Protein AF-A0A4Y9XPA8-F1 (afdb_monomer)

Secondary structure (DSSP, 8-state):
---PPPP--PPP------------TTSSSSSSHHHHHHHHHHHHHHS-S-S-HHHHHHHHHHHHHHHHHHHHHHHHHHHHHHHT-S---SS--HHHHHTTTT--HHHHHHHT------S-HHHHHHHHHHHHHHHHHHHHSSS--GGGGHHHHHHHHHHHHHHHHHHHHT----HHHHHHHHHHIIIIIIIHHHHHHHHHHTTS-TTSHHHHHHHHHHHHHHHHHHHHHHHHTTTHHHHTT-----SS-HHHHHHHHHHHHHHHHHHHHHTTGGG--TTT--------------------------------THHHHHHHHHHHHHHHHHHHHHHHHHHHHHHHHHHTTT----HHHHHHHHHHHHHHHHHHHHHHHHHHHHHTTS--

pLDDT: mean 70.6, std 19.83, range [30.41, 94.69]

Structure (mmCIF, N/CA/C/O backbone):
data_AF-A0A4Y9XPA8-F1
#
_entry.id   AF-A0A4Y9XPA8-F1
#
loop_
_atom_site.group_PDB
_atom_site.id
_atom_site.type_symbol
_atom_site.label_atom_id
_atom_site.label_alt_id
_atom_site.label_comp_id
_atom_site.label_asym_id
_atom_site.label_entity_id
_atom_site.label_seq_id
_atom_site.pdbx_PDB_ins_code
_atom_site.Cartn_x
_atom_site.Cartn_y
_atom_site.Cartn_z
_atom_site.occupancy
_atom_site.B_iso_or_equiv
_atom_site.auth_seq_id
_atom_site.auth_comp_id
_atom_site.auth_asym_id
_atom_site.auth_atom_id
_atom_site.pdbx_PDB_model_num
ATOM 1 N N . MET A 1 1 ? 8.201 -60.211 -80.965 1.00 48.72 1 MET A N 1
ATOM 2 C CA . MET A 1 1 ? 9.103 -59.177 -80.412 1.00 48.72 1 MET A CA 1
ATOM 3 C C . MET A 1 1 ? 9.171 -58.021 -81.393 1.00 48.72 1 MET A C 1
ATOM 5 O O . MET A 1 1 ? 9.572 -58.255 -82.527 1.00 48.72 1 MET A O 1
ATOM 9 N N . PRO A 1 2 ? 8.671 -56.834 -81.011 1.00 46.69 2 PRO A N 1
ATOM 10 C CA . PRO A 1 2 ? 9.565 -55.672 -80.959 1.00 46.69 2 PRO A CA 1
ATOM 11 C C . PRO A 1 2 ? 9.283 -54.657 -79.826 1.00 46.69 2 PRO A C 1
ATOM 13 O O . PRO A 1 2 ? 8.170 -54.517 -79.334 1.00 46.69 2 PRO A O 1
ATOM 16 N N . ARG A 1 3 ? 10.385 -53.986 -79.462 1.00 42.78 3 ARG A N 1
ATOM 17 C CA . ARG A 1 3 ? 10.632 -52.702 -78.771 1.00 42.78 3 ARG A CA 1
ATOM 18 C C . ARG A 1 3 ? 9.496 -51.969 -78.039 1.00 42.78 3 ARG A C 1
ATOM 20 O O . ARG A 1 3 ? 8.583 -51.416 -78.638 1.00 42.78 3 ARG A O 1
ATOM 27 N N . ILE A 1 4 ? 9.734 -51.824 -76.735 1.00 45.69 4 ILE A N 1
ATOM 28 C CA . ILE A 1 4 ? 9.117 -50.896 -75.783 1.00 45.69 4 ILE A CA 1
ATOM 29 C C . ILE A 1 4 ? 9.604 -49.466 -76.080 1.00 45.69 4 ILE A C 1
ATOM 31 O O . ILE A 1 4 ? 10.806 -49.203 -76.023 1.00 45.69 4 ILE A O 1
ATOM 35 N N . SER A 1 5 ? 8.676 -48.550 -76.367 1.00 56.88 5 SER A N 1
ATOM 36 C CA . SER A 1 5 ? 8.912 -47.100 -76.385 1.00 56.88 5 SER A CA 1
ATOM 37 C C . SER A 1 5 ? 8.598 -46.514 -75.009 1.00 56.88 5 SER A C 1
ATOM 39 O O . SER A 1 5 ? 7.502 -46.695 -74.483 1.00 56.88 5 SER A O 1
ATOM 41 N N . ALA A 1 6 ? 9.576 -45.822 -74.427 1.00 50.03 6 ALA A N 1
ATOM 42 C CA . ALA A 1 6 ? 9.484 -45.174 -73.126 1.00 50.03 6 ALA A CA 1
ATOM 43 C C . ALA A 1 6 ? 8.637 -43.888 -73.193 1.00 50.03 6 ALA A C 1
ATOM 45 O O . ALA A 1 6 ? 8.906 -42.997 -73.998 1.00 50.03 6 ALA A O 1
ATOM 46 N N . MET A 1 7 ? 7.632 -43.788 -72.316 1.00 44.56 7 MET A N 1
ATOM 47 C CA . MET A 1 7 ? 6.877 -42.562 -72.044 1.00 44.56 7 MET A CA 1
ATOM 48 C C . MET A 1 7 ? 7.749 -41.572 -71.264 1.00 44.56 7 MET A C 1
ATOM 50 O O . MET A 1 7 ? 8.202 -41.852 -70.155 1.00 44.56 7 MET A O 1
ATOM 54 N N . SER A 1 8 ? 7.954 -40.400 -71.862 1.00 51.41 8 SER A N 1
ATOM 55 C CA . SER A 1 8 ? 8.535 -39.215 -71.235 1.00 51.41 8 SER A CA 1
ATOM 56 C C . SER A 1 8 ? 7.531 -38.615 -70.246 1.00 51.41 8 SER A C 1
ATOM 58 O O . SER A 1 8 ? 6.469 -38.139 -70.645 1.00 51.41 8 SER A O 1
ATOM 60 N N . ALA A 1 9 ? 7.851 -38.673 -68.952 1.00 49.72 9 ALA A N 1
ATOM 61 C CA . ALA A 1 9 ? 7.077 -38.047 -67.887 1.00 49.72 9 ALA A CA 1
ATOM 62 C C . ALA A 1 9 ? 7.547 -36.598 -67.685 1.00 49.72 9 ALA A C 1
ATOM 64 O O . ALA A 1 9 ? 8.642 -36.338 -67.180 1.00 49.72 9 ALA A O 1
ATOM 65 N N . SER A 1 10 ? 6.701 -35.651 -68.076 1.00 49.09 10 SER A N 1
ATOM 66 C CA . SER A 1 10 ? 6.818 -34.229 -67.771 1.00 49.09 10 SER A CA 1
ATOM 67 C C . SER A 1 10 ? 6.681 -33.999 -66.260 1.00 49.09 10 SER A C 1
ATOM 69 O O . SER A 1 10 ? 5.665 -34.324 -65.650 1.00 49.09 10 SER A O 1
ATOM 71 N N . ARG A 1 11 ? 7.722 -33.437 -65.633 1.00 43.53 11 ARG A N 1
ATOM 72 C CA . ARG A 1 11 ? 7.680 -33.008 -64.228 1.00 43.53 11 ARG A CA 1
ATOM 73 C C . ARG A 1 11 ? 6.985 -31.643 -64.122 1.00 43.53 11 ARG A C 1
ATOM 75 O O . ARG A 1 11 ? 7.408 -30.722 -64.819 1.00 43.53 11 ARG A O 1
ATOM 82 N N . PRO A 1 12 ? 5.982 -31.468 -63.245 1.00 44.66 12 PRO A N 1
ATOM 83 C CA . PRO A 1 12 ? 5.437 -30.151 -62.948 1.00 44.66 12 PRO A CA 1
ATOM 84 C C . PRO A 1 12 ? 6.423 -29.340 -62.094 1.00 44.66 12 PRO A C 1
ATOM 86 O O . PRO A 1 12 ? 6.984 -29.830 -61.111 1.00 44.66 12 PRO A O 1
ATOM 89 N N . SER A 1 13 ? 6.637 -28.089 -62.499 1.00 51.31 13 SER A N 1
ATOM 90 C CA . SER A 1 13 ? 7.448 -27.100 -61.797 1.00 51.31 13 SER A CA 1
ATOM 91 C C . SER A 1 13 ? 6.754 -26.663 -60.507 1.00 51.31 13 SER A C 1
ATOM 93 O O . SER A 1 13 ? 5.704 -26.020 -60.544 1.00 51.31 13 SER A O 1
ATOM 95 N N . TRP A 1 14 ? 7.356 -26.976 -59.365 1.00 45.00 14 TRP A N 1
ATOM 96 C CA . TRP A 1 14 ? 6.984 -26.390 -58.082 1.00 45.00 14 TRP A CA 1
ATOM 97 C C . TRP A 1 14 ? 7.561 -24.976 -58.006 1.00 45.00 14 TRP A C 1
ATOM 99 O O . TRP A 1 14 ? 8.746 -24.791 -57.743 1.00 45.00 14 TRP A O 1
ATOM 109 N N . GLY A 1 15 ? 6.726 -23.976 -58.286 1.00 50.12 15 GLY A N 1
ATOM 110 C CA . GLY A 1 15 ? 7.005 -22.600 -57.888 1.00 50.12 15 GLY A CA 1
ATOM 111 C C . GLY A 1 15 ? 6.794 -22.438 -56.375 1.00 50.12 15 GLY A C 1
ATOM 112 O O . GLY A 1 15 ? 5.940 -23.127 -55.809 1.00 50.12 15 GLY A O 1
ATOM 113 N N . PRO A 1 16 ? 7.539 -21.548 -55.696 1.00 49.03 16 PRO A N 1
ATOM 114 C CA . PRO A 1 16 ? 7.307 -21.240 -54.291 1.00 49.03 16 PRO A CA 1
ATOM 115 C C . PRO A 1 16 ? 5.969 -20.505 -54.143 1.00 49.03 16 PRO A C 1
ATOM 117 O O . PRO A 1 16 ? 5.856 -19.301 -54.362 1.00 49.03 16 PRO A O 1
ATOM 120 N N . GLY A 1 17 ? 4.933 -21.268 -53.801 1.00 42.72 17 GLY A N 1
ATOM 121 C CA . GLY A 1 17 ? 3.636 -20.748 -53.406 1.00 42.72 17 GLY A CA 1
ATOM 122 C C . GLY A 1 17 ? 3.761 -20.002 -52.084 1.00 42.72 17 GLY A C 1
ATOM 123 O O . GLY A 1 17 ? 4.077 -20.590 -51.052 1.00 42.72 17 GLY A O 1
ATOM 124 N N . VAL A 1 18 ? 3.489 -18.701 -52.126 1.00 53.44 18 VAL A N 1
ATOM 125 C CA . VAL A 1 18 ? 3.220 -17.867 -50.956 1.00 53.44 18 VAL A CA 1
ATOM 126 C C . VAL A 1 18 ? 1.946 -18.401 -50.302 1.00 53.44 18 VAL A C 1
ATOM 128 O O . VAL A 1 18 ? 0.828 -18.060 -50.682 1.00 53.44 18 VAL A O 1
ATOM 131 N N . SER A 1 19 ? 2.113 -19.295 -49.331 1.00 45.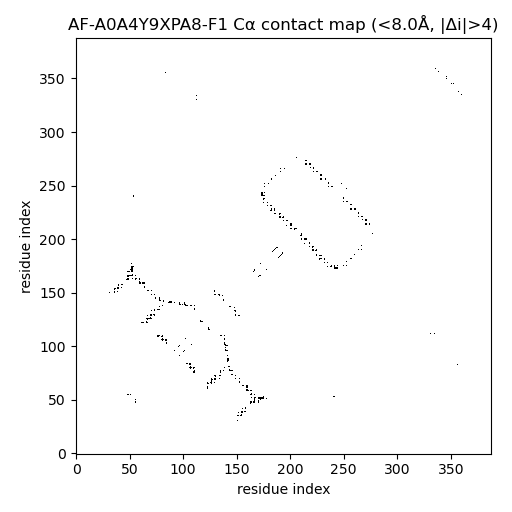97 19 SER A N 1
ATOM 132 C CA . SER A 1 19 ? 1.055 -19.718 -48.425 1.00 45.97 19 SER A CA 1
ATOM 133 C C . SER A 1 19 ? 0.715 -18.542 -47.515 1.00 45.97 19 SER A C 1
ATOM 135 O O . SER A 1 19 ? 1.370 -18.302 -46.500 1.00 45.97 19 SER A O 1
ATOM 137 N N . GLN A 1 20 ? -0.299 -17.782 -47.917 1.00 45.88 20 GLN A N 1
ATOM 138 C CA . GLN A 1 20 ? -0.919 -16.731 -47.126 1.00 45.88 20 GLN A CA 1
ATOM 139 C C . GLN A 1 20 ? -1.609 -17.392 -45.923 1.00 45.88 20 GLN A C 1
ATOM 141 O O . GLN A 1 20 ? -2.760 -17.823 -45.984 1.00 45.88 20 GLN A O 1
ATOM 146 N N . GLY A 1 21 ? -0.846 -17.558 -44.841 1.00 46.03 21 GLY A N 1
ATOM 147 C CA . GLY A 1 21 ? -1.323 -18.081 -43.572 1.00 46.03 21 GLY A CA 1
ATOM 148 C C . GLY A 1 21 ? -2.385 -17.151 -43.003 1.00 46.03 21 GLY A C 1
ATOM 149 O O . GLY A 1 21 ? -2.083 -16.070 -42.506 1.00 46.03 21 GLY A O 1
ATOM 150 N N . ARG A 1 22 ? -3.643 -17.578 -43.089 1.00 46.34 22 ARG A N 1
ATOM 151 C CA . ARG A 1 22 ? -4.774 -16.972 -42.393 1.00 46.34 22 ARG A CA 1
ATOM 152 C C . ARG A 1 22 ? -4.595 -17.258 -40.897 1.00 46.34 22 ARG A C 1
ATOM 154 O O . ARG A 1 22 ? -5.059 -18.275 -40.397 1.00 46.34 22 ARG A O 1
ATOM 161 N N . SER A 1 23 ? -3.853 -16.396 -40.208 1.00 47.62 23 SER A N 1
ATOM 162 C CA . SER A 1 23 ? -3.698 -16.429 -38.755 1.00 47.62 23 SER A CA 1
ATOM 163 C C . SER A 1 23 ? -5.048 -16.135 -38.102 1.00 47.62 23 SER A C 1
ATOM 165 O O . SER A 1 23 ? -5.560 -15.018 -38.209 1.00 47.62 23 SER A O 1
ATOM 167 N N . SER A 1 24 ? -5.632 -17.140 -37.452 1.00 45.84 24 SER A N 1
ATOM 168 C CA . SER A 1 24 ? -6.769 -16.961 -36.550 1.00 45.84 24 SER A CA 1
ATOM 169 C C . SER A 1 24 ? -6.439 -15.880 -35.505 1.00 45.84 24 SER A C 1
ATOM 171 O O . SER A 1 24 ? -5.364 -15.949 -34.904 1.00 45.84 24 SER A O 1
ATOM 173 N N . PRO A 1 25 ? -7.322 -14.895 -35.246 1.00 52.81 25 PRO A N 1
ATOM 174 C CA . PRO A 1 25 ? -7.038 -13.780 -34.331 1.00 52.81 25 PRO A CA 1
ATOM 175 C C . PRO A 1 25 ? -6.935 -14.154 -32.840 1.00 52.81 25 PRO A C 1
ATOM 177 O O . PRO A 1 25 ? -6.810 -13.259 -32.014 1.00 52.81 25 PRO A O 1
ATOM 180 N N . SER A 1 26 ? -7.031 -15.436 -32.471 1.00 53.66 26 SER A N 1
ATOM 181 C CA . SER A 1 26 ? -7.147 -15.891 -31.076 1.00 53.66 26 SER A CA 1
ATOM 182 C C . SER A 1 26 ? -5.856 -16.426 -30.447 1.00 53.66 26 SER A C 1
ATOM 184 O O . SER A 1 26 ? -5.819 -16.613 -29.233 1.00 53.66 26 SER A O 1
ATOM 186 N N . ASP A 1 27 ? -4.798 -16.673 -31.228 1.00 47.84 27 ASP A N 1
ATOM 187 C CA . ASP A 1 27 ? -3.683 -17.523 -30.766 1.00 47.84 27 ASP A CA 1
ATOM 188 C C . ASP A 1 27 ? -2.386 -16.753 -30.447 1.00 47.84 27 ASP A C 1
ATOM 190 O O . ASP A 1 27 ? -1.419 -17.327 -29.945 1.00 47.84 27 ASP A O 1
ATOM 194 N N . THR A 1 28 ? -2.346 -15.437 -30.671 1.00 50.47 28 THR A N 1
ATOM 195 C CA . THR A 1 28 ? -1.183 -14.588 -30.341 1.00 50.47 28 THR A CA 1
ATOM 196 C C . THR A 1 28 ? -1.244 -13.961 -28.945 1.00 50.47 28 THR A C 1
ATOM 198 O O . THR A 1 28 ? -0.274 -13.342 -28.509 1.00 50.47 28 THR A O 1
ATOM 201 N N . GLU A 1 29 ? -2.321 -14.178 -28.187 1.00 50.25 29 GLU A N 1
ATOM 202 C CA . GLU A 1 29 ? -2.563 -13.517 -26.896 1.00 50.25 29 GLU A CA 1
ATOM 203 C C . GLU A 1 29 ? -2.353 -14.439 -25.675 1.00 50.25 29 GLU A C 1
ATOM 205 O O . GLU A 1 29 ? -3.058 -14.339 -24.678 1.00 50.25 29 GLU A O 1
ATOM 210 N N . GLN A 1 30 ? -1.403 -15.387 -25.716 1.00 48.88 30 GLN A N 1
ATOM 211 C CA . GLN A 1 30 ? -1.260 -16.378 -24.625 1.00 48.88 30 GLN A CA 1
ATOM 212 C C . GLN A 1 30 ? 0.117 -16.516 -23.958 1.00 48.88 30 GLN A C 1
ATOM 214 O O . GLN A 1 30 ? 0.261 -17.344 -23.059 1.00 48.88 30 GLN A O 1
ATOM 219 N N . ARG A 1 31 ? 1.142 -15.717 -24.288 1.00 52.66 31 ARG A N 1
ATOM 220 C CA . ARG A 1 31 ? 2.492 -15.915 -23.697 1.00 52.66 31 ARG A CA 1
ATOM 221 C C . ARG A 1 31 ? 3.056 -14.900 -22.682 1.00 52.66 31 ARG A C 1
ATOM 223 O O . ARG A 1 31 ? 4.012 -15.284 -22.016 1.00 52.66 31 ARG A O 1
ATOM 230 N N . PRO A 1 32 ? 2.467 -13.722 -22.392 1.00 52.53 32 PRO A N 1
ATOM 231 C CA . PRO A 1 32 ? 2.912 -12.897 -21.258 1.00 52.53 32 PRO A CA 1
ATOM 232 C C . PRO A 1 32 ? 2.103 -13.095 -19.962 1.00 52.53 32 PRO A C 1
ATOM 234 O O . PRO A 1 32 ? 2.477 -12.581 -18.908 1.00 52.53 32 PRO A O 1
ATOM 237 N N . THR A 1 33 ? 1.003 -13.853 -19.980 1.00 53.88 33 THR A N 1
ATOM 238 C CA . THR A 1 33 ? 0.091 -13.924 -18.824 1.00 53.88 33 THR A CA 1
ATOM 239 C C . THR A 1 33 ? 0.649 -14.677 -17.613 1.00 53.88 33 THR A C 1
ATOM 241 O O . THR A 1 33 ? 0.157 -14.475 -16.509 1.00 53.88 33 THR A O 1
ATOM 244 N N . GLY A 1 34 ? 1.665 -15.532 -17.774 1.00 65.50 34 GLY A N 1
ATOM 245 C CA . GLY A 1 34 ? 2.220 -16.323 -16.665 1.00 65.50 34 GLY A CA 1
ATOM 246 C C . GLY A 1 34 ? 2.939 -15.473 -15.612 1.00 65.50 34 GLY A C 1
ATOM 247 O O . GLY A 1 34 ? 2.619 -15.550 -14.428 1.00 65.50 34 GLY A O 1
ATOM 248 N N . GLN A 1 35 ? 3.865 -14.611 -16.045 1.00 69.06 35 GLN A N 1
ATOM 249 C CA . GLN A 1 35 ? 4.624 -13.735 -15.141 1.00 69.06 35 GLN A CA 1
ATOM 250 C C . GLN A 1 35 ? 3.744 -12.645 -14.514 1.00 69.06 35 GLN A C 1
ATOM 252 O O . GLN A 1 35 ? 3.877 -12.351 -13.327 1.00 69.06 35 GLN A O 1
ATOM 257 N N . ALA A 1 36 ? 2.793 -12.100 -15.280 1.00 76.31 36 ALA A N 1
ATOM 258 C CA . ALA A 1 36 ? 1.866 -11.083 -14.788 1.00 76.31 36 ALA A CA 1
ATOM 259 C C . ALA A 1 36 ? 0.944 -11.613 -13.671 1.00 76.31 36 ALA A C 1
ATOM 261 O O . ALA A 1 36 ? 0.684 -10.910 -12.696 1.00 76.31 36 ALA A O 1
ATOM 262 N N . LYS A 1 37 ? 0.493 -12.873 -13.771 1.00 83.00 37 LYS A N 1
ATOM 263 C CA . LYS A 1 37 ? -0.351 -13.516 -12.750 1.00 83.00 37 LYS A CA 1
ATOM 264 C C . LYS A 1 37 ? 0.366 -13.674 -11.410 1.00 83.00 37 LYS A C 1
ATOM 266 O O . LYS A 1 37 ? -0.258 -13.474 -10.374 1.00 83.00 37 LYS A O 1
ATOM 271 N N . PHE A 1 38 ? 1.660 -13.996 -11.417 1.00 87.38 38 PHE A N 1
ATOM 272 C CA . PHE A 1 38 ? 2.431 -14.147 -10.180 1.00 87.38 38 PHE A CA 1
ATOM 273 C C . PHE A 1 38 ? 2.496 -12.838 -9.385 1.00 87.38 38 PHE A C 1
ATOM 275 O O . PHE A 1 38 ? 2.179 -12.832 -8.198 1.00 87.38 38 PHE A O 1
ATOM 282 N N . LEU A 1 39 ? 2.835 -11.724 -10.045 1.00 86.38 39 LEU A N 1
ATOM 283 C CA . LEU A 1 39 ? 2.898 -10.414 -9.389 1.00 86.38 39 LEU A CA 1
ATOM 284 C C . LEU A 1 39 ? 1.547 -10.000 -8.804 1.00 86.38 39 LEU A C 1
ATOM 286 O O . LEU A 1 39 ? 1.513 -9.468 -7.700 1.00 86.38 39 LEU A O 1
ATOM 290 N N . LEU A 1 40 ? 0.455 -10.302 -9.510 1.00 88.38 40 LEU A N 1
ATOM 291 C CA . LEU A 1 40 ? -0.902 -10.008 -9.059 1.00 88.38 40 LEU A CA 1
ATOM 292 C C . LEU A 1 40 ? -1.305 -10.824 -7.818 1.00 88.38 40 LEU A C 1
ATOM 294 O O . LEU A 1 40 ? -1.931 -10.289 -6.907 1.00 88.38 40 LEU A O 1
ATOM 298 N N . VAL A 1 41 ? -0.932 -12.107 -7.751 1.00 89.06 41 VAL A N 1
ATOM 299 C CA . VAL A 1 41 ? -1.189 -12.952 -6.569 1.00 89.06 41 VAL A CA 1
ATOM 300 C C . VAL A 1 41 ? -0.359 -12.486 -5.376 1.00 89.06 41 VAL A C 1
ATOM 302 O O . VAL A 1 41 ? -0.871 -12.394 -4.265 1.00 89.06 41 VAL A O 1
ATOM 305 N N . VAL A 1 42 ? 0.916 -12.161 -5.598 1.00 89.00 42 VAL A N 1
ATOM 306 C CA . VAL A 1 42 ? 1.799 -11.677 -4.533 1.00 89.00 42 VAL A CA 1
ATOM 307 C C . VAL A 1 42 ? 1.307 -10.339 -3.985 1.00 89.00 42 VAL A C 1
ATOM 309 O O . VAL A 1 42 ? 1.229 -10.185 -2.769 1.00 89.00 42 VAL A O 1
ATOM 312 N N . SER A 1 43 ? 0.919 -9.392 -4.846 1.00 86.62 43 SER A N 1
ATOM 313 C CA . SER A 1 43 ? 0.367 -8.113 -4.388 1.00 86.62 43 SER A CA 1
ATOM 314 C C . SER A 1 43 ? -0.930 -8.303 -3.596 1.00 86.62 43 SER A C 1
ATOM 316 O O . SER A 1 43 ? -1.072 -7.689 -2.541 1.00 86.62 43 SER A O 1
ATOM 318 N N . ALA A 1 44 ? -1.800 -9.232 -4.015 1.00 89.38 44 ALA A N 1
ATOM 319 C CA . ALA A 1 44 ? -3.047 -9.541 -3.309 1.00 89.38 44 ALA A CA 1
ATOM 320 C C . ALA A 1 44 ? -2.829 -10.132 -1.907 1.00 89.38 44 ALA A C 1
ATOM 322 O O . ALA A 1 44 ? -3.656 -9.939 -1.018 1.00 89.38 44 ALA A O 1
ATOM 323 N N . LEU A 1 45 ? -1.717 -10.843 -1.688 1.00 89.69 45 LEU A N 1
ATOM 324 C CA . LEU A 1 45 ? -1.345 -11.357 -0.366 1.00 89.69 45 LEU A CA 1
ATOM 325 C C . LEU A 1 45 ? -0.778 -10.267 0.552 1.00 89.69 45 LEU A C 1
ATOM 327 O O . LEU A 1 45 ? -0.944 -10.352 1.768 1.00 89.69 45 LEU A O 1
ATOM 331 N N . PHE A 1 46 ? -0.097 -9.265 -0.010 1.00 87.25 46 PHE A N 1
ATOM 332 C CA . PHE A 1 46 ? 0.520 -8.190 0.768 1.00 87.25 46 PHE A CA 1
ATOM 333 C C . PHE A 1 46 ? -0.453 -7.075 1.151 1.00 87.25 46 PHE A C 1
ATOM 335 O O . PHE A 1 46 ? -0.286 -6.493 2.223 1.00 87.25 46 PHE A O 1
ATOM 342 N N . ASP A 1 47 ? -1.439 -6.773 0.305 1.00 87.38 47 ASP A N 1
ATOM 343 C CA . ASP A 1 47 ? -2.392 -5.683 0.536 1.00 87.38 47 ASP A CA 1
ATOM 344 C C . ASP A 1 47 ? -3.850 -6.148 0.367 1.00 87.38 47 ASP A C 1
ATOM 346 O O . ASP A 1 47 ? -4.491 -5.872 -0.649 1.00 87.38 47 ASP A O 1
ATOM 350 N N . PRO A 1 48 ? -4.399 -6.896 1.343 1.00 88.12 48 PRO A N 1
ATOM 351 C CA . PRO A 1 48 ? -5.788 -7.325 1.280 1.00 88.12 48 PRO A CA 1
ATOM 352 C C . PRO A 1 48 ? -6.752 -6.127 1.428 1.00 88.12 48 PRO A C 1
ATOM 354 O O . PRO A 1 48 ? -6.545 -5.267 2.291 1.00 88.12 48 PRO A O 1
ATOM 357 N N . PRO A 1 49 ? -7.880 -6.093 0.688 1.00 87.75 49 PRO A N 1
ATOM 358 C CA . PRO A 1 49 ? -8.858 -5.001 0.734 1.00 87.75 49 PRO A CA 1
ATOM 359 C C . PRO A 1 49 ? -9.800 -5.101 1.954 1.00 87.75 49 PRO A C 1
ATOM 361 O O . PRO A 1 49 ? -11.019 -5.046 1.817 1.00 87.75 49 PRO A O 1
ATOM 364 N N . ALA A 1 50 ? -9.252 -5.284 3.160 1.00 85.50 50 ALA A N 1
ATOM 365 C CA . ALA A 1 50 ? -10.019 -5.377 4.414 1.00 85.50 50 ALA A CA 1
ATOM 366 C C . ALA A 1 50 ? -10.311 -4.004 5.060 1.00 85.50 50 ALA A C 1
ATOM 368 O O . ALA A 1 50 ? -11.081 -3.893 6.017 1.00 85.50 50 ALA A O 1
ATOM 369 N N . ASP A 1 51 ? -9.667 -2.962 4.545 1.00 86.12 51 ASP A N 1
ATOM 370 C CA . ASP A 1 51 ? -9.708 -1.595 5.052 1.00 86.12 51 ASP A CA 1
ATOM 371 C C . ASP A 1 51 ? -10.919 -0.805 4.516 1.00 86.12 51 ASP A C 1
ATOM 373 O O . ASP A 1 51 ? -11.552 -1.216 3.540 1.00 86.12 51 ASP A O 1
ATOM 377 N N . PRO A 1 52 ? -11.276 0.339 5.135 1.00 86.88 52 PRO A N 1
ATOM 378 C CA . PRO A 1 52 ? -12.423 1.119 4.693 1.00 86.88 52 PRO A CA 1
ATOM 379 C C . PRO A 1 52 ? -12.133 1.718 3.317 1.00 86.88 52 PRO A C 1
ATOM 381 O O . PRO A 1 52 ? -10.995 2.106 3.031 1.00 86.88 52 PRO A O 1
ATOM 384 N N . PHE A 1 53 ? -13.173 1.845 2.490 1.00 88.94 53 PHE A N 1
ATOM 385 C CA . PHE A 1 53 ? -13.046 2.150 1.059 1.00 88.94 53 PHE A CA 1
ATOM 386 C C . PHE A 1 53 ? -12.096 3.300 0.742 1.00 88.94 53 PHE A C 1
ATOM 388 O O . PHE A 1 53 ? -11.179 3.163 -0.057 1.00 88.94 53 PHE A O 1
ATOM 395 N N . ILE A 1 54 ? -12.269 4.435 1.406 1.00 87.75 54 ILE A N 1
ATOM 396 C CA . ILE A 1 54 ? -11.456 5.628 1.161 1.00 87.75 54 ILE A CA 1
ATOM 397 C C . ILE A 1 54 ? -9.984 5.456 1.572 1.00 87.75 54 ILE A C 1
ATOM 399 O O . ILE A 1 54 ? -9.105 6.050 0.951 1.00 87.75 54 ILE A O 1
ATOM 403 N N . SER A 1 55 ? -9.693 4.617 2.572 1.00 87.06 55 SER A N 1
ATOM 404 C CA . SER A 1 55 ? -8.315 4.272 2.943 1.00 87.06 55 SER A CA 1
ATOM 405 C C . SER A 1 55 ? -7.670 3.403 1.866 1.00 87.06 55 SER A C 1
ATOM 407 O O . SER A 1 55 ? -6.542 3.681 1.459 1.00 87.06 55 SER A O 1
ATOM 409 N N . VAL A 1 56 ? -8.402 2.399 1.367 1.00 91.50 56 VAL A N 1
ATOM 410 C CA . VAL A 1 56 ? -7.965 1.553 0.244 1.00 91.50 56 VAL A CA 1
ATOM 411 C C . VAL A 1 56 ? -7.757 2.408 -1.003 1.00 91.50 56 VAL A C 1
ATOM 413 O O . VAL A 1 56 ? -6.687 2.373 -1.595 1.00 91.50 56 VAL A O 1
ATOM 416 N N . LEU A 1 57 ? -8.720 3.266 -1.345 1.00 91.88 57 LEU A N 1
ATOM 417 C CA . LEU A 1 57 ? -8.649 4.174 -2.487 1.00 91.88 57 LEU A CA 1
ATOM 418 C C . LEU A 1 57 ? -7.402 5.059 -2.433 1.00 91.88 57 LEU A C 1
ATOM 420 O O . LEU A 1 57 ? -6.671 5.155 -3.414 1.00 91.88 57 LEU A O 1
ATOM 424 N N . GLN A 1 58 ? -7.143 5.703 -1.291 1.00 90.62 58 GLN A N 1
ATOM 425 C CA . GLN A 1 58 ? -5.975 6.564 -1.138 1.00 90.62 58 GLN A CA 1
ATOM 426 C C . GLN A 1 58 ? -4.667 5.768 -1.245 1.00 90.62 58 GLN A C 1
ATOM 428 O O . GLN A 1 58 ? -3.736 6.219 -1.915 1.00 90.62 58 GLN A O 1
ATOM 433 N N . ARG A 1 59 ? -4.579 4.608 -0.583 1.00 89.62 59 ARG A N 1
ATOM 434 C CA . ARG A 1 59 ? -3.388 3.749 -0.605 1.00 89.62 59 ARG A CA 1
ATOM 435 C C . ARG A 1 59 ? -3.091 3.244 -2.015 1.00 89.62 59 ARG A C 1
ATOM 437 O O . ARG A 1 59 ? -1.967 3.416 -2.482 1.00 89.62 59 ARG A O 1
ATOM 444 N N . GLU A 1 60 ? -4.097 2.714 -2.699 1.00 94.12 60 GLU A N 1
ATOM 445 C CA . GLU A 1 60 ? -3.981 2.130 -4.038 1.00 94.12 60 GLU A CA 1
ATOM 446 C C . GLU A 1 60 ? -3.741 3.192 -5.123 1.00 94.12 60 GLU A C 1
ATOM 448 O O . GLU A 1 60 ? -2.963 2.968 -6.050 1.00 94.12 60 GLU A O 1
ATOM 453 N N . LEU A 1 61 ? -4.305 4.401 -4.985 1.00 93.00 61 LEU A N 1
ATOM 454 C CA . LEU A 1 61 ? -3.974 5.526 -5.871 1.00 93.00 61 LEU A CA 1
ATOM 455 C C . LEU A 1 61 ? -2.523 5.975 -5.712 1.00 93.00 61 LEU A C 1
ATOM 457 O O . LEU A 1 61 ? -1.840 6.213 -6.707 1.00 93.00 61 LEU A O 1
ATOM 461 N N . ILE A 1 62 ? -2.040 6.097 -4.470 1.00 90.62 62 ILE A N 1
ATOM 462 C CA . ILE A 1 62 ? -0.633 6.426 -4.212 1.00 90.62 62 ILE A CA 1
ATOM 463 C C . ILE A 1 62 ? 0.257 5.314 -4.773 1.00 90.62 62 ILE A C 1
ATOM 465 O O . ILE A 1 62 ? 1.255 5.609 -5.425 1.00 90.62 62 ILE A O 1
ATOM 469 N N . PHE A 1 63 ? -0.115 4.052 -4.577 1.00 91.81 63 PHE A N 1
ATOM 470 C CA . PHE A 1 63 ? 0.602 2.913 -5.132 1.00 91.81 63 PHE A CA 1
ATOM 471 C C . PHE A 1 63 ? 0.701 2.987 -6.664 1.00 91.81 63 PHE A C 1
ATOM 473 O O . PHE A 1 63 ? 1.809 3.044 -7.201 1.00 91.81 63 PHE A O 1
ATOM 480 N N . ALA A 1 64 ? -0.426 3.110 -7.370 1.00 93.81 64 ALA A N 1
ATOM 481 C CA . ALA A 1 64 ? -0.456 3.241 -8.827 1.00 93.81 64 ALA A CA 1
ATOM 482 C C . ALA A 1 64 ? 0.327 4.471 -9.334 1.00 93.81 64 ALA A C 1
ATOM 484 O O . ALA A 1 64 ? 1.020 4.400 -10.354 1.00 93.81 64 ALA A O 1
ATOM 485 N N . LEU A 1 65 ? 0.280 5.591 -8.606 1.00 92.69 65 LEU A N 1
ATOM 486 C CA . LEU A 1 65 ? 1.040 6.799 -8.932 1.00 92.69 65 LEU A CA 1
ATOM 487 C C . LEU A 1 65 ? 2.555 6.571 -8.826 1.00 92.69 65 LEU A C 1
ATOM 489 O O . LEU A 1 65 ? 3.296 6.923 -9.738 1.00 92.69 65 LEU A O 1
ATOM 493 N N . PHE A 1 66 ? 3.038 5.965 -7.740 1.00 89.38 66 PHE A N 1
ATOM 494 C CA . PHE A 1 66 ? 4.469 5.681 -7.576 1.00 89.38 66 PHE A CA 1
ATOM 495 C C . PHE A 1 66 ? 4.983 4.698 -8.632 1.00 89.38 66 PHE A C 1
ATOM 497 O O . PHE A 1 66 ? 6.086 4.874 -9.147 1.00 89.38 66 PHE A O 1
ATOM 504 N N . MET A 1 67 ? 4.168 3.712 -9.004 1.00 92.88 67 MET A N 1
ATOM 505 C CA . MET A 1 67 ? 4.491 2.750 -10.057 1.00 92.88 67 MET A CA 1
ATOM 506 C C . MET A 1 67 ? 4.603 3.406 -11.435 1.00 92.88 67 MET A C 1
ATOM 508 O O . MET A 1 67 ? 5.570 3.178 -12.161 1.00 92.88 67 MET A O 1
ATOM 512 N N . THR A 1 68 ? 3.641 4.261 -11.785 1.00 93.69 68 THR A N 1
ATOM 513 C CA . THR A 1 68 ? 3.644 4.985 -13.066 1.00 93.69 68 THR A CA 1
ATOM 514 C C . THR A 1 68 ? 4.763 6.023 -13.137 1.00 93.69 68 THR A C 1
ATOM 516 O O . THR A 1 68 ? 5.418 6.127 -14.172 1.00 93.69 68 THR A O 1
ATOM 519 N N . ILE A 1 69 ? 5.060 6.722 -12.035 1.00 92.56 69 ILE A N 1
ATOM 520 C CA . ILE A 1 69 ? 6.227 7.611 -11.932 1.00 92.56 69 ILE A CA 1
ATOM 521 C C . ILE A 1 69 ? 7.528 6.816 -12.076 1.00 92.56 69 ILE A C 1
ATOM 523 O O . ILE A 1 69 ? 8.413 7.242 -12.813 1.00 92.56 69 ILE A O 1
ATOM 527 N N . GLY A 1 70 ? 7.650 5.663 -11.412 1.00 90.31 70 GLY A N 1
ATOM 528 C CA . GLY A 1 70 ? 8.821 4.792 -11.533 1.00 90.31 70 GLY A CA 1
ATOM 529 C C . GLY A 1 70 ? 9.043 4.329 -12.973 1.00 90.31 70 GLY A C 1
ATOM 530 O O . GLY A 1 70 ? 10.162 4.385 -13.481 1.00 90.31 70 GLY A O 1
ATOM 531 N N . TRP A 1 71 ? 7.970 3.966 -13.677 1.00 94.69 71 TRP A N 1
ATOM 532 C CA . TRP A 1 71 ? 8.046 3.613 -15.092 1.00 94.69 71 TRP A CA 1
ATOM 533 C C . TRP A 1 71 ? 8.416 4.805 -15.981 1.00 94.69 71 TRP A C 1
ATOM 535 O O . TRP A 1 71 ? 9.333 4.687 -16.794 1.00 94.69 71 TRP A O 1
ATOM 545 N N . ALA A 1 72 ? 7.796 5.972 -15.792 1.00 94.44 72 ALA A N 1
ATOM 546 C CA . ALA A 1 72 ? 8.163 7.187 -16.521 1.00 94.44 72 ALA A CA 1
ATOM 547 C C . ALA A 1 72 ? 9.642 7.556 -16.303 1.00 94.44 72 ALA A C 1
ATOM 549 O O . ALA A 1 72 ? 10.352 7.897 -17.249 1.00 94.44 72 ALA A O 1
ATOM 550 N N . TRP A 1 73 ? 10.132 7.411 -15.069 1.00 92.31 73 TRP A N 1
ATOM 551 C CA . TRP A 1 73 ? 11.535 7.629 -14.726 1.00 92.31 73 TRP A CA 1
ATOM 552 C C . TRP A 1 73 ? 12.465 6.629 -15.413 1.00 92.31 73 TRP A C 1
ATOM 554 O O . TRP A 1 73 ? 13.516 7.007 -15.928 1.00 92.31 73 TRP A O 1
ATOM 564 N N . SER A 1 74 ? 12.068 5.357 -15.479 1.00 92.31 74 SER A N 1
ATOM 565 C CA . SER A 1 74 ? 12.840 4.349 -16.202 1.00 92.31 74 SER A CA 1
ATOM 566 C C . SER A 1 74 ? 12.915 4.649 -17.702 1.00 92.31 74 SER A C 1
ATOM 568 O O . SER A 1 74 ? 13.992 4.569 -18.281 1.00 92.31 74 SER A O 1
ATOM 570 N N . ALA A 1 75 ? 11.821 5.102 -18.324 1.00 94.12 75 ALA A N 1
ATOM 571 C CA . ALA A 1 75 ? 11.830 5.502 -19.729 1.00 94.12 75 ALA A CA 1
ATOM 572 C C . ALA A 1 75 ? 12.794 6.674 -19.976 1.00 94.12 75 ALA A C 1
ATOM 574 O O . ALA A 1 75 ? 13.536 6.674 -20.957 1.00 94.12 75 ALA A O 1
ATOM 575 N N . PHE A 1 76 ? 12.846 7.629 -19.047 1.00 92.75 76 PHE A N 1
ATOM 576 C CA . PHE A 1 76 ? 13.794 8.739 -19.100 1.00 92.75 76 PHE A CA 1
ATOM 577 C C . PHE A 1 76 ? 15.257 8.277 -18.970 1.00 92.75 76 PHE A C 1
ATOM 579 O O . PHE A 1 76 ? 16.118 8.733 -19.718 1.00 92.75 76 PHE A O 1
ATOM 586 N N . GLY A 1 77 ? 15.546 7.319 -18.084 1.00 88.25 77 GLY A N 1
ATOM 587 C CA . GLY A 1 77 ? 16.883 6.723 -17.979 1.00 88.25 77 GLY A CA 1
ATOM 588 C C . GLY A 1 77 ? 17.296 5.951 -19.237 1.00 88.25 77 GLY A C 1
ATOM 589 O O . GLY A 1 77 ? 18.418 6.112 -19.711 1.00 88.25 77 GLY A O 1
ATOM 590 N N . ILE A 1 78 ? 16.374 5.183 -19.829 1.00 91.62 78 ILE A N 1
ATOM 591 C CA . ILE A 1 78 ? 16.596 4.452 -21.090 1.00 91.62 78 ILE A CA 1
ATOM 592 C C . ILE A 1 78 ? 16.894 5.419 -22.237 1.00 91.62 78 ILE A C 1
ATOM 594 O O . ILE A 1 78 ? 17.753 5.142 -23.070 1.00 91.62 78 ILE A O 1
ATOM 598 N N . PHE A 1 79 ? 16.220 6.569 -22.272 1.00 93.44 79 PHE A N 1
ATOM 599 C CA . PHE A 1 79 ? 16.484 7.607 -23.263 1.00 93.44 79 PHE A CA 1
ATOM 600 C C . PHE A 1 79 ? 17.929 8.125 -23.185 1.00 93.44 79 PHE A C 1
ATOM 602 O O . PHE A 1 79 ? 18.615 8.156 -24.203 1.00 93.44 79 PHE A O 1
ATOM 609 N N . PHE A 1 80 ? 18.436 8.447 -21.991 1.00 89.50 80 PHE A N 1
ATOM 610 C CA . PHE A 1 80 ? 19.840 8.853 -21.851 1.00 89.50 80 PHE A CA 1
ATOM 611 C C . PHE A 1 80 ? 20.826 7.732 -22.140 1.00 89.50 80 PHE A C 1
ATOM 613 O O . PHE A 1 80 ? 21.857 7.975 -22.759 1.00 89.50 80 PHE A O 1
ATOM 620 N N . ALA A 1 81 ? 20.510 6.511 -21.711 1.00 87.19 81 ALA A N 1
ATOM 621 C CA . ALA A 1 81 ? 21.323 5.348 -22.021 1.00 87.19 81 ALA A CA 1
ATOM 622 C C . ALA A 1 81 ? 21.453 5.163 -23.539 1.00 87.19 81 ALA A C 1
ATOM 624 O O . ALA A 1 81 ? 22.545 4.896 -24.023 1.00 87.19 81 ALA A O 1
ATOM 625 N N . HIS A 1 82 ? 20.372 5.376 -24.292 1.00 90.56 82 HIS A N 1
ATOM 626 C CA . HIS A 1 82 ? 20.390 5.303 -25.748 1.00 90.56 82 HIS A CA 1
ATOM 627 C C . HIS A 1 82 ? 21.230 6.415 -26.393 1.00 90.56 82 HIS A C 1
ATOM 629 O O . HIS A 1 82 ? 21.998 6.123 -27.302 1.00 90.56 82 HIS A O 1
ATOM 635 N N . LEU A 1 83 ? 21.152 7.655 -25.893 1.00 89.31 83 LEU A N 1
ATOM 636 C CA . LEU A 1 83 ? 21.996 8.759 -26.379 1.00 89.31 83 LEU A CA 1
ATOM 637 C C . LEU A 1 83 ? 23.493 8.526 -26.139 1.00 89.31 83 LEU A C 1
ATOM 639 O O . LEU A 1 83 ? 24.319 9.058 -26.872 1.00 89.31 83 LEU A O 1
ATOM 643 N N . ALA A 1 84 ? 23.842 7.753 -25.111 1.00 89.25 84 ALA A N 1
ATOM 644 C CA . ALA A 1 84 ? 25.223 7.413 -24.792 1.00 89.25 84 ALA A CA 1
ATOM 645 C C . ALA A 1 84 ? 25.771 6.218 -25.596 1.00 89.25 84 ALA A C 1
ATOM 647 O O . ALA A 1 84 ? 26.944 5.889 -25.428 1.00 89.25 84 ALA A O 1
ATOM 648 N N . ARG A 1 85 ? 24.950 5.543 -26.416 1.00 87.38 85 ARG A N 1
ATOM 649 C CA . ARG A 1 85 ? 25.384 4.368 -27.184 1.00 87.38 85 ARG A CA 1
ATOM 650 C C . ARG A 1 85 ? 26.067 4.731 -28.488 1.00 87.38 85 ARG A C 1
ATOM 652 O O . ARG A 1 85 ? 25.635 5.641 -29.192 1.00 87.38 85 ARG A O 1
ATOM 659 N N . HIS A 1 86 ? 27.063 3.927 -28.852 1.00 90.31 86 HIS A N 1
ATOM 660 C CA . HIS A 1 86 ? 27.716 4.017 -30.158 1.00 90.31 86 HIS A CA 1
ATOM 661 C C . HIS A 1 86 ? 27.108 3.061 -31.186 1.00 90.31 86 HIS A C 1
ATOM 663 O O . HIS A 1 86 ? 26.998 3.427 -32.356 1.00 90.31 86 HIS A O 1
ATOM 669 N N . HIS A 1 87 ? 26.680 1.863 -30.773 1.00 88.38 87 HIS A N 1
ATOM 670 C CA . HIS A 1 87 ? 26.108 0.871 -31.680 1.00 88.38 87 HIS A CA 1
ATOM 671 C C . HIS A 1 87 ? 24.603 0.686 -31.436 1.00 88.38 87 HIS A C 1
ATOM 673 O O . HIS A 1 87 ? 24.178 0.267 -30.359 1.00 88.38 87 HIS A O 1
ATOM 679 N N . THR A 1 88 ? 23.777 0.978 -32.446 1.00 91.25 88 THR A N 1
ATOM 680 C CA . THR A 1 88 ? 22.323 0.747 -32.399 1.00 91.25 88 THR A CA 1
ATOM 681 C C . THR A 1 88 ? 21.914 -0.155 -33.551 1.00 91.25 88 THR A C 1
ATOM 683 O O . THR A 1 88 ? 21.981 0.251 -34.708 1.00 91.25 88 THR A O 1
ATOM 686 N N . ASP A 1 89 ? 21.444 -1.355 -33.223 1.00 90.75 89 ASP A N 1
ATOM 687 C CA . ASP A 1 89 ? 20.862 -2.285 -34.187 1.00 90.75 89 ASP A CA 1
ATOM 688 C C . ASP A 1 89 ? 19.449 -2.684 -33.733 1.00 90.75 89 ASP A C 1
ATOM 690 O O . ASP A 1 89 ? 19.216 -2.998 -32.564 1.00 90.75 89 ASP A O 1
ATOM 694 N N . TYR A 1 90 ? 18.494 -2.625 -34.660 1.00 91.00 90 TYR A N 1
ATOM 695 C CA . TYR A 1 90 ? 17.084 -2.954 -34.436 1.00 91.00 90 TYR A CA 1
ATOM 696 C C . TYR A 1 90 ? 16.732 -4.387 -34.863 1.00 91.00 90 TYR A C 1
ATOM 698 O O . TYR A 1 90 ? 15.663 -4.876 -34.503 1.00 91.00 90 TYR A O 1
ATOM 706 N N . ASN A 1 91 ? 17.619 -5.071 -35.592 1.00 92.69 91 ASN A N 1
ATOM 707 C CA . ASN A 1 91 ? 17.385 -6.401 -36.167 1.00 92.69 91 ASN A CA 1
ATOM 708 C C . ASN A 1 91 ? 17.956 -7.550 -35.317 1.00 92.69 91 ASN A C 1
ATOM 710 O O . ASN A 1 91 ? 18.100 -8.671 -35.801 1.00 92.69 91 ASN A O 1
ATOM 714 N N . VAL A 1 92 ? 18.266 -7.286 -34.048 1.00 89.31 92 VAL A N 1
ATOM 715 C CA . VAL A 1 92 ? 18.955 -8.235 -33.166 1.00 89.31 92 VAL A CA 1
ATOM 716 C C . VAL A 1 92 ? 18.010 -9.311 -32.633 1.00 89.31 92 VAL A C 1
ATOM 718 O O . VAL A 1 92 ? 16.905 -9.026 -32.160 1.00 89.31 92 VAL A O 1
ATOM 721 N N . THR A 1 93 ? 18.465 -10.565 -32.654 1.00 91.88 93 THR A N 1
ATOM 722 C CA . THR A 1 93 ? 17.713 -11.698 -32.101 1.00 91.88 93 THR A CA 1
ATOM 723 C C . THR A 1 93 ? 17.832 -11.765 -30.574 1.00 91.88 93 THR A C 1
ATOM 725 O O . THR A 1 93 ? 18.847 -11.402 -29.979 1.00 91.88 93 THR A O 1
ATOM 728 N N . LEU A 1 94 ? 16.800 -12.276 -29.890 1.00 86.62 94 LEU A N 1
ATOM 729 C CA . LEU A 1 94 ? 16.787 -12.363 -28.420 1.00 86.62 94 LEU A CA 1
ATOM 730 C C . LEU A 1 94 ? 17.933 -13.230 -27.861 1.00 86.62 94 LEU A C 1
ATOM 732 O O . LEU A 1 94 ? 18.423 -12.981 -26.763 1.00 86.62 94 LEU A O 1
ATOM 736 N N . THR A 1 95 ? 18.395 -14.219 -28.626 1.00 89.56 95 THR A N 1
ATOM 737 C CA . THR A 1 95 ? 19.554 -15.053 -28.280 1.00 89.56 95 THR A CA 1
ATOM 738 C C . THR A 1 95 ? 20.860 -14.263 -28.257 1.00 89.56 95 THR A C 1
ATOM 740 O O . THR A 1 95 ? 21.672 -14.461 -27.357 1.00 89.56 95 THR A O 1
ATOM 743 N N . GLU A 1 96 ? 21.049 -13.330 -29.191 1.00 88.56 96 GLU A N 1
ATOM 744 C CA . GLU A 1 96 ? 22.239 -12.474 -29.235 1.00 88.56 96 GLU A CA 1
ATOM 745 C C . GLU A 1 96 ? 22.205 -11.430 -28.112 1.00 88.56 96 GLU A C 1
ATOM 747 O O . GLU A 1 96 ? 23.223 -11.183 -27.470 1.00 88.56 96 GLU A O 1
ATOM 752 N N . VAL A 1 97 ? 21.025 -10.893 -27.782 1.00 88.25 97 VAL A N 1
ATOM 753 C CA . VAL A 1 97 ? 20.841 -10.001 -26.620 1.00 88.25 97 VAL A CA 1
ATOM 754 C C . VAL A 1 97 ? 21.263 -10.690 -25.318 1.00 88.25 97 VAL A C 1
ATOM 756 O O . VAL A 1 97 ? 22.000 -10.118 -24.516 1.00 88.25 97 VAL A O 1
ATOM 759 N N . LEU A 1 98 ? 20.837 -11.940 -25.115 1.00 87.19 98 LEU A N 1
ATOM 760 C CA . LEU A 1 98 ? 21.184 -12.715 -23.919 1.00 87.19 98 LEU A CA 1
ATOM 761 C C . LEU A 1 98 ? 22.659 -13.131 -23.867 1.00 87.19 98 LEU A C 1
ATOM 763 O O . LEU A 1 98 ? 23.173 -13.385 -22.781 1.00 87.19 98 LEU A O 1
ATOM 767 N N . SER A 1 99 ? 23.347 -13.174 -25.012 1.00 89.38 99 SER A N 1
ATOM 768 C CA . SER A 1 99 ? 24.785 -13.465 -25.070 1.00 89.38 99 SER A CA 1
ATOM 769 C C . SER A 1 99 ? 25.659 -12.338 -24.501 1.00 89.38 99 SER A C 1
ATOM 771 O O . SER A 1 99 ? 26.843 -12.549 -24.253 1.00 89.38 99 SER A O 1
ATOM 773 N N . GLY A 1 100 ? 25.086 -11.148 -24.277 1.00 85.00 100 GLY A N 1
ATOM 774 C CA . GLY A 1 100 ? 25.793 -10.008 -23.692 1.00 85.00 100 GLY A CA 1
ATOM 775 C C . GLY A 1 100 ? 26.738 -9.280 -24.654 1.00 85.00 100 GLY A C 1
ATOM 776 O O . GLY A 1 100 ? 27.486 -8.412 -24.214 1.00 85.00 100 GLY A O 1
ATOM 777 N N . GLN A 1 101 ? 26.695 -9.582 -25.957 1.00 88.00 101 GLN A N 1
ATOM 778 C CA . GLN A 1 101 ? 27.552 -8.957 -26.978 1.00 88.00 101 GLN A CA 1
ATOM 779 C C . GLN A 1 101 ? 27.367 -7.434 -27.114 1.00 88.00 101 GLN A C 1
ATOM 781 O O . GLN A 1 101 ? 28.264 -6.756 -27.603 1.00 88.00 101 GLN A O 1
ATOM 786 N N . TYR A 1 102 ? 26.236 -6.892 -26.652 1.00 85.19 102 TYR A N 1
ATOM 787 C CA . TYR A 1 102 ? 25.868 -5.476 -26.788 1.00 85.19 102 TYR A CA 1
ATOM 788 C C . TYR A 1 102 ? 25.983 -4.672 -25.480 1.00 85.19 102 TYR A C 1
ATOM 790 O O . TYR A 1 102 ? 25.399 -3.593 -25.356 1.00 85.19 102 TYR A O 1
ATOM 798 N N . ILE A 1 103 ? 26.697 -5.193 -24.475 1.00 86.12 103 ILE A N 1
ATOM 799 C CA . ILE A 1 103 ? 26.887 -4.491 -23.200 1.00 86.12 103 ILE A CA 1
ATOM 800 C C . ILE A 1 103 ? 27.954 -3.402 -23.369 1.00 86.12 103 ILE A C 1
ATOM 802 O O . ILE A 1 103 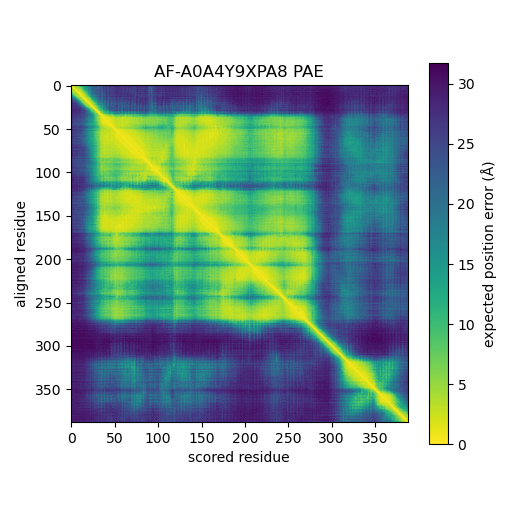? 29.137 -3.688 -23.531 1.00 86.12 103 ILE A O 1
ATOM 806 N N . GLU A 1 104 ? 27.533 -2.141 -23.269 1.00 85.88 104 GLU A N 1
ATOM 807 C CA . GLU A 1 104 ? 28.415 -0.970 -23.291 1.00 85.88 104 GLU A CA 1
ATOM 808 C C . GLU A 1 104 ? 28.539 -0.332 -21.892 1.00 85.88 104 GLU A C 1
ATOM 810 O O . GLU A 1 104 ? 27.583 -0.281 -21.106 1.00 85.88 104 GLU A O 1
ATOM 815 N N . THR A 1 105 ? 29.718 0.214 -21.573 1.00 83.56 105 THR A N 1
ATOM 816 C CA . THR A 1 105 ? 30.000 0.836 -20.265 1.00 83.56 105 THR A CA 1
ATOM 817 C C . THR A 1 105 ? 29.148 2.087 -20.016 1.00 83.56 105 THR A C 1
ATOM 819 O O . THR A 1 105 ? 28.651 2.271 -18.906 1.00 83.56 105 THR A O 1
ATOM 822 N N . GLY A 1 106 ? 28.923 2.920 -21.040 1.00 78.75 106 GLY A N 1
ATOM 823 C CA . GLY A 1 106 ? 28.173 4.182 -20.926 1.00 78.75 106 GLY A CA 1
ATOM 824 C C . GLY A 1 106 ? 26.739 4.001 -20.398 1.00 78.75 106 GLY A C 1
ATOM 825 O O . GLY A 1 106 ? 26.418 4.510 -19.319 1.00 78.75 106 GLY A O 1
ATOM 826 N N . PRO A 1 107 ? 25.889 3.212 -21.082 1.00 75.94 107 PRO A N 1
ATOM 827 C CA . PRO A 1 107 ? 24.546 2.857 -20.611 1.00 75.94 107 PRO A CA 1
ATOM 828 C C . PRO A 1 107 ? 24.527 2.236 -19.208 1.00 75.94 107 PRO A C 1
ATOM 830 O O . PRO A 1 107 ? 23.635 2.527 -18.408 1.00 75.94 107 PRO A O 1
ATOM 833 N N . THR A 1 108 ? 25.530 1.409 -18.892 1.00 76.44 108 THR A N 1
ATOM 834 C CA . THR A 1 108 ? 25.625 0.691 -17.614 1.00 76.44 108 THR A CA 1
ATOM 835 C C . THR A 1 108 ? 25.842 1.647 -16.437 1.00 76.44 108 THR A C 1
ATOM 837 O O . THR A 1 108 ? 25.202 1.497 -15.396 1.00 76.44 108 THR A O 1
ATOM 840 N N . VAL A 1 109 ? 26.683 2.674 -16.601 1.00 78.00 109 VAL A N 1
ATOM 841 C CA . VAL A 1 109 ? 26.955 3.670 -15.548 1.00 78.00 109 VAL A CA 1
ATOM 842 C C . VAL A 1 109 ? 25.733 4.551 -15.282 1.00 78.00 109 VAL A C 1
ATOM 844 O O . VAL A 1 109 ? 25.388 4.790 -14.124 1.00 78.00 109 VAL A O 1
ATOM 847 N N . ILE A 1 110 ? 25.032 4.984 -16.335 1.00 74.69 110 ILE A N 1
ATOM 848 C CA . ILE A 1 110 ? 23.816 5.807 -16.211 1.00 74.69 110 ILE A CA 1
ATOM 849 C C . ILE A 1 110 ? 22.717 5.039 -15.456 1.00 74.69 110 ILE A C 1
ATOM 851 O O . ILE A 1 110 ? 22.034 5.604 -14.600 1.00 74.69 110 ILE A O 1
ATOM 855 N N . CYS A 1 111 ? 22.591 3.735 -15.712 1.00 69.12 111 CYS A N 1
ATOM 856 C CA . CYS A 1 111 ? 21.604 2.865 -15.071 1.00 69.12 111 CYS A CA 1
ATOM 857 C C . CYS A 1 111 ? 21.959 2.460 -13.623 1.00 69.12 111 CYS A C 1
ATOM 859 O O . CYS A 1 111 ? 21.087 2.000 -12.883 1.00 69.12 111 CYS A O 1
ATOM 861 N N . ALA A 1 112 ? 23.213 2.630 -13.188 1.00 67.06 112 ALA A N 1
ATOM 862 C CA . ALA A 1 112 ? 23.681 2.207 -11.864 1.00 67.06 112 ALA A CA 1
ATOM 863 C C . ALA A 1 112 ? 23.353 3.196 -10.722 1.00 67.06 112 ALA A C 1
ATOM 865 O O . ALA A 1 112 ? 23.519 2.865 -9.545 1.00 67.06 112 ALA A O 1
ATOM 866 N N . ALA A 1 113 ? 22.869 4.404 -11.027 1.00 56.75 113 ALA A N 1
ATOM 867 C CA . ALA A 1 113 ? 22.595 5.438 -10.028 1.00 56.75 113 ALA A CA 1
ATOM 868 C C . ALA A 1 113 ? 21.292 5.174 -9.241 1.00 56.75 113 ALA A C 1
ATOM 870 O O . ALA A 1 113 ? 20.233 5.720 -9.553 1.00 56.75 113 ALA A O 1
ATOM 871 N N . LYS A 1 114 ? 21.372 4.364 -8.176 1.00 56.44 114 LYS A N 1
ATOM 872 C CA . LYS A 1 114 ? 20.244 4.063 -7.275 1.00 56.44 114 LYS A CA 1
ATOM 873 C C . LYS A 1 114 ? 20.389 4.787 -5.934 1.00 56.44 114 LYS A C 1
ATOM 875 O O . LYS A 1 114 ? 21.417 4.678 -5.270 1.00 56.44 114 LYS A O 1
ATOM 880 N N . LYS A 1 115 ? 19.348 5.506 -5.499 1.00 56.44 115 LYS A N 1
ATOM 881 C CA . LYS A 1 115 ? 19.220 6.009 -4.118 1.00 56.44 115 LYS A CA 1
ATOM 882 C C . LYS A 1 115 ? 18.108 5.258 -3.393 1.00 56.44 115 LYS A C 1
ATOM 884 O O . LYS A 1 115 ? 17.085 4.936 -3.989 1.00 56.44 115 LYS A O 1
ATOM 889 N N . GLY A 1 116 ? 18.370 4.960 -2.121 1.00 52.09 116 GLY A N 1
ATOM 890 C CA . GLY A 1 116 ? 17.563 4.080 -1.279 1.00 52.09 116 GLY A CA 1
ATOM 891 C C . GLY A 1 116 ? 16.162 4.601 -0.928 1.00 52.09 116 GLY A C 1
ATOM 892 O O . GLY A 1 116 ? 15.821 5.750 -1.225 1.00 52.09 116 GLY A O 1
ATOM 893 N N . PRO A 1 117 ? 15.348 3.739 -0.293 1.00 53.16 117 PRO A N 1
ATOM 894 C CA . PRO A 1 117 ? 13.913 3.942 -0.127 1.00 53.16 117 PRO A CA 1
ATOM 895 C C . PRO A 1 117 ? 13.577 5.122 0.796 1.00 53.16 117 PRO A C 1
ATOM 897 O O . PRO A 1 117 ? 14.210 5.344 1.828 1.00 53.16 117 PRO A O 1
ATOM 900 N N . GLY A 1 118 ? 12.547 5.878 0.409 1.00 55.91 118 GLY A N 1
ATOM 901 C CA . GLY A 1 118 ? 11.964 6.961 1.202 1.00 55.91 118 GLY A CA 1
ATOM 902 C C . GLY A 1 118 ? 10.868 6.477 2.171 1.00 55.91 118 GLY A C 1
ATOM 903 O O . GLY A 1 118 ? 10.517 5.301 2.177 1.00 55.91 118 GLY A O 1
ATOM 904 N N . PRO A 1 119 ? 10.259 7.382 2.963 1.00 56.66 119 PRO A N 1
ATOM 905 C CA . PRO A 1 119 ? 9.273 7.063 4.009 1.00 56.66 119 PRO A CA 1
ATOM 906 C C . PRO A 1 119 ? 7.986 6.359 3.535 1.00 56.66 119 PRO A C 1
ATOM 908 O O . PRO A 1 119 ? 7.225 5.871 4.367 1.00 56.66 119 PRO A O 1
ATOM 911 N N . TYR A 1 120 ? 7.734 6.264 2.226 1.00 68.69 120 TYR A N 1
ATOM 912 C CA . TYR A 1 120 ? 6.658 5.447 1.652 1.00 68.69 120 TYR A CA 1
ATOM 913 C C . TYR A 1 120 ? 7.186 4.062 1.269 1.00 68.69 120 TYR A C 1
ATOM 915 O O . TYR A 1 120 ? 7.237 3.718 0.090 1.00 68.69 120 TYR A O 1
ATOM 923 N N . ALA A 1 121 ? 7.614 3.286 2.268 1.00 73.31 121 ALA A N 1
ATOM 924 C CA . ALA A 1 121 ? 8.386 2.059 2.066 1.00 73.31 121 ALA A CA 1
ATOM 925 C C . ALA A 1 121 ? 7.739 1.099 1.051 1.00 73.31 121 ALA A C 1
ATOM 927 O O . ALA A 1 121 ? 8.380 0.753 0.070 1.00 73.31 121 ALA A O 1
ATOM 928 N N . PHE A 1 122 ? 6.455 0.758 1.195 1.00 76.94 122 PHE A N 1
ATOM 929 C CA . PHE A 1 122 ? 5.801 -0.206 0.297 1.00 76.94 122 PHE A CA 1
ATOM 930 C C . PHE A 1 122 ? 5.693 0.273 -1.167 1.00 76.94 122 PHE A C 1
ATOM 932 O O . PHE A 1 122 ? 6.297 -0.360 -2.034 1.00 76.94 122 PHE A O 1
ATOM 939 N N . PRO A 1 123 ? 5.016 1.400 -1.480 1.00 83.25 123 PRO A N 1
ATOM 940 C CA . PRO A 1 123 ? 4.937 1.898 -2.857 1.00 83.25 123 PRO A CA 1
ATOM 941 C C . PRO A 1 123 ? 6.304 2.230 -3.462 1.00 83.25 123 PRO A C 1
ATOM 943 O O . PRO A 1 123 ? 6.521 2.032 -4.655 1.00 83.25 123 PRO A O 1
ATOM 946 N N . SER A 1 124 ? 7.246 2.713 -2.643 1.00 84.38 124 SER A N 1
ATOM 947 C CA . SER A 1 124 ? 8.596 3.014 -3.121 1.00 84.38 124 SER A CA 1
ATOM 948 C C . SER A 1 124 ? 9.375 1.755 -3.484 1.00 84.38 124 SER A C 1
ATOM 950 O O . SER A 1 124 ? 10.034 1.770 -4.515 1.00 84.38 124 SER A O 1
ATOM 952 N N . VAL A 1 125 ? 9.249 0.658 -2.727 1.00 85.06 125 VAL A N 1
ATOM 953 C CA . VAL A 1 125 ? 9.918 -0.615 -3.038 1.00 85.06 125 VAL A CA 1
ATOM 954 C C . VAL A 1 125 ? 9.451 -1.146 -4.392 1.00 85.06 125 VAL A C 1
ATOM 956 O O . VAL A 1 125 ? 10.286 -1.396 -5.259 1.00 85.06 125 VAL A O 1
ATOM 959 N N . PHE A 1 126 ? 8.142 -1.226 -4.642 1.00 86.31 126 PHE A N 1
ATOM 960 C CA . PHE A 1 126 ? 7.633 -1.684 -5.942 1.00 86.31 126 PHE A CA 1
ATOM 961 C C . PHE A 1 126 ? 7.983 -0.725 -7.095 1.00 86.31 126 PHE A C 1
ATOM 963 O O . PHE A 1 126 ? 8.336 -1.174 -8.191 1.00 86.31 126 PHE A O 1
ATOM 970 N N . GLY A 1 127 ? 7.988 0.588 -6.842 1.00 87.25 127 GLY A N 1
ATOM 971 C CA . GLY A 1 127 ? 8.469 1.580 -7.806 1.00 87.25 127 GLY A CA 1
ATOM 972 C C . GLY A 1 127 ? 9.952 1.391 -8.146 1.00 87.25 127 GLY A C 1
ATOM 973 O O . GLY A 1 127 ? 10.323 1.396 -9.319 1.00 87.25 127 GLY A O 1
ATOM 974 N N . THR A 1 128 ? 10.800 1.142 -7.143 1.00 86.00 128 THR A N 1
ATOM 975 C CA . THR A 1 128 ? 12.230 0.859 -7.350 1.00 86.00 128 THR A CA 1
ATOM 976 C C . THR A 1 128 ? 12.466 -0.474 -8.049 1.00 86.00 128 THR A C 1
ATOM 978 O O . THR A 1 128 ? 13.289 -0.528 -8.951 1.00 86.00 128 THR A O 1
ATOM 981 N N . ILE A 1 129 ? 11.695 -1.521 -7.733 1.00 87.56 129 ILE A N 1
ATOM 982 C CA . ILE A 1 129 ? 11.754 -2.809 -8.442 1.00 87.56 129 ILE A CA 1
ATOM 983 C C . ILE A 1 129 ? 11.435 -2.613 -9.930 1.00 87.56 129 ILE A C 1
ATOM 985 O O . ILE A 1 129 ? 12.096 -3.190 -10.789 1.00 87.56 129 ILE A O 1
ATOM 989 N N . THR A 1 130 ? 10.461 -1.759 -10.252 1.00 90.06 130 THR A N 1
ATOM 990 C CA . THR A 1 130 ? 10.107 -1.444 -11.646 1.00 90.06 130 THR A CA 1
ATOM 991 C C . THR A 1 130 ? 11.249 -0.757 -12.384 1.00 90.06 130 THR A C 1
ATOM 993 O O . THR A 1 130 ? 11.544 -1.112 -13.527 1.00 90.06 130 THR A O 1
ATOM 996 N N . ILE A 1 131 ? 11.912 0.199 -11.730 1.00 90.44 131 ILE A N 1
ATOM 997 C CA . ILE A 1 131 ? 13.100 0.868 -12.271 1.00 90.44 131 ILE A CA 1
ATOM 998 C C . ILE A 1 131 ? 14.225 -0.149 -12.482 1.00 90.44 131 ILE A C 1
ATOM 1000 O O . ILE A 1 131 ? 14.810 -0.198 -13.559 1.00 90.44 131 ILE A O 1
ATOM 1004 N N . ASP A 1 132 ? 14.478 -0.999 -11.491 1.00 89.25 132 ASP A N 1
ATOM 1005 C CA . ASP A 1 132 ? 15.550 -1.988 -11.505 1.00 89.25 132 ASP A CA 1
ATOM 1006 C C . ASP A 1 132 ? 15.390 -3.000 -12.636 1.00 89.25 132 ASP A C 1
ATOM 1008 O O . ASP A 1 132 ? 16.324 -3.209 -13.409 1.00 89.25 132 ASP A O 1
ATOM 1012 N N . ILE A 1 133 ? 14.197 -3.583 -12.774 1.00 89.62 133 ILE A N 1
ATOM 1013 C CA . ILE A 1 133 ? 13.886 -4.513 -13.863 1.00 89.62 133 ILE A CA 1
ATOM 1014 C C . ILE A 1 133 ? 14.064 -3.811 -15.213 1.00 89.62 133 ILE A C 1
ATOM 1016 O O . ILE A 1 133 ? 14.682 -4.371 -16.118 1.00 89.62 133 ILE A O 1
ATOM 1020 N N . SER A 1 134 ? 13.575 -2.576 -15.347 1.00 91.81 134 SER A N 1
ATOM 1021 C CA . SER A 1 134 ? 13.661 -1.818 -16.601 1.00 91.81 134 SER A CA 1
ATOM 1022 C C . SER A 1 134 ? 15.103 -1.456 -16.968 1.00 91.81 134 SER A C 1
ATOM 1024 O O . SER A 1 134 ? 15.465 -1.516 -18.135 1.00 91.81 134 SER A O 1
ATOM 1026 N N . PHE A 1 135 ? 15.951 -1.123 -15.997 1.00 89.69 135 PHE A N 1
ATOM 1027 C CA . PHE A 1 135 ? 17.349 -0.764 -16.239 1.00 89.69 135 PHE A CA 1
ATOM 1028 C C . PHE A 1 135 ? 18.244 -1.972 -16.507 1.00 89.69 135 PHE A C 1
ATOM 1030 O O . PHE A 1 135 ? 19.038 -1.935 -17.442 1.00 89.69 135 PHE A O 1
ATOM 1037 N N . VAL A 1 136 ? 18.090 -3.063 -15.751 1.00 89.50 136 VAL A N 1
ATOM 1038 C CA . VAL A 1 136 ? 18.861 -4.296 -15.992 1.00 89.50 136 VAL A CA 1
ATOM 1039 C C . VAL A 1 136 ? 18.553 -4.860 -17.378 1.00 89.50 136 VAL A C 1
ATOM 1041 O O . VAL A 1 136 ? 19.453 -5.309 -18.081 1.00 89.50 136 VAL A O 1
ATOM 1044 N N . THR A 1 137 ? 17.291 -4.791 -17.801 1.00 88.38 137 THR A N 1
ATOM 1045 C CA . THR A 1 137 ? 16.894 -5.231 -19.143 1.00 88.38 137 THR A CA 1
ATOM 1046 C C . THR A 1 137 ? 17.330 -4.251 -20.229 1.00 88.38 137 THR A C 1
ATOM 1048 O O . THR A 1 137 ? 17.828 -4.689 -21.260 1.00 88.38 137 THR A O 1
ATOM 1051 N N . ALA A 1 138 ? 17.214 -2.939 -20.014 1.00 89.25 138 ALA A N 1
ATOM 1052 C CA . ALA A 1 138 ? 17.569 -1.944 -21.025 1.00 89.25 138 ALA A CA 1
ATOM 1053 C C . ALA A 1 138 ? 19.047 -1.970 -21.435 1.00 89.25 138 ALA A C 1
ATOM 1055 O O . ALA A 1 138 ? 19.350 -1.707 -22.597 1.00 89.25 138 ALA A O 1
ATOM 1056 N N . VAL A 1 139 ? 19.961 -2.307 -20.518 1.00 87.94 139 VAL A N 1
ATOM 1057 C CA . VAL A 1 139 ? 21.395 -2.421 -20.837 1.00 87.94 139 VAL A CA 1
ATOM 1058 C C . VAL A 1 139 ? 21.663 -3.553 -21.837 1.00 87.94 139 VAL A C 1
ATOM 1060 O O . VAL A 1 139 ? 22.553 -3.407 -22.669 1.00 87.94 139 VAL A O 1
ATOM 1063 N N . LEU A 1 140 ? 20.868 -4.629 -21.806 1.00 87.44 140 LEU A N 1
ATOM 1064 C CA . LEU A 1 140 ? 21.031 -5.793 -22.685 1.00 87.44 140 LEU A CA 1
ATOM 1065 C C . LEU A 1 140 ? 20.592 -5.508 -24.129 1.00 87.44 140 LEU A C 1
ATOM 1067 O O . LEU A 1 140 ? 21.239 -5.957 -25.072 1.00 87.44 140 LEU A O 1
ATOM 1071 N N . PHE A 1 141 ? 19.487 -4.782 -24.317 1.00 88.12 141 PHE A N 1
ATOM 1072 C CA . PHE A 1 141 ? 18.947 -4.505 -25.652 1.00 88.12 141 PHE A CA 1
ATOM 1073 C C . PHE A 1 141 ? 19.668 -3.324 -26.297 1.00 88.12 141 PHE A C 1
ATOM 1075 O O . PHE A 1 141 ? 19.679 -2.269 -25.673 1.00 88.12 141 PHE A O 1
ATOM 1082 N N . PRO A 1 142 ? 20.180 -3.420 -27.539 1.00 90.56 142 PRO A N 1
ATOM 1083 C CA . PRO A 1 142 ? 20.889 -2.321 -28.210 1.00 90.56 142 PRO A CA 1
ATOM 1084 C C . PRO A 1 142 ? 19.984 -1.144 -28.617 1.00 90.56 142 PRO A C 1
ATOM 1086 O O . PRO A 1 142 ? 20.466 -0.029 -28.805 1.00 90.56 142 PRO A O 1
ATOM 1089 N N . TYR A 1 143 ? 18.667 -1.342 -28.657 1.00 91.44 143 TYR A N 1
ATOM 1090 C CA . TYR A 1 143 ? 17.664 -0.317 -28.959 1.00 91.44 143 TYR A CA 1
ATOM 1091 C C . TYR A 1 143 ? 16.878 0.116 -27.701 1.00 91.44 143 TYR A C 1
ATOM 1093 O O . TYR A 1 143 ? 16.840 -0.613 -26.703 1.00 91.44 143 TYR A O 1
ATOM 1101 N N . PRO A 1 144 ? 16.222 1.292 -27.711 1.00 92.12 144 PRO A N 1
ATOM 1102 C CA . PRO A 1 144 ? 15.480 1.787 -26.553 1.00 92.12 144 PRO A CA 1
ATOM 1103 C C . PRO A 1 144 ? 14.133 1.063 -26.376 1.00 92.12 144 PRO A C 1
ATOM 1105 O O . PRO A 1 144 ? 13.128 1.388 -27.010 1.00 92.12 144 PRO A O 1
ATOM 1108 N N . TYR A 1 145 ? 14.084 0.079 -25.476 1.00 90.31 145 TYR A N 1
ATOM 1109 C CA . TYR A 1 145 ? 12.883 -0.724 -25.226 1.00 90.31 145 TYR A CA 1
ATOM 1110 C C . TYR A 1 145 ? 11.994 -0.158 -24.097 1.00 90.31 145 TYR A C 1
ATOM 1112 O O . TYR A 1 145 ? 11.941 -0.681 -22.985 1.00 90.31 145 TYR A O 1
ATOM 1120 N N . TYR A 1 146 ? 11.244 0.915 -24.377 1.00 91.81 146 TYR A N 1
ATOM 1121 C CA . TYR A 1 146 ? 10.404 1.607 -23.375 1.00 91.81 146 TYR A CA 1
ATOM 1122 C C . TYR A 1 146 ? 9.223 0.785 -22.833 1.00 91.81 146 TYR A C 1
ATOM 1124 O O . TYR A 1 146 ? 8.685 1.063 -21.756 1.00 91.81 146 TYR A O 1
ATOM 1132 N N . THR A 1 147 ? 8.779 -0.222 -23.583 1.00 90.88 147 THR A N 1
ATOM 1133 C CA . THR A 1 147 ? 7.590 -1.012 -23.248 1.00 90.88 147 THR A CA 1
ATOM 1134 C C . THR A 1 147 ? 7.839 -2.080 -22.191 1.00 90.88 147 THR A C 1
ATOM 1136 O O . THR A 1 147 ? 6.866 -2.670 -21.727 1.00 90.88 147 THR A O 1
ATOM 1139 N N . ILE A 1 148 ? 9.089 -2.305 -21.765 1.00 89.44 148 ILE A N 1
ATOM 1140 C CA . ILE A 1 148 ? 9.420 -3.326 -20.760 1.00 89.44 148 ILE A CA 1
ATOM 1141 C C . ILE A 1 148 ? 8.657 -3.131 -19.447 1.00 89.44 148 ILE A C 1
ATOM 1143 O O . ILE A 1 148 ? 8.125 -4.087 -18.883 1.00 89.44 148 ILE A O 1
ATOM 1147 N N . GLY A 1 149 ? 8.511 -1.880 -19.004 1.00 88.00 149 GLY A N 1
ATOM 1148 C CA . GLY A 1 149 ? 7.830 -1.564 -17.751 1.00 88.00 149 GLY A CA 1
ATOM 1149 C C . GLY A 1 149 ? 6.354 -1.969 -17.741 1.00 88.00 149 GLY A C 1
ATOM 1150 O O . GLY A 1 149 ? 5.809 -2.231 -16.670 1.00 88.00 149 GLY A O 1
ATOM 1151 N N . LYS A 1 150 ? 5.710 -2.127 -18.911 1.00 91.12 150 LYS A N 1
ATOM 1152 C CA . LYS A 1 150 ? 4.310 -2.576 -18.999 1.00 91.12 150 LYS A CA 1
ATOM 1153 C C . LYS A 1 150 ? 4.102 -3.947 -18.351 1.00 91.12 150 LYS A C 1
ATOM 1155 O O . LYS A 1 150 ? 3.053 -4.162 -17.755 1.00 91.12 150 LYS A O 1
ATOM 1160 N N . VAL A 1 151 ? 5.094 -4.839 -18.418 1.00 90.56 151 VAL A N 1
ATOM 1161 C CA . VAL A 1 151 ? 5.011 -6.199 -17.850 1.00 90.56 151 VAL A CA 1
ATOM 1162 C C . VAL A 1 151 ? 4.855 -6.170 -16.325 1.00 90.56 151 VAL A C 1
ATOM 1164 O O . VAL A 1 151 ? 4.201 -7.040 -15.758 1.00 90.56 151 VAL A O 1
ATOM 1167 N N . VAL A 1 152 ? 5.410 -5.150 -15.667 1.00 90.81 152 VAL A N 1
ATOM 1168 C CA . VAL A 1 152 ? 5.372 -4.988 -14.205 1.00 90.81 152 VAL A CA 1
ATOM 1169 C C . VAL A 1 152 ? 4.233 -4.062 -13.779 1.00 90.81 152 VAL A C 1
ATOM 1171 O O . VAL A 1 152 ? 3.483 -4.377 -12.860 1.00 90.81 152 VAL A O 1
ATOM 1174 N N . VAL A 1 153 ? 4.067 -2.927 -14.463 1.00 93.44 153 VAL A N 1
ATOM 1175 C CA . VAL A 1 153 ? 3.079 -1.903 -14.094 1.00 93.44 153 VAL A CA 1
ATOM 1176 C C . VAL A 1 153 ? 1.652 -2.392 -14.317 1.00 93.44 153 VAL A C 1
ATOM 1178 O O . VAL A 1 153 ? 0.798 -2.160 -13.467 1.00 93.44 153 VAL A O 1
ATOM 1181 N N . LEU A 1 154 ? 1.377 -3.082 -15.429 1.00 92.19 154 LEU A N 1
ATOM 1182 C CA . LEU A 1 154 ? 0.019 -3.500 -15.782 1.00 92.19 154 LEU A CA 1
ATOM 1183 C C . LEU A 1 154 ? -0.628 -4.425 -14.731 1.00 92.19 154 LEU A C 1
ATOM 1185 O O . LEU A 1 154 ? -1.713 -4.078 -14.266 1.00 92.19 154 LEU A O 1
ATOM 1189 N N . PRO A 1 155 ? -0.014 -5.547 -14.294 1.00 92.19 155 PRO A N 1
ATOM 1190 C CA . PRO A 1 155 ? -0.624 -6.404 -13.273 1.00 92.19 155 PRO A CA 1
ATOM 1191 C C . PRO A 1 155 ? -0.804 -5.694 -11.926 1.00 92.19 155 PRO A C 1
ATOM 1193 O O . PRO A 1 155 ? -1.780 -5.958 -11.231 1.00 92.19 155 PRO A O 1
ATOM 1196 N N . LEU A 1 156 ? 0.090 -4.767 -11.574 1.00 91.69 156 LEU A N 1
ATOM 1197 C CA . LEU A 1 156 ? 0.025 -4.026 -10.313 1.00 91.69 156 LEU A CA 1
ATOM 1198 C C . LEU A 1 156 ? -1.057 -2.938 -10.322 1.00 91.69 156 LEU A C 1
ATOM 1200 O O . LEU A 1 156 ? -1.753 -2.754 -9.327 1.00 91.69 156 LEU A O 1
ATOM 1204 N N . VAL A 1 157 ? -1.259 -2.256 -11.451 1.00 94.25 157 VAL A N 1
ATOM 1205 C CA . VAL A 1 157 ? -2.380 -1.318 -11.619 1.00 94.25 157 VAL A CA 1
ATOM 1206 C C . VAL A 1 157 ? -3.710 -2.071 -11.694 1.00 94.25 157 VAL A C 1
ATOM 1208 O O . VAL A 1 157 ? -4.698 -1.616 -11.121 1.00 94.25 157 VAL A O 1
ATOM 1211 N N . LEU A 1 158 ? -3.741 -3.243 -12.339 1.00 93.44 158 LEU A N 1
ATOM 1212 C CA . LEU A 1 158 ? -4.921 -4.110 -12.334 1.00 93.44 158 LEU A CA 1
ATOM 1213 C C . LEU A 1 158 ? -5.259 -4.573 -10.917 1.00 93.44 158 LEU A C 1
ATOM 1215 O O . LEU A 1 158 ? -6.411 -4.457 -10.515 1.00 93.44 158 LEU A O 1
ATOM 1219 N N . HIS A 1 159 ? -4.268 -5.007 -10.139 1.00 93.75 159 HIS A N 1
ATOM 1220 C CA . HIS A 1 159 ? -4.445 -5.302 -8.720 1.00 93.75 159 HIS A CA 1
ATOM 1221 C C . HIS A 1 159 ? -5.052 -4.113 -7.965 1.00 93.75 159 HIS A C 1
ATOM 1223 O O . HIS A 1 159 ? -6.101 -4.266 -7.350 1.00 93.75 159 HIS A O 1
ATOM 1229 N N . ALA A 1 160 ? -4.459 -2.921 -8.086 1.00 94.12 160 ALA A N 1
ATOM 1230 C CA . ALA A 1 160 ? -4.964 -1.715 -7.431 1.00 94.12 160 ALA A CA 1
ATOM 1231 C C . ALA A 1 160 ? -6.424 -1.419 -7.812 1.00 94.12 160 ALA A C 1
ATOM 1233 O O . ALA A 1 160 ? -7.258 -1.124 -6.956 1.00 94.12 160 ALA A O 1
ATOM 1234 N N . SER A 1 161 ? -6.768 -1.567 -9.096 1.00 94.44 161 SER A N 1
ATOM 1235 C CA . SER A 1 161 ? -8.143 -1.395 -9.572 1.00 94.44 161 SER A CA 1
ATOM 1236 C C . SER A 1 161 ? -9.100 -2.449 -9.006 1.00 94.44 161 SER A C 1
ATOM 1238 O O . SER A 1 161 ? -10.211 -2.106 -8.605 1.00 94.44 161 SER A O 1
ATOM 1240 N N . LEU A 1 162 ? -8.664 -3.708 -8.899 1.00 93.75 162 LEU A N 1
ATOM 1241 C CA . LEU A 1 162 ? -9.445 -4.793 -8.310 1.00 93.75 162 LEU A CA 1
ATOM 1242 C C . LEU A 1 162 ? -9.646 -4.582 -6.809 1.00 93.75 162 LEU A C 1
ATOM 1244 O O . LEU A 1 162 ? -10.753 -4.799 -6.332 1.00 93.75 162 LEU A O 1
ATOM 1248 N N . CYS A 1 163 ? -8.639 -4.103 -6.079 1.00 93.06 163 CYS A N 1
A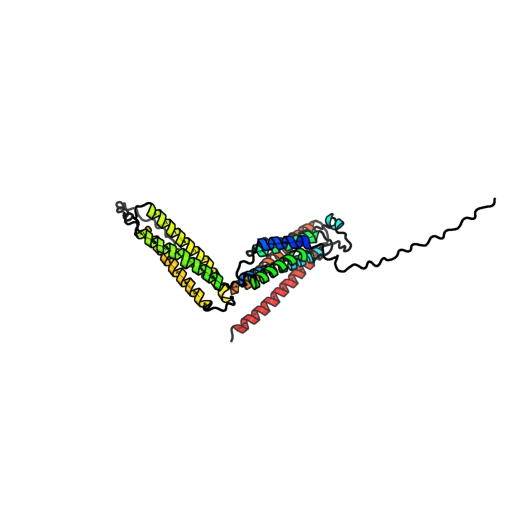TOM 1249 C CA . CYS A 1 163 ? -8.765 -3.749 -4.666 1.00 93.06 163 CYS A CA 1
ATOM 1250 C C . CYS A 1 163 ? -9.762 -2.608 -4.453 1.00 93.06 163 CYS A C 1
ATOM 1252 O O . CYS A 1 163 ? -10.627 -2.702 -3.581 1.00 93.06 163 CYS A O 1
ATOM 1254 N N . ILE A 1 164 ? -9.698 -1.560 -5.281 1.00 93.81 164 ILE A N 1
ATOM 1255 C CA . ILE A 1 164 ? -10.652 -0.443 -5.235 1.00 93.81 164 ILE A CA 1
ATOM 1256 C C . ILE A 1 164 ? -12.072 -0.939 -5.537 1.00 93.81 164 ILE A C 1
ATOM 1258 O O . ILE A 1 164 ? -13.003 -0.604 -4.806 1.00 93.81 164 ILE A O 1
ATOM 1262 N N . LEU A 1 165 ? -12.247 -1.767 -6.572 1.00 93.94 165 LEU A N 1
ATOM 1263 C CA . LEU A 1 165 ? -13.548 -2.331 -6.943 1.00 93.94 165 LEU A CA 1
ATOM 1264 C C . LEU A 1 165 ? -14.094 -3.288 -5.878 1.00 93.94 165 LEU A C 1
ATOM 1266 O O . LEU A 1 165 ? -15.269 -3.203 -5.526 1.00 93.94 165 LEU A O 1
ATOM 1270 N N . ALA A 1 166 ? -13.260 -4.174 -5.337 1.00 92.44 166 ALA A N 1
ATOM 1271 C CA . ALA A 1 166 ? -13.641 -5.112 -4.285 1.00 92.44 166 ALA A CA 1
ATOM 1272 C C . ALA A 1 166 ? -14.021 -4.376 -2.996 1.00 92.44 166 ALA A C 1
ATOM 1274 O O . ALA A 1 166 ? -15.027 -4.703 -2.371 1.00 92.44 166 ALA A O 1
ATOM 1275 N N . SER A 1 167 ? -13.272 -3.335 -2.628 1.00 91.81 167 SER A N 1
ATOM 1276 C CA . SER A 1 167 ? -13.600 -2.500 -1.473 1.00 91.81 167 SER A CA 1
ATOM 1277 C C . SER A 1 167 ? -14.885 -1.690 -1.695 1.00 91.81 167 SER A C 1
ATOM 1279 O O . SER A 1 167 ? -15.693 -1.555 -0.781 1.00 91.81 167 SER A O 1
ATOM 1281 N N . ALA A 1 168 ? -15.137 -1.220 -2.922 1.00 90.19 168 ALA A N 1
ATOM 1282 C CA . ALA A 1 168 ? -16.373 -0.516 -3.263 1.00 90.19 168 ALA A CA 1
ATOM 1283 C C . ALA A 1 168 ? -17.617 -1.427 -3.278 1.00 90.19 168 ALA A C 1
ATOM 1285 O O . ALA A 1 168 ? -18.702 -0.969 -2.930 1.00 90.19 168 ALA A O 1
ATOM 1286 N N . THR A 1 169 ? -17.482 -2.692 -3.699 1.00 91.31 169 THR A N 1
ATOM 1287 C CA . THR A 1 169 ? -18.627 -3.588 -3.972 1.00 91.31 169 THR A CA 1
ATOM 1288 C C . THR A 1 169 ? -18.862 -4.661 -2.910 1.00 91.31 169 THR A C 1
ATOM 1290 O O . THR A 1 169 ? -20.011 -4.921 -2.565 1.00 91.31 169 THR A O 1
ATOM 1293 N N . ILE A 1 170 ? -17.807 -5.288 -2.382 1.00 89.75 170 ILE A N 1
ATOM 1294 C CA . ILE A 1 170 ? -17.903 -6.425 -1.449 1.00 89.75 170 ILE A CA 1
ATOM 1295 C C . ILE A 1 170 ? -17.877 -5.934 0.001 1.00 89.75 170 ILE A C 1
ATOM 1297 O O . ILE A 1 170 ? -18.677 -6.371 0.825 1.00 89.75 170 ILE A O 1
ATOM 1301 N N . PHE A 1 171 ? -16.967 -5.008 0.312 1.00 78.81 171 PHE A N 1
ATOM 1302 C CA . PHE A 1 171 ? -16.712 -4.532 1.674 1.00 78.81 171 PHE A CA 1
ATOM 1303 C C . PHE A 1 171 ? -16.919 -3.027 1.793 1.00 78.81 171 PHE A C 1
ATOM 1305 O O . PHE A 1 171 ? -16.023 -2.303 2.229 1.00 78.81 171 PHE A O 1
ATOM 1312 N N . ALA A 1 172 ? -18.117 -2.556 1.442 1.00 77.94 172 ALA A N 1
ATOM 1313 C CA . ALA A 1 172 ? -18.506 -1.162 1.619 1.00 77.94 172 ALA A CA 1
ATOM 1314 C C . ALA A 1 172 ? -18.614 -0.808 3.121 1.00 77.94 172 ALA A C 1
ATOM 1316 O O . ALA A 1 172 ? -19.695 -0.702 3.695 1.00 77.94 172 ALA A O 1
ATOM 1317 N N . SER A 1 173 ? -17.468 -0.667 3.786 1.00 81.19 173 SER A N 1
ATOM 1318 C CA . SER A 1 173 ? -17.341 -0.228 5.170 1.00 81.19 173 SER A CA 1
ATOM 1319 C C . SER A 1 173 ? -16.929 1.238 5.185 1.00 81.19 173 SER A C 1
ATOM 1321 O O . SER A 1 173 ? -15.912 1.620 4.599 1.00 81.19 173 SER A O 1
ATOM 1323 N N . THR A 1 174 ? -17.728 2.067 5.854 1.00 83.88 174 THR A N 1
ATOM 1324 C CA . THR A 1 174 ? -17.422 3.487 6.052 1.00 83.88 174 THR A CA 1
ATOM 1325 C C . THR A 1 174 ? -16.363 3.652 7.139 1.00 83.88 174 THR A C 1
ATOM 1327 O O . THR A 1 174 ? -16.263 2.835 8.064 1.00 83.88 174 THR A O 1
ATOM 1330 N N . ILE A 1 175 ? -15.578 4.733 7.076 1.00 82.00 175 ILE A N 1
ATOM 1331 C CA . ILE A 1 175 ? -14.610 5.031 8.142 1.00 82.00 175 ILE A CA 1
ATOM 1332 C C . ILE A 1 175 ? -15.349 5.227 9.457 1.00 82.00 175 ILE A C 1
ATOM 1334 O O . ILE A 1 175 ? -14.881 4.761 10.492 1.00 82.00 175 ILE A O 1
ATOM 1338 N N . ILE A 1 176 ? -16.503 5.898 9.431 1.00 82.62 176 ILE A N 1
ATOM 1339 C CA . ILE A 1 176 ? -17.293 6.140 10.639 1.00 82.62 176 ILE A CA 1
ATOM 1340 C C . ILE A 1 176 ? -17.699 4.818 11.300 1.00 82.62 176 ILE A C 1
ATOM 1342 O O . ILE A 1 176 ? -17.582 4.709 12.518 1.00 82.62 176 ILE A O 1
ATOM 1346 N N . ALA A 1 177 ? -18.110 3.797 10.539 1.00 81.62 177 ALA A N 1
ATOM 1347 C CA . ALA A 1 177 ? -18.477 2.496 11.103 1.00 81.62 177 ALA A CA 1
ATOM 1348 C C . ALA A 1 177 ? -17.275 1.774 11.731 1.00 81.62 177 ALA A C 1
ATOM 1350 O O . ALA A 1 177 ? -17.377 1.244 12.844 1.00 81.62 177 ALA A O 1
ATOM 1351 N N . GLN A 1 178 ? -16.118 1.787 11.063 1.00 83.19 178 GLN A N 1
ATOM 1352 C CA . GLN A 1 178 ? -14.897 1.202 11.619 1.00 83.19 178 GLN A CA 1
ATOM 1353 C C . GLN A 1 178 ? -14.415 1.947 12.861 1.00 83.19 178 GLN A C 1
ATOM 1355 O O . GLN A 1 178 ? -14.051 1.333 13.864 1.00 83.19 178 GLN A O 1
ATOM 1360 N N . TYR A 1 179 ? -14.456 3.273 12.812 1.00 81.94 179 TYR A N 1
ATOM 1361 C CA . TYR A 1 179 ? -14.068 4.135 13.909 1.00 81.94 179 TYR A CA 1
ATOM 1362 C C . TYR A 1 179 ? -14.984 3.966 15.121 1.00 81.94 179 TYR A C 1
ATOM 1364 O O . TYR A 1 179 ? -14.498 3.784 16.235 1.00 81.94 179 TYR A O 1
ATOM 1372 N N . ALA A 1 180 ? -16.302 3.963 14.910 1.00 82.81 180 ALA A N 1
ATOM 1373 C CA . ALA A 1 180 ? -17.282 3.716 15.959 1.00 82.81 180 ALA A CA 1
ATOM 1374 C C . ALA A 1 180 ? -17.097 2.320 16.565 1.00 82.81 180 ALA A C 1
ATOM 1376 O O . ALA A 1 180 ? -17.102 2.188 17.783 1.00 82.81 180 ALA A O 1
ATOM 1377 N N . SER A 1 181 ? -16.838 1.299 15.742 1.00 83.25 181 SER A N 1
ATOM 1378 C CA . SER A 1 181 ? -16.544 -0.059 16.219 1.00 83.25 181 SER A CA 1
ATOM 1379 C C . SER A 1 181 ? -15.254 -0.117 17.040 1.00 83.25 181 SER A C 1
ATOM 1381 O O . SER A 1 181 ? -15.202 -0.787 18.069 1.00 83.25 181 SER A O 1
ATOM 1383 N N . ALA A 1 182 ? -14.202 0.588 16.618 1.00 82.25 182 ALA A N 1
ATOM 1384 C CA . ALA A 1 182 ? -12.943 0.664 17.354 1.00 82.25 182 ALA A CA 1
ATOM 1385 C C . ALA A 1 182 ? -13.113 1.401 18.693 1.00 82.25 182 ALA A C 1
ATOM 1387 O O . ALA A 1 182 ? -12.642 0.916 19.725 1.00 82.25 182 ALA A O 1
ATOM 1388 N N . LEU A 1 183 ? -13.835 2.526 18.694 1.00 83.06 183 LEU A N 1
ATOM 1389 C CA . LEU A 1 183 ? -14.173 3.262 19.908 1.00 83.06 183 LEU A CA 1
ATOM 1390 C C . LEU A 1 183 ? -15.028 2.426 20.857 1.00 83.06 183 LEU A C 1
ATOM 1392 O O . LEU A 1 183 ? -14.661 2.306 22.023 1.00 83.06 183 LEU A O 1
ATOM 1396 N N . ALA A 1 184 ? -16.104 1.810 20.366 1.00 85.62 184 ALA A N 1
ATOM 1397 C CA . ALA A 1 184 ? -16.974 0.945 21.155 1.00 85.62 184 ALA A CA 1
ATOM 1398 C C . ALA A 1 184 ? -16.169 -0.190 21.796 1.00 85.62 184 ALA A C 1
ATOM 1400 O O . ALA A 1 184 ? -16.187 -0.338 23.011 1.00 85.62 184 ALA A O 1
ATOM 1401 N N . ARG A 1 185 ? -15.326 -0.900 21.033 1.00 84.12 185 ARG A N 1
ATOM 1402 C CA . ARG A 1 185 ? -14.440 -1.936 21.596 1.00 84.12 185 ARG A CA 1
ATOM 1403 C C . ARG A 1 185 ? -13.491 -1.388 22.665 1.00 84.12 185 ARG A C 1
ATOM 1405 O O . ARG A 1 185 ? -13.242 -2.069 23.654 1.00 84.12 185 ARG A O 1
ATOM 1412 N N . SER A 1 186 ? -12.944 -0.185 22.486 1.00 83.50 186 SER A N 1
ATOM 1413 C CA . SER A 1 186 ? -12.023 0.404 23.469 1.00 83.50 186 SER A CA 1
ATOM 1414 C C . SER A 1 186 ? -12.724 0.845 24.763 1.00 83.50 186 SER A C 1
ATOM 1416 O O . SER A 1 186 ? -12.187 0.626 25.850 1.00 83.50 186 SER A O 1
ATOM 1418 N N . LEU A 1 187 ? -13.922 1.426 24.656 1.00 82.81 187 LEU A N 1
ATOM 1419 C CA . LEU A 1 187 ? -14.667 1.994 25.780 1.00 82.81 187 LEU A CA 1
ATOM 1420 C C . LEU A 1 187 ? -15.532 0.949 26.488 1.00 82.81 187 LEU A C 1
ATOM 1422 O O . LEU A 1 187 ? -15.460 0.818 27.705 1.00 82.81 187 LEU A O 1
ATOM 1426 N N . GLU A 1 188 ? -16.323 0.196 25.733 1.00 78.75 188 GLU A N 1
ATOM 1427 C CA . GLU A 1 188 ? -17.262 -0.790 26.264 1.00 78.75 188 GLU A CA 1
ATOM 1428 C C . GLU A 1 188 ? -16.521 -2.029 26.767 1.00 78.75 188 GLU A C 1
ATOM 1430 O O . GLU A 1 188 ? -16.672 -2.420 27.914 1.00 78.75 188 GLU A O 1
ATOM 1435 N N . LEU A 1 189 ? -15.627 -2.620 25.969 1.00 75.38 189 LEU A N 1
ATOM 1436 C CA . LEU A 1 189 ? -15.007 -3.886 26.369 1.00 75.38 189 LEU A CA 1
ATOM 1437 C C . LEU A 1 189 ? -13.864 -3.682 27.375 1.00 75.38 189 LEU A C 1
ATOM 1439 O O . LEU A 1 189 ? -13.790 -4.346 28.410 1.00 75.38 189 LEU A O 1
ATOM 1443 N N . VAL A 1 190 ? -12.922 -2.789 27.062 1.00 78.94 190 VAL A N 1
ATOM 1444 C CA . VAL A 1 190 ? -11.660 -2.723 27.813 1.00 78.94 190 VAL A CA 1
ATOM 1445 C C . VAL A 1 190 ? -11.788 -1.838 29.045 1.00 78.94 190 VAL A C 1
ATOM 1447 O O . VAL A 1 190 ? -11.387 -2.245 30.134 1.00 78.94 190 VAL A O 1
ATOM 1450 N N . LEU A 1 191 ? -12.367 -0.649 28.903 1.00 83.00 191 LEU A N 1
ATOM 1451 C CA . LEU A 1 191 ? -12.442 0.297 30.010 1.00 83.00 191 LEU A CA 1
ATOM 1452 C C . LEU A 1 191 ? -13.494 -0.103 31.048 1.00 83.00 191 LEU A C 1
ATOM 1454 O O . LEU A 1 191 ? -13.233 0.010 32.244 1.00 83.00 191 LEU A O 1
ATOM 1458 N N . GLU A 1 192 ? -14.632 -0.652 30.624 1.00 89.19 192 GLU A N 1
ATOM 1459 C CA . GLU A 1 192 ? -15.611 -1.199 31.564 1.00 89.19 192 GLU A CA 1
ATOM 1460 C C . GLU A 1 192 ? -15.026 -2.364 32.372 1.00 89.19 192 GLU A C 1
ATOM 1462 O O . GLU A 1 192 ? -15.149 -2.383 33.599 1.00 89.19 192 GLU A O 1
ATOM 1467 N N . SER A 1 193 ? -14.334 -3.306 31.715 1.00 88.06 193 SER A N 1
ATOM 1468 C CA . SER A 1 193 ? -13.678 -4.416 32.417 1.00 88.06 193 SER A CA 1
ATOM 1469 C C . SER A 1 193 ? -12.637 -3.913 33.423 1.00 88.06 193 SER A C 1
ATOM 1471 O O . SER A 1 193 ? -12.610 -4.388 34.556 1.00 88.06 193 SER A O 1
ATOM 1473 N N . ALA A 1 194 ? -11.856 -2.885 33.069 1.00 88.38 194 ALA A N 1
ATOM 1474 C CA . ALA A 1 194 ? -10.911 -2.258 33.986 1.00 88.38 194 ALA A CA 1
ATOM 1475 C C . ALA A 1 194 ? -11.617 -1.631 35.200 1.00 88.38 194 ALA A C 1
ATOM 1477 O O . ALA A 1 194 ? -11.167 -1.819 36.326 1.00 88.38 194 ALA A O 1
ATOM 1478 N N . ILE A 1 195 ? -12.731 -0.916 35.008 1.00 88.56 195 ILE A N 1
ATOM 1479 C CA . ILE A 1 195 ? -13.497 -0.299 36.107 1.00 88.56 195 ILE A CA 1
ATOM 1480 C C . ILE A 1 195 ? -14.147 -1.364 37.004 1.00 88.56 195 ILE A C 1
ATOM 1482 O O . ILE A 1 195 ? -14.188 -1.206 38.225 1.00 88.56 195 ILE A O 1
ATOM 1486 N N . ARG A 1 196 ? -14.636 -2.470 36.430 1.00 90.88 196 ARG A N 1
ATOM 1487 C CA . ARG A 1 196 ? -15.173 -3.602 37.200 1.00 90.88 196 ARG A CA 1
ATOM 1488 C C . ARG A 1 196 ? -14.098 -4.236 38.086 1.00 90.88 196 ARG A C 1
ATOM 1490 O O . ARG A 1 196 ? -14.377 -4.513 39.249 1.00 90.88 196 ARG A O 1
ATOM 1497 N N . GLU A 1 197 ? -12.874 -4.381 37.584 1.00 89.81 197 GLU A N 1
ATOM 1498 C CA . GLU A 1 197 ? -11.742 -4.868 38.386 1.00 89.81 197 GLU A CA 1
ATOM 1499 C C . GLU A 1 197 ? -11.279 -3.850 39.439 1.00 89.81 197 GLU A C 1
ATOM 1501 O O . GLU A 1 197 ? -10.955 -4.218 40.563 1.00 89.81 197 GLU A O 1
ATOM 1506 N N . HIS A 1 198 ? -11.344 -2.547 39.153 1.00 88.88 198 HIS A N 1
ATOM 1507 C CA . HIS A 1 198 ? -11.134 -1.540 40.199 1.00 88.88 198 HIS A CA 1
ATOM 1508 C C . HIS A 1 198 ? -12.162 -1.663 41.329 1.00 88.88 198 HIS A C 1
ATOM 1510 O O . HIS A 1 198 ? -11.851 -1.365 42.471 1.00 88.88 198 HIS A O 1
ATOM 1516 N N . ARG A 1 199 ? -13.392 -2.114 41.061 1.00 89.75 199 ARG A N 1
ATOM 1517 C CA . ARG A 1 199 ? -14.365 -2.384 42.134 1.00 89.75 199 ARG A CA 1
ATOM 1518 C C . ARG A 1 199 ? -14.067 -3.677 42.893 1.00 89.75 199 ARG A C 1
ATOM 1520 O O . ARG A 1 199 ? -14.402 -3.759 44.073 1.00 89.75 199 ARG A O 1
ATOM 1527 N N . SER A 1 200 ? -13.481 -4.681 42.238 1.00 89.62 200 SER A N 1
ATOM 1528 C CA . SER A 1 200 ? -13.119 -5.950 42.879 1.00 89.62 200 SER A CA 1
ATOM 1529 C C . SER A 1 200 ? -11.924 -5.776 43.820 1.00 89.62 200 SER A C 1
ATOM 1531 O O . SER A 1 200 ? -11.949 -6.322 44.922 1.00 89.62 200 SER A O 1
ATOM 1533 N N . ILE A 1 201 ? -10.944 -4.938 43.455 1.00 88.62 201 ILE A N 1
ATOM 1534 C CA . ILE A 1 201 ? -9.735 -4.719 44.261 1.00 88.62 201 ILE A CA 1
ATOM 1535 C C . ILE A 1 201 ? -10.030 -4.097 45.634 1.00 88.62 201 ILE A C 1
ATOM 1537 O O . ILE A 1 201 ? -9.369 -4.444 46.606 1.00 88.62 201 ILE A O 1
ATOM 1541 N N . PHE A 1 202 ? -11.074 -3.265 45.756 1.00 86.50 202 PHE A N 1
ATOM 1542 C CA . PHE A 1 202 ? -11.492 -2.682 47.041 1.00 86.50 202 PHE A CA 1
ATOM 1543 C C . PHE A 1 202 ? -12.040 -3.712 48.039 1.00 86.50 202 PHE A C 1
ATOM 1545 O O . PHE A 1 202 ? -12.180 -3.402 49.218 1.00 86.50 202 PHE A O 1
ATOM 1552 N N . LYS A 1 203 ? -12.371 -4.926 47.582 1.00 89.44 203 LYS A N 1
ATOM 1553 C CA . LYS A 1 203 ? -12.804 -6.030 48.451 1.00 89.44 203 LYS A CA 1
ATOM 1554 C C . LYS A 1 203 ? -11.640 -6.916 48.899 1.00 89.44 203 LYS A C 1
ATOM 1556 O O . LYS A 1 203 ? -11.842 -7.789 49.737 1.00 89.44 203 LYS A O 1
ATOM 1561 N N . LEU A 1 204 ? -10.456 -6.736 48.314 1.00 88.00 204 LEU A N 1
ATOM 1562 C CA . LEU A 1 204 ? -9.271 -7.533 48.609 1.00 88.00 204 LEU A CA 1
ATOM 1563 C C . LEU A 1 204 ? -8.440 -6.872 49.710 1.00 88.00 204 LEU A C 1
ATOM 1565 O O . LEU A 1 204 ? -8.380 -5.649 49.819 1.00 88.00 204 LEU A O 1
ATOM 1569 N N . SER A 1 205 ? -7.768 -7.696 50.513 1.00 85.00 205 SER A N 1
ATOM 1570 C CA . SER A 1 205 ? -6.805 -7.201 51.497 1.00 85.00 205 SER A CA 1
ATOM 1571 C C . SER A 1 205 ? -5.549 -6.662 50.790 1.00 85.00 205 SER A C 1
ATOM 1573 O O . SER A 1 205 ? -5.003 -7.373 49.939 1.00 85.00 205 SER A O 1
ATOM 1575 N N . PRO A 1 206 ? -5.041 -5.466 51.150 1.00 81.12 206 PRO A N 1
ATOM 1576 C CA . PRO A 1 206 ? -3.867 -4.854 50.515 1.00 81.12 206 PRO A CA 1
ATOM 1577 C C . PRO A 1 206 ? -2.589 -5.702 50.589 1.00 81.12 206 PRO A C 1
ATOM 1579 O O . PRO A 1 206 ? -1.744 -5.634 49.702 1.00 81.12 206 PRO A O 1
ATOM 1582 N N . SER A 1 207 ? -2.445 -6.526 51.631 1.00 80.06 207 SER A N 1
ATOM 1583 C CA . SER A 1 207 ? -1.249 -7.353 51.857 1.00 80.06 207 SER A CA 1
ATOM 1584 C C . SER A 1 207 ? -1.288 -8.704 51.130 1.00 80.06 207 SER A C 1
ATOM 1586 O O . SER A 1 207 ? -0.334 -9.477 51.213 1.00 80.06 207 SER A O 1
ATOM 1588 N N . GLY A 1 208 ? -2.388 -9.021 50.438 1.00 81.81 208 GLY A N 1
ATOM 1589 C CA . GLY A 1 208 ? -2.551 -10.280 49.715 1.00 81.81 208 GLY A CA 1
ATOM 1590 C C . GLY A 1 208 ? -1.828 -10.285 48.366 1.00 81.81 208 GLY A C 1
ATOM 1591 O O . GLY A 1 208 ? -1.828 -9.294 47.637 1.00 81.81 208 GLY A O 1
ATOM 1592 N N . SER A 1 209 ? -1.268 -11.433 47.970 1.00 86.19 209 SER A N 1
ATOM 1593 C CA . SER A 1 209 ? -0.687 -11.595 46.624 1.00 86.19 209 SER A CA 1
ATOM 1594 C C . SER A 1 209 ? -1.719 -11.372 45.499 1.00 86.19 209 SER A C 1
ATOM 1596 O O . SER A 1 209 ? -1.374 -10.852 44.432 1.00 86.19 209 SER A O 1
ATOM 1598 N N . ASP A 1 210 ? -2.999 -11.638 45.782 1.00 87.81 210 ASP A N 1
ATOM 1599 C CA . ASP A 1 210 ? -4.139 -11.390 44.893 1.00 87.81 210 ASP A CA 1
ATOM 1600 C C . ASP A 1 210 ? -4.347 -9.902 44.582 1.00 87.81 210 ASP A C 1
ATOM 1602 O O . ASP A 1 210 ? -4.751 -9.548 43.471 1.00 87.81 210 ASP A O 1
ATOM 1606 N N . PHE A 1 211 ? -4.023 -9.012 45.527 1.00 86.88 211 PHE A N 1
ATOM 1607 C CA . PHE A 1 211 ? -4.100 -7.566 45.324 1.00 86.88 211 PHE A CA 1
ATOM 1608 C C . PHE A 1 211 ? -3.083 -7.116 44.271 1.00 86.88 211 PHE A C 1
ATOM 1610 O O . PHE A 1 211 ? -3.443 -6.446 43.303 1.00 86.88 211 PHE A O 1
ATOM 1617 N N . SER A 1 212 ? -1.827 -7.563 44.391 1.00 83.75 212 SER A N 1
ATOM 1618 C CA . SER A 1 212 ? -0.767 -7.249 43.420 1.00 83.75 212 SER A CA 1
ATOM 1619 C C . SER A 1 212 ? -1.073 -7.813 42.028 1.00 83.75 212 SER A C 1
ATOM 1621 O O . SER A 1 212 ? -0.863 -7.138 41.015 1.00 83.75 212 SER A O 1
ATOM 1623 N N . ALA A 1 213 ? -1.612 -9.035 41.960 1.00 88.75 213 ALA A N 1
ATOM 1624 C CA . ALA A 1 213 ? -2.028 -9.649 40.702 1.00 88.75 213 ALA A CA 1
ATOM 1625 C C . ALA A 1 213 ? -3.173 -8.865 40.033 1.00 88.75 213 ALA A C 1
ATOM 1627 O O . ALA A 1 213 ? -3.125 -8.599 38.827 1.00 88.75 213 ALA A O 1
ATOM 1628 N N . THR A 1 214 ? -4.166 -8.439 40.817 1.00 88.31 214 THR A N 1
ATOM 1629 C CA . THR A 1 214 ? -5.317 -7.661 40.334 1.00 88.31 214 THR A CA 1
ATOM 1630 C C . THR A 1 214 ? -4.904 -6.253 39.902 1.00 88.31 214 THR A C 1
ATOM 1632 O O . THR A 1 214 ? -5.296 -5.817 38.821 1.00 88.31 214 THR A O 1
ATOM 1635 N N . ALA A 1 215 ? -4.026 -5.577 40.649 1.00 87.38 215 ALA A N 1
ATOM 1636 C CA . ALA A 1 215 ? -3.471 -4.274 40.270 1.00 87.38 215 ALA A CA 1
ATOM 1637 C C . ALA A 1 215 ? -2.706 -4.342 38.935 1.00 87.38 215 ALA A C 1
ATOM 1639 O O . ALA A 1 215 ? -2.960 -3.564 38.017 1.00 87.38 215 ALA A O 1
ATOM 1640 N N . LYS A 1 216 ? -1.841 -5.350 38.750 1.00 88.56 216 LYS A N 1
ATOM 1641 C CA . LYS A 1 216 ? -1.160 -5.576 37.460 1.00 88.56 216 LYS A CA 1
ATOM 1642 C C . LYS A 1 216 ? -2.148 -5.859 36.324 1.00 88.56 216 LYS A C 1
ATOM 1644 O O . LYS A 1 216 ? -1.945 -5.400 35.197 1.00 88.56 216 LYS A O 1
ATOM 1649 N N . LYS A 1 217 ? -3.222 -6.611 36.598 1.00 90.56 217 LYS A N 1
ATOM 1650 C CA . LYS A 1 217 ? -4.287 -6.890 35.621 1.00 90.56 217 LYS A CA 1
ATOM 1651 C C . LYS A 1 217 ? -4.990 -5.600 35.194 1.00 90.56 217 LYS A C 1
ATOM 1653 O O . LYS A 1 217 ? -5.183 -5.407 33.994 1.00 90.56 217 LYS A O 1
ATOM 1658 N N . ILE A 1 218 ? -5.315 -4.730 36.147 1.00 89.81 218 ILE A N 1
ATOM 1659 C CA . ILE A 1 218 ? -5.915 -3.413 35.922 1.00 89.81 218 ILE A CA 1
ATOM 1660 C C . ILE A 1 218 ? -5.006 -2.541 35.053 1.00 89.81 218 ILE A C 1
ATOM 1662 O O . ILE A 1 218 ? -5.435 -2.118 33.979 1.00 89.81 218 ILE A O 1
ATOM 1666 N N . SER A 1 219 ? -3.746 -2.348 35.450 1.00 88.69 219 SER A N 1
ATOM 1667 C CA . SER A 1 219 ? -2.793 -1.502 34.719 1.00 88.69 219 SER A CA 1
ATOM 1668 C C . SER A 1 219 ? -2.608 -1.963 33.265 1.00 88.69 219 SER A C 1
ATOM 1670 O O . SER A 1 219 ? -2.599 -1.164 32.320 1.00 88.69 219 SER A O 1
ATOM 1672 N N . ARG A 1 220 ? -2.585 -3.287 33.038 1.00 89.81 220 ARG A N 1
ATOM 1673 C CA . ARG A 1 220 ? -2.544 -3.883 31.693 1.00 89.81 220 ARG A CA 1
ATOM 1674 C C . ARG A 1 220 ? -3.809 -3.594 30.880 1.00 89.81 220 ARG A C 1
ATOM 1676 O O . ARG A 1 22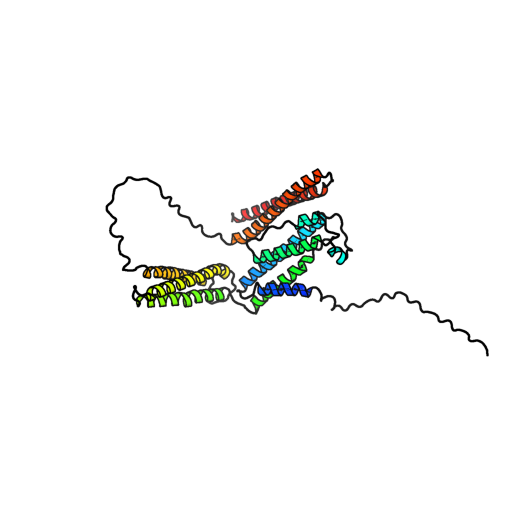0 ? -3.704 -3.305 29.687 1.00 89.81 220 ARG A O 1
ATOM 1683 N N . LEU A 1 221 ? -4.994 -3.690 31.486 1.00 90.00 221 LEU A N 1
ATOM 1684 C CA . LEU A 1 221 ? -6.262 -3.374 30.816 1.00 90.00 221 LEU A CA 1
ATOM 1685 C C . LEU A 1 221 ? -6.344 -1.886 30.465 1.00 90.00 221 LEU A C 1
ATOM 1687 O O . LEU A 1 221 ? -6.671 -1.556 29.327 1.00 90.00 221 LEU A O 1
ATOM 1691 N N . VAL A 1 222 ? -5.971 -0.999 31.390 1.00 89.38 222 VAL A N 1
ATOM 1692 C CA . VAL A 1 222 ? -5.913 0.448 31.147 1.00 89.38 222 VAL A CA 1
ATOM 1693 C C . VAL A 1 222 ? -4.940 0.748 30.006 1.00 89.38 222 VAL A C 1
ATOM 1695 O O . VAL A 1 222 ? -5.341 1.342 29.008 1.00 89.38 222 VAL A O 1
ATOM 1698 N N . THR A 1 223 ? -3.704 0.245 30.061 1.00 88.50 223 THR A N 1
ATOM 1699 C CA . THR A 1 223 ? -2.706 0.421 28.988 1.00 88.50 223 THR A CA 1
ATOM 1700 C C . THR A 1 223 ? -3.227 -0.061 27.630 1.00 88.50 223 THR A C 1
ATOM 1702 O O . THR A 1 223 ? -3.074 0.628 26.618 1.00 88.50 223 THR A O 1
ATOM 1705 N N . ARG A 1 224 ? -3.917 -1.209 27.594 1.00 87.44 224 ARG A N 1
ATOM 1706 C CA . ARG A 1 224 ? -4.545 -1.736 26.373 1.00 87.44 224 ARG A CA 1
ATOM 1707 C C . ARG A 1 224 ? -5.654 -0.818 25.847 1.00 87.44 224 ARG A C 1
ATOM 1709 O O . ARG A 1 224 ? -5.725 -0.607 24.636 1.00 87.44 224 ARG A O 1
ATOM 1716 N N . ALA A 1 225 ? -6.488 -0.258 26.726 1.00 86.62 225 ALA A N 1
ATOM 1717 C CA . ALA A 1 225 ? -7.520 0.710 26.347 1.00 86.62 225 ALA A CA 1
ATOM 1718 C C . ALA A 1 225 ? -6.892 1.972 25.735 1.00 86.62 225 ALA A C 1
ATOM 1720 O O . ALA A 1 225 ? -7.335 2.435 24.684 1.00 86.62 225 ALA A O 1
ATOM 1721 N N . GLY A 1 226 ? -5.811 2.475 26.342 1.00 85.06 226 GLY A N 1
ATOM 1722 C CA . GLY A 1 226 ? -5.044 3.613 25.832 1.00 85.06 226 GLY A CA 1
ATOM 1723 C C . GLY A 1 226 ? -4.455 3.362 24.442 1.00 85.06 226 GLY A C 1
ATOM 1724 O O . GLY A 1 226 ? -4.559 4.223 23.569 1.00 85.06 226 GLY A O 1
ATOM 1725 N N . GLY A 1 227 ? -3.911 2.164 24.200 1.00 83.81 227 GLY A N 1
ATOM 1726 C CA . GLY A 1 227 ? -3.410 1.759 22.883 1.00 83.81 227 GLY A CA 1
ATOM 1727 C C . GLY A 1 227 ? -4.496 1.759 21.801 1.00 83.81 227 GLY A C 1
ATOM 1728 O O . GLY A 1 227 ? -4.293 2.314 20.721 1.00 83.81 227 GLY A O 1
ATOM 1729 N N . GLY A 1 228 ? -5.680 1.214 22.105 1.00 82.00 228 GLY A N 1
ATOM 1730 C CA . GLY A 1 228 ? -6.825 1.227 21.184 1.00 82.00 228 GLY A CA 1
ATOM 1731 C C . GLY A 1 228 ? -7.320 2.642 20.868 1.00 82.00 228 GLY A C 1
ATOM 1732 O O . GLY A 1 228 ? -7.597 2.968 19.714 1.00 82.00 228 GLY A O 1
ATOM 1733 N N . LEU A 1 229 ? -7.349 3.513 21.877 1.00 82.94 229 LEU A N 1
ATOM 1734 C CA . LEU A 1 229 ? -7.751 4.910 21.722 1.00 82.94 229 LEU A CA 1
ATOM 1735 C C . LEU A 1 229 ? -6.717 5.740 20.939 1.00 82.94 229 LEU A C 1
ATOM 1737 O O . LEU A 1 229 ? -7.081 6.670 20.217 1.00 82.94 229 LEU A O 1
ATOM 1741 N N . GLY A 1 230 ? -5.432 5.390 21.052 1.00 79.12 230 GLY A N 1
ATOM 1742 C CA . GLY A 1 230 ? -4.344 5.977 20.270 1.00 79.12 230 GLY A CA 1
ATOM 1743 C C . GLY A 1 230 ? -4.447 5.650 18.780 1.00 79.12 230 GLY A C 1
ATOM 1744 O O . GLY A 1 230 ? -4.299 6.544 17.949 1.00 79.12 230 GLY A O 1
ATOM 1745 N N . LEU A 1 231 ? -4.782 4.402 18.438 1.00 71.94 231 LEU A N 1
ATOM 1746 C CA . LEU A 1 231 ? -5.054 4.002 17.052 1.00 71.94 231 LEU A CA 1
ATOM 1747 C C . LEU A 1 231 ? -6.307 4.697 16.505 1.00 71.94 231 LEU A C 1
ATOM 1749 O O . LEU A 1 231 ? -6.290 5.209 15.385 1.00 71.94 231 LEU A O 1
ATOM 1753 N N . ALA A 1 232 ? -7.358 4.809 17.325 1.00 75.38 232 ALA A N 1
ATOM 1754 C CA . ALA A 1 232 ? -8.546 5.576 16.966 1.00 75.38 232 ALA A CA 1
ATOM 1755 C C . ALA A 1 232 ? -8.201 7.054 16.699 1.00 75.38 232 ALA A C 1
ATOM 1757 O O . ALA A 1 232 ? -8.723 7.633 15.759 1.00 75.38 232 ALA A O 1
ATOM 1758 N N . ALA A 1 233 ? -7.254 7.665 17.417 1.00 76.94 233 ALA A N 1
ATOM 1759 C CA . ALA A 1 233 ? -6.904 9.078 17.239 1.00 76.94 233 ALA A CA 1
ATOM 1760 C C . ALA A 1 233 ? -6.355 9.480 15.860 1.00 76.94 233 ALA A C 1
ATOM 1762 O O . ALA A 1 233 ? -6.359 10.670 15.533 1.00 76.94 233 ALA A O 1
ATOM 1763 N N . ALA A 1 234 ? -5.902 8.532 15.038 1.00 72.62 234 ALA A N 1
ATOM 1764 C CA . ALA A 1 234 ? -5.493 8.817 13.663 1.00 72.62 234 ALA A CA 1
ATOM 1765 C C . ALA A 1 234 ? -6.689 8.954 12.698 1.00 72.62 234 ALA A C 1
ATOM 1767 O O . ALA A 1 234 ? -6.610 9.697 11.715 1.00 72.62 234 ALA A O 1
ATOM 1768 N N . ALA A 1 235 ? -7.804 8.285 12.997 1.00 72.50 235 ALA A N 1
ATOM 1769 C CA . ALA A 1 235 ? -8.968 8.173 12.124 1.00 72.50 235 ALA A CA 1
ATOM 1770 C C . ALA A 1 235 ? -9.817 9.455 11.952 1.00 72.50 235 ALA A C 1
ATOM 1772 O O . ALA A 1 235 ? -10.292 9.667 10.835 1.00 72.50 235 ALA A O 1
ATOM 1773 N N . PRO A 1 236 ? -9.972 10.374 12.937 1.00 75.56 236 PRO A N 1
ATOM 1774 C CA . PRO A 1 236 ? -10.775 11.592 12.778 1.00 75.56 236 PRO A CA 1
ATOM 1775 C C . PRO A 1 236 ? -10.356 12.468 11.596 1.00 75.56 236 PRO A C 1
ATOM 1777 O O . PRO A 1 236 ? -11.157 13.222 11.049 1.00 75.56 236 PRO A O 1
ATOM 1780 N N . ARG A 1 237 ? -9.083 12.381 11.191 1.00 76.44 237 ARG A N 1
ATOM 1781 C CA . ARG A 1 237 ? -8.566 13.109 10.028 1.00 76.44 237 ARG A CA 1
ATOM 1782 C C . ARG A 1 237 ? -9.194 12.621 8.726 1.00 76.44 237 ARG A C 1
ATOM 1784 O O . ARG A 1 237 ? -9.430 13.442 7.848 1.00 76.44 237 ARG A O 1
ATOM 1791 N N . LEU A 1 238 ? -9.470 11.323 8.626 1.00 72.56 238 LEU A N 1
ATOM 1792 C CA . LEU A 1 238 ? -10.102 10.708 7.464 1.00 72.56 238 LEU A CA 1
ATOM 1793 C C . LEU A 1 238 ? -11.635 10.776 7.552 1.00 72.56 238 LEU A C 1
ATOM 1795 O O . LEU A 1 238 ? -12.304 10.802 6.527 1.00 72.56 238 LEU A O 1
ATOM 1799 N N . VAL A 1 239 ? -12.201 10.870 8.759 1.00 78.81 239 VAL A N 1
ATOM 1800 C CA . VAL A 1 239 ? -13.657 10.988 8.980 1.00 78.81 239 VAL A CA 1
ATOM 1801 C C . VAL A 1 239 ? -14.253 12.223 8.283 1.00 78.81 239 VAL A C 1
ATOM 1803 O O . VAL A 1 239 ? -15.409 12.202 7.882 1.00 78.81 239 VAL A O 1
ATOM 1806 N N . LYS A 1 240 ? -13.460 13.281 8.048 1.00 79.38 240 LYS A N 1
ATOM 1807 C CA . LYS A 1 240 ? -13.891 14.454 7.259 1.00 79.38 240 LYS A CA 1
ATOM 1808 C C . LYS A 1 240 ? -14.033 14.185 5.759 1.00 79.38 240 LYS A C 1
ATOM 1810 O O . LYS A 1 240 ? -14.757 14.913 5.093 1.00 79.38 240 LYS A O 1
ATOM 1815 N N . SER A 1 241 ? -13.303 13.204 5.234 1.00 77.00 241 SER A N 1
ATOM 1816 C CA . SER A 1 241 ? -13.363 12.783 3.828 1.00 77.00 241 SER A CA 1
ATOM 1817 C C . SER A 1 241 ? -14.320 11.613 3.597 1.00 77.00 241 SER A C 1
ATOM 1819 O O . SER A 1 241 ? -14.426 11.140 2.470 1.00 77.00 241 SER A O 1
ATOM 1821 N N . ASP A 1 242 ? -14.982 11.123 4.647 1.00 78.81 242 ASP A N 1
ATOM 1822 C CA . ASP A 1 242 ? -15.917 10.009 4.537 1.00 78.81 242 ASP A CA 1
ATOM 1823 C C . ASP A 1 242 ? -17.247 10.479 3.933 1.00 78.81 242 ASP A C 1
ATOM 1825 O O . ASP A 1 242 ? -17.791 11.514 4.325 1.00 78.81 242 ASP A O 1
ATOM 1829 N N . ILE A 1 243 ? -17.783 9.703 2.994 1.00 72.62 243 ILE A N 1
ATOM 1830 C CA . ILE A 1 243 ? -19.104 9.932 2.403 1.00 72.62 243 ILE A CA 1
ATOM 1831 C C . ILE A 1 243 ? -20.049 8.959 3.099 1.00 72.62 243 ILE A C 1
ATOM 1833 O O . ILE A 1 243 ? -20.296 7.854 2.624 1.00 72.62 243 ILE A O 1
ATOM 1837 N N . ALA A 1 244 ? -20.532 9.344 4.275 1.00 71.06 244 ALA A N 1
ATOM 1838 C CA . ALA A 1 244 ? -21.425 8.511 5.064 1.00 71.06 244 ALA A CA 1
ATOM 1839 C C . ALA A 1 244 ? -22.729 9.255 5.352 1.00 71.06 244 ALA A C 1
ATOM 1841 O O . ALA A 1 244 ? -22.733 10.336 5.941 1.00 71.06 244 ALA A O 1
ATOM 1842 N N . PHE A 1 245 ? -23.845 8.638 4.969 1.00 66.19 245 PHE A N 1
ATOM 1843 C CA . PHE A 1 245 ? -25.171 9.035 5.424 1.00 66.19 245 PHE A CA 1
ATOM 1844 C C . PHE A 1 245 ? -25.440 8.328 6.752 1.00 66.19 245 PHE A C 1
ATOM 1846 O O . PHE A 1 245 ? -25.580 7.107 6.799 1.00 66.19 245 PHE A O 1
ATOM 1853 N N . GLY A 1 246 ? -25.461 9.079 7.850 1.00 71.69 246 GLY A N 1
ATOM 1854 C CA . GLY A 1 246 ? -25.647 8.524 9.185 1.00 71.69 246 GLY A CA 1
ATOM 1855 C C . GLY A 1 246 ? -26.308 9.511 10.138 1.00 71.69 246 GLY A C 1
ATOM 1856 O O . GLY A 1 246 ? -26.359 10.711 9.880 1.00 71.69 246 GLY A O 1
ATOM 1857 N N . ARG A 1 247 ? -26.813 8.991 11.263 1.00 77.31 247 ARG A N 1
ATOM 1858 C CA . ARG A 1 247 ? -27.463 9.798 12.311 1.00 77.31 247 ARG A CA 1
ATOM 1859 C C . ARG A 1 247 ? -26.492 10.746 13.025 1.00 77.31 247 ARG A C 1
ATOM 1861 O O . ARG A 1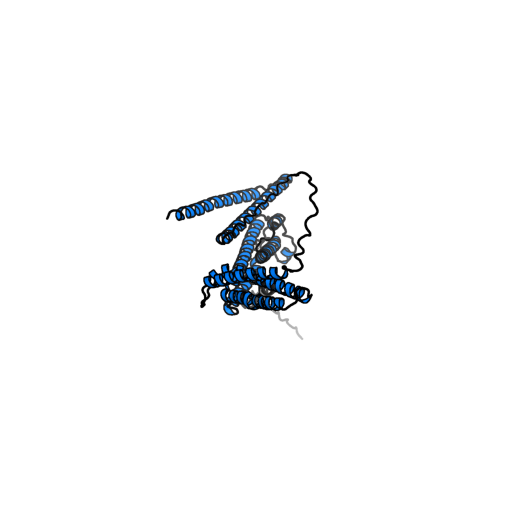 247 ? -26.928 11.763 13.551 1.00 77.31 247 ARG A O 1
ATOM 1868 N N . PHE A 1 248 ? -25.204 10.405 13.067 1.00 78.56 248 PHE A N 1
ATOM 1869 C CA . PHE A 1 248 ? -24.171 11.203 13.726 1.00 78.56 248 PHE A CA 1
ATOM 1870 C C . PHE A 1 248 ? -23.295 11.903 12.699 1.00 78.56 248 PHE A C 1
ATOM 1872 O O . PHE A 1 248 ? -22.805 11.268 11.763 1.00 78.56 248 PHE A O 1
ATOM 1879 N N . ALA A 1 249 ? -23.063 13.198 12.908 1.00 81.50 249 ALA A N 1
ATOM 1880 C CA . ALA A 1 249 ? -22.140 13.937 12.073 1.00 81.50 249 ALA A CA 1
ATOM 1881 C C . ALA A 1 249 ? -20.687 13.513 12.375 1.00 81.50 249 ALA A C 1
ATOM 1883 O O . ALA A 1 249 ? -20.349 13.2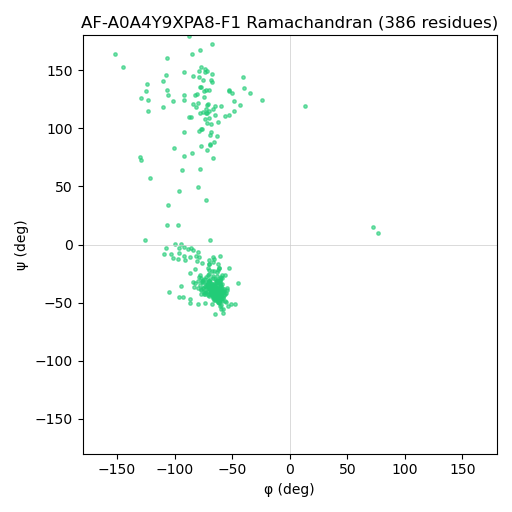28 13.531 1.00 81.50 249 ALA A O 1
ATOM 1884 N N . PRO A 1 250 ? -19.786 13.559 11.376 1.00 75.25 250 PRO A N 1
ATOM 1885 C CA . PRO A 1 250 ? -18.339 13.400 11.554 1.00 75.25 250 PRO A CA 1
ATOM 1886 C C . PRO A 1 250 ? -17.749 14.199 12.734 1.00 75.25 250 PRO A C 1
ATOM 1888 O O . PRO A 1 250 ? -16.810 13.755 13.393 1.00 75.25 250 PRO A O 1
ATOM 1891 N N . SER A 1 251 ? -18.307 15.380 13.023 1.00 79.56 251 SER A N 1
ATOM 1892 C CA . SER A 1 251 ? -17.901 16.246 14.136 1.00 79.56 251 SER A CA 1
ATOM 1893 C C . SER A 1 251 ? -18.244 15.684 15.516 1.00 79.56 251 SER A C 1
ATOM 1895 O O . SER A 1 251 ? -17.476 15.868 16.461 1.00 79.56 251 SER A O 1
ATOM 1897 N N . ASP A 1 252 ? -19.371 14.987 15.648 1.00 84.06 252 ASP A N 1
ATOM 1898 C CA . ASP A 1 252 ? -19.856 14.478 16.938 1.00 84.06 252 ASP A CA 1
ATOM 1899 C C . ASP A 1 252 ? -19.027 13.283 17.399 1.00 84.06 252 ASP A C 1
ATOM 1901 O O . ASP A 1 252 ? -18.690 13.132 18.572 1.00 84.06 252 ASP A O 1
ATOM 1905 N N . VAL A 1 253 ? -18.608 12.481 16.428 1.00 79.81 253 VAL A N 1
ATOM 1906 C CA . VAL A 1 253 ? -17.733 11.324 16.587 1.00 79.81 253 VAL A CA 1
ATOM 1907 C C . VAL A 1 253 ? -16.361 11.721 17.171 1.00 79.81 253 VAL A C 1
ATOM 1909 O O . VAL A 1 253 ? -15.775 10.979 17.965 1.00 79.81 253 VAL A O 1
ATOM 1912 N N . GLY A 1 254 ? -15.873 12.928 16.861 1.00 81.19 254 GLY A N 1
ATOM 1913 C CA . GLY A 1 254 ? -14.676 13.501 17.485 1.00 81.19 254 GLY A CA 1
ATOM 1914 C C . GLY A 1 254 ? -14.861 13.817 18.975 1.00 81.19 254 GLY A C 1
ATOM 1915 O O . GLY A 1 254 ? -13.987 13.506 19.784 1.00 81.19 254 GLY A O 1
ATOM 1916 N N . ARG A 1 255 ? -16.028 14.344 19.371 1.00 85.31 255 ARG A N 1
ATOM 1917 C CA . ARG A 1 255 ? -16.337 14.655 20.782 1.00 85.31 255 ARG A CA 1
ATOM 1918 C C . ARG A 1 255 ? -16.385 13.401 21.653 1.00 85.31 255 ARG A C 1
ATOM 1920 O O . ARG A 1 255 ? -15.906 13.416 22.785 1.00 85.31 255 ARG A O 1
ATOM 1927 N N . VAL A 1 256 ? -16.904 12.293 21.119 1.00 85.00 256 VAL A N 1
ATOM 1928 C CA . VAL A 1 256 ? -16.913 10.994 21.820 1.00 85.00 256 VAL A CA 1
ATOM 1929 C C . VAL A 1 256 ? -15.488 10.515 22.111 1.00 85.00 256 VAL A C 1
ATOM 1931 O O . VAL A 1 256 ? -15.216 9.965 23.177 1.00 85.00 256 VAL A O 1
ATOM 1934 N N . GLN A 1 257 ? -14.548 10.773 21.202 1.00 86.44 257 GLN A N 1
ATOM 1935 C CA . GLN A 1 257 ? -13.142 10.445 21.418 1.00 86.44 257 GLN A CA 1
ATOM 1936 C C . GLN A 1 257 ? -12.516 11.255 22.549 1.00 86.44 257 GLN A C 1
ATOM 1938 O O . GLN A 1 257 ? -11.774 10.712 23.365 1.00 86.44 257 GLN A O 1
ATOM 1943 N N . GLU A 1 258 ? -12.781 12.560 22.579 1.00 87.69 258 GLU A N 1
ATOM 1944 C CA . GLU A 1 258 ? -12.291 13.454 23.627 1.00 87.69 258 GLU A CA 1
ATOM 1945 C C . GLU A 1 258 ? -12.838 13.034 24.988 1.00 87.69 258 GLU A C 1
ATOM 1947 O O . GLU A 1 258 ? -12.078 12.926 25.953 1.00 87.69 258 GLU A O 1
ATOM 1952 N N . PHE A 1 259 ? -14.125 12.687 25.040 1.00 88.12 259 PHE A N 1
ATOM 1953 C CA . PHE A 1 259 ? -14.745 12.102 26.221 1.00 88.12 259 PHE A CA 1
ATOM 1954 C C . PHE A 1 259 ? -14.052 10.798 26.642 1.00 88.12 259 PHE A C 1
ATOM 1956 O O . PHE A 1 259 ? -13.656 10.652 27.801 1.00 88.12 259 PHE A O 1
ATOM 1963 N N . GLY A 1 260 ? -13.818 9.884 25.696 1.00 86.81 260 GLY A N 1
ATOM 1964 C CA . GLY A 1 260 ? -13.092 8.636 25.934 1.00 86.81 260 GLY A CA 1
ATOM 1965 C C . GLY A 1 260 ? -11.668 8.856 26.451 1.00 86.81 260 GLY A C 1
ATOM 1966 O O . GLY A 1 260 ? -11.234 8.175 27.379 1.00 86.81 260 GLY A O 1
ATOM 1967 N N . ARG A 1 261 ? -10.950 9.856 25.920 1.00 87.56 261 ARG A N 1
ATOM 1968 C CA . ARG A 1 261 ? -9.610 10.242 26.398 1.00 87.56 261 ARG A CA 1
ATOM 1969 C C . ARG A 1 261 ? -9.670 10.777 27.822 1.00 87.56 261 ARG A C 1
ATOM 1971 O O . ARG A 1 261 ? -8.819 10.421 28.630 1.00 87.56 261 ARG A O 1
ATOM 1978 N N . GLY A 1 262 ? -10.675 11.592 28.137 1.00 89.06 262 GLY A N 1
ATOM 1979 C CA . GLY A 1 262 ? -10.912 12.074 29.495 1.00 89.06 262 GLY A CA 1
ATOM 1980 C C . GLY A 1 262 ? -11.161 10.929 30.479 1.00 89.06 262 GLY A C 1
ATOM 1981 O O . GLY A 1 262 ? -10.578 10.908 31.562 1.00 89.06 262 GLY A O 1
ATOM 1982 N N . LEU A 1 263 ? -11.972 9.942 30.089 1.00 87.00 263 LEU A N 1
ATOM 1983 C CA . LEU A 1 263 ? -12.254 8.769 30.916 1.00 87.00 263 LEU A CA 1
ATOM 1984 C C . LEU A 1 263 ? -11.012 7.884 31.100 1.00 87.00 263 LEU A C 1
ATOM 1986 O O . LEU A 1 263 ? -10.737 7.449 32.215 1.00 87.00 263 LEU A O 1
ATOM 1990 N N . PHE A 1 264 ? -10.220 7.688 30.043 1.00 88.94 264 PHE A N 1
ATOM 1991 C CA . PHE A 1 264 ? -8.945 6.974 30.110 1.00 88.94 264 PHE A CA 1
ATOM 1992 C C . PHE A 1 264 ? -7.948 7.649 31.061 1.00 88.94 264 PHE A C 1
ATOM 1994 O O . PHE A 1 264 ? -7.361 6.973 31.900 1.00 88.94 264 PHE A O 1
ATOM 2001 N N . VAL A 1 265 ? -7.774 8.975 30.978 1.00 89.69 265 VAL A N 1
ATOM 2002 C CA . VAL A 1 265 ? -6.874 9.717 31.881 1.00 89.69 265 VAL A CA 1
ATOM 2003 C C . VAL A 1 265 ? -7.306 9.552 33.339 1.00 89.69 265 VAL A C 1
ATOM 2005 O O . VAL A 1 265 ? -6.462 9.324 34.202 1.00 89.69 265 VAL A O 1
ATOM 2008 N N . ARG A 1 266 ? -8.615 9.596 33.618 1.00 88.56 266 ARG A N 1
ATOM 2009 C CA . ARG A 1 266 ? -9.151 9.347 34.965 1.00 88.56 266 ARG A CA 1
ATOM 2010 C C . ARG A 1 266 ? -8.900 7.911 35.425 1.00 88.56 266 ARG A C 1
ATOM 2012 O O . ARG A 1 266 ? -8.472 7.718 36.554 1.00 88.56 266 ARG A O 1
ATOM 2019 N N . ALA A 1 267 ? -9.118 6.920 34.560 1.00 86.50 267 ALA A N 1
ATOM 2020 C CA . ALA A 1 267 ? -8.862 5.515 34.878 1.00 86.50 267 ALA A CA 1
ATOM 2021 C C . ALA A 1 267 ? -7.372 5.221 35.113 1.00 86.50 267 ALA A C 1
ATOM 2023 O O . ALA A 1 267 ? -7.040 4.436 35.989 1.00 86.50 267 ALA A O 1
ATOM 2024 N N . ASN A 1 268 ? -6.474 5.886 34.384 1.00 87.44 268 ASN A N 1
ATOM 2025 C CA . ASN A 1 268 ? -5.036 5.821 34.637 1.00 87.44 268 ASN A CA 1
ATOM 2026 C C . ASN A 1 268 ? -4.676 6.474 35.986 1.00 87.44 268 ASN A C 1
ATOM 2028 O O . ASN A 1 268 ? -3.895 5.930 36.753 1.00 87.44 268 ASN A O 1
ATOM 2032 N N . GLY A 1 269 ? -5.328 7.586 36.342 1.00 85.50 269 GLY A N 1
ATOM 2033 C CA . GLY A 1 269 ? -5.206 8.167 37.683 1.00 85.50 269 GLY A CA 1
ATOM 2034 C C . GLY A 1 269 ? -5.676 7.231 38.805 1.00 85.50 269 GLY A C 1
ATOM 2035 O O . GLY A 1 269 ? -5.123 7.276 39.901 1.00 85.50 269 GLY A O 1
ATOM 2036 N N . LEU A 1 270 ? -6.652 6.353 38.539 1.00 83.44 270 LEU A N 1
ATOM 2037 C CA . LEU A 1 270 ? -7.096 5.343 39.506 1.00 83.44 270 LEU A CA 1
ATOM 2038 C C . LEU A 1 270 ? -6.056 4.232 39.743 1.00 83.44 270 LEU A C 1
ATOM 2040 O O . LEU A 1 270 ? -6.014 3.685 40.842 1.00 83.44 270 LEU A O 1
ATOM 2044 N N . ASP A 1 271 ? -5.166 3.972 38.780 1.00 72.88 271 ASP A N 1
ATOM 2045 C CA . ASP A 1 271 ? -4.044 3.023 38.915 1.00 72.88 271 ASP A CA 1
ATOM 2046 C C . ASP A 1 271 ? -3.003 3.486 39.958 1.00 72.88 271 ASP A C 1
ATOM 2048 O O . ASP A 1 271 ? -2.162 2.707 40.399 1.00 72.88 271 ASP A O 1
ATOM 2052 N N . ILE A 1 272 ? -3.077 4.748 40.406 1.00 66.25 272 ILE A N 1
ATOM 2053 C CA . ILE A 1 272 ? -2.233 5.303 41.476 1.00 66.25 272 ILE A CA 1
ATOM 2054 C C . ILE A 1 272 ? -2.782 4.952 42.872 1.00 66.25 272 ILE A C 1
ATOM 2056 O O . ILE A 1 272 ? -2.029 4.931 43.840 1.00 66.25 272 ILE A O 1
ATOM 2060 N N . PHE A 1 273 ? -4.066 4.611 43.019 1.00 65.50 273 PHE A N 1
ATOM 2061 C CA . PHE A 1 273 ? -4.631 4.267 44.334 1.00 65.50 273 PHE A CA 1
ATOM 2062 C C . PHE A 1 273 ? -4.018 3.012 44.979 1.00 65.50 273 PHE A C 1
ATOM 2064 O O . PHE A 1 273 ? -3.772 3.049 46.182 1.00 65.50 273 PHE A O 1
ATOM 2071 N N . PRO A 1 274 ? -3.690 1.936 44.238 1.00 60.97 274 PRO A N 1
ATOM 2072 C CA . PRO A 1 274 ? -2.936 0.804 44.777 1.00 60.97 274 PRO A CA 1
ATOM 2073 C C . PRO A 1 274 ? -1.528 1.153 45.285 1.00 60.97 274 PRO A C 1
ATOM 2075 O O . PRO A 1 274 ? -0.961 0.378 46.050 1.00 60.97 274 PRO A O 1
ATOM 2078 N N . LEU A 1 275 ? -0.944 2.282 44.855 1.00 56.47 275 LEU A N 1
ATOM 2079 C CA . LEU A 1 275 ? 0.353 2.774 45.341 1.00 56.47 275 LEU A CA 1
ATOM 2080 C C . LEU A 1 275 ? 0.249 3.503 46.686 1.00 56.47 275 LEU A C 1
ATOM 2082 O O . LEU A 1 275 ? 1.279 3.691 47.337 1.00 56.47 275 LEU A O 1
ATOM 2086 N N . ILE A 1 276 ? -0.961 3.873 47.121 1.00 61.41 276 ILE A N 1
ATOM 2087 C CA . ILE A 1 276 ? -1.234 4.338 48.487 1.00 61.41 276 ILE A CA 1
ATOM 2088 C C . ILE A 1 276 ? -1.287 3.097 49.383 1.00 61.41 276 ILE A C 1
ATOM 2090 O O . ILE A 1 276 ? -2.317 2.688 49.913 1.00 61.41 276 ILE A O 1
ATOM 2094 N N . ASP A 1 277 ? -0.144 2.435 49.494 1.00 53.78 277 ASP A N 1
ATOM 2095 C CA . ASP A 1 277 ? 0.091 1.439 50.515 1.00 53.78 277 ASP A CA 1
ATOM 2096 C C . ASP A 1 277 ? 0.152 2.191 51.852 1.00 53.78 277 ASP A C 1
ATOM 2098 O O . ASP A 1 277 ? 1.134 2.875 52.147 1.00 53.78 277 ASP A O 1
ATOM 2102 N N . LEU A 1 278 ? -0.921 2.099 52.647 1.00 51.78 278 LEU A N 1
ATOM 2103 C CA . LEU A 1 278 ? -1.022 2.685 53.994 1.00 51.78 278 LEU A CA 1
ATOM 2104 C C . LEU A 1 278 ? 0.151 2.273 54.901 1.00 51.78 278 LEU A C 1
ATOM 2106 O O . LEU A 1 278 ? 0.434 2.953 55.883 1.00 51.78 278 LEU A O 1
ATOM 2110 N N . THR A 1 279 ? 0.854 1.181 54.577 1.00 51.38 279 THR A N 1
ATOM 2111 C CA . THR A 1 279 ? 2.029 0.719 55.329 1.00 51.38 279 THR A CA 1
ATOM 2112 C C . THR A 1 279 ? 3.354 1.286 54.809 1.00 51.38 279 THR A C 1
ATOM 2114 O O . THR A 1 279 ? 4.369 1.231 55.508 1.00 51.38 279 THR A O 1
ATOM 2117 N N . ARG A 1 280 ? 3.355 1.890 53.611 1.00 52.03 280 ARG A N 1
ATOM 2118 C CA . ARG A 1 280 ? 4.525 2.543 53.005 1.00 52.03 280 ARG A CA 1
ATOM 2119 C C . ARG A 1 280 ? 4.671 4.015 53.400 1.00 52.03 280 ARG A C 1
ATOM 2121 O O . ARG A 1 280 ? 5.729 4.588 53.158 1.00 52.03 280 ARG A O 1
ATOM 2128 N N . GLU A 1 281 ? 3.720 4.570 54.154 1.00 48.09 281 GLU A N 1
ATOM 2129 C CA . GLU A 1 281 ? 3.942 5.742 55.019 1.00 48.09 281 GLU A CA 1
ATOM 2130 C C . GLU A 1 281 ? 4.775 5.405 56.268 1.00 48.09 281 GLU A C 1
ATOM 2132 O O . GLU A 1 281 ? 4.619 5.982 57.345 1.00 48.09 281 GLU A O 1
ATOM 2137 N N . ARG A 1 282 ? 5.779 4.536 56.124 1.00 48.22 282 ARG A N 1
ATOM 2138 C CA . ARG A 1 282 ? 6.995 4.755 56.894 1.00 48.22 282 ARG A CA 1
ATOM 2139 C C . ARG A 1 282 ? 7.616 6.000 56.278 1.00 48.22 282 ARG A C 1
ATOM 2141 O O . ARG A 1 282 ? 8.433 5.903 55.362 1.00 48.22 282 ARG A O 1
ATOM 2148 N N . PHE A 1 283 ? 7.168 7.170 56.751 1.00 46.12 283 PHE A N 1
ATOM 2149 C CA . PHE A 1 283 ? 7.927 8.410 56.638 1.00 46.12 283 PHE A CA 1
ATOM 2150 C C . PHE A 1 283 ? 9.400 8.027 56.767 1.00 46.12 283 PHE A C 1
ATOM 2152 O O . PHE A 1 283 ? 9.705 7.237 57.674 1.00 46.12 283 PHE A O 1
ATOM 2159 N N . PRO A 1 284 ? 10.294 8.476 55.865 1.00 52.19 284 PRO A N 1
ATOM 2160 C CA . PRO A 1 284 ? 11.712 8.243 56.067 1.00 52.19 284 PRO A CA 1
ATOM 2161 C C . PRO A 1 284 ? 11.987 8.659 57.505 1.00 52.19 284 PRO A C 1
ATOM 2163 O O . PRO A 1 284 ? 11.716 9.806 57.864 1.00 52.19 284 PRO A O 1
ATOM 2166 N N . VAL A 1 285 ? 12.361 7.679 58.339 1.00 56.38 285 VAL A N 1
ATOM 2167 C CA . VAL A 1 285 ? 12.694 7.893 59.746 1.00 56.38 285 VAL A CA 1
ATOM 2168 C C . VAL A 1 285 ? 13.546 9.147 59.751 1.00 56.38 285 VAL A C 1
ATOM 2170 O O . VAL A 1 285 ? 14.516 9.195 58.993 1.00 56.38 285 VAL A O 1
ATOM 2173 N N . THR A 1 286 ? 13.069 10.172 60.464 1.00 58.44 286 THR A N 1
ATOM 2174 C CA . THR A 1 286 ? 13.623 11.531 60.524 1.00 58.44 286 THR A CA 1
ATOM 2175 C C . THR A 1 286 ? 15.108 11.540 60.176 1.00 58.44 286 THR A C 1
ATOM 2177 O O . THR A 1 286 ? 15.854 10.791 60.816 1.00 58.44 286 THR A O 1
ATOM 2180 N N . PRO A 1 287 ? 15.542 12.329 59.174 1.00 50.09 287 PRO A N 1
ATOM 2181 C CA . PRO A 1 287 ? 16.922 12.303 58.725 1.00 50.09 287 PRO A CA 1
ATOM 2182 C C . PRO A 1 287 ? 17.845 12.504 59.925 1.00 50.09 287 PRO A C 1
ATOM 2184 O O . PRO A 1 287 ? 17.606 13.369 60.770 1.00 50.09 287 PRO A O 1
ATOM 2187 N N . LEU A 1 288 ? 18.863 11.646 59.997 1.00 57.00 288 LEU A N 1
ATOM 2188 C CA . LEU A 1 288 ? 19.965 11.710 60.949 1.00 57.00 288 LEU A CA 1
ATOM 2189 C C . LEU A 1 288 ? 20.433 13.173 61.133 1.00 57.00 288 LEU A C 1
ATOM 2191 O O . LEU A 1 288 ? 20.437 13.919 60.148 1.00 57.00 288 LEU A O 1
ATOM 2195 N N . PRO A 1 289 ? 20.850 13.585 62.347 1.00 45.78 289 PRO A N 1
ATOM 2196 C CA . PRO A 1 289 ? 21.231 14.960 62.645 1.00 45.78 289 PRO A CA 1
ATOM 2197 C C . PRO A 1 289 ? 22.226 15.509 61.623 1.00 45.78 289 PRO A C 1
ATOM 2199 O O . PRO A 1 289 ? 23.242 14.887 61.311 1.00 45.78 289 PRO A O 1
ATOM 2202 N N . SER A 1 290 ? 21.905 16.691 61.110 1.00 46.28 290 SER A N 1
ATOM 2203 C CA . SER A 1 290 ? 22.715 17.478 60.192 1.00 46.28 290 SER A CA 1
ATOM 2204 C C . SER A 1 290 ? 24.132 17.685 60.729 1.00 46.28 290 SER A C 1
ATOM 2206 O O . SER A 1 290 ? 24.323 18.450 61.674 1.00 46.28 290 SER A O 1
ATOM 2208 N N . ASN A 1 291 ? 25.130 17.079 60.084 1.00 50.28 291 ASN A N 1
ATOM 2209 C CA . ASN A 1 291 ? 26.487 17.614 60.122 1.00 50.28 291 ASN A CA 1
ATOM 2210 C C . ASN A 1 291 ? 26.574 18.743 59.079 1.00 50.28 291 ASN A C 1
ATOM 2212 O O . ASN A 1 291 ? 26.361 18.478 57.892 1.00 50.28 291 ASN A O 1
ATOM 2216 N N . PRO A 1 292 ? 26.847 19.997 59.477 1.00 47.59 292 PRO A N 1
ATOM 2217 C CA . PRO A 1 292 ? 26.964 21.106 58.543 1.00 47.59 292 PRO A CA 1
ATOM 2218 C C . PRO A 1 292 ? 28.276 20.977 57.762 1.00 47.59 292 PRO A C 1
ATOM 2220 O O . PRO A 1 292 ? 29.362 21.053 58.331 1.00 47.59 292 PRO A O 1
ATOM 2223 N N . SER A 1 293 ? 28.192 20.804 56.444 1.00 50.12 293 SER A N 1
ATOM 2224 C CA . SER A 1 293 ? 29.312 21.066 55.534 1.00 50.12 293 SER A CA 1
ATOM 2225 C C . SER A 1 293 ? 28.878 22.068 54.458 1.00 50.12 293 SER A C 1
ATOM 2227 O O . SER A 1 293 ? 27.735 21.989 54.001 1.00 50.12 293 SER A O 1
ATOM 2229 N N . PRO A 1 294 ? 29.726 23.052 54.098 1.00 51.88 294 PRO A N 1
ATOM 2230 C CA . PRO A 1 294 ? 29.312 24.266 53.389 1.00 51.88 294 PRO A CA 1
ATOM 2231 C C . PRO A 1 294 ? 29.074 24.041 51.883 1.00 51.88 294 PRO A C 1
ATOM 2233 O O . PRO A 1 294 ? 29.453 23.004 51.338 1.00 51.88 294 PRO A O 1
ATOM 2236 N N . PRO A 1 295 ? 28.446 25.013 51.192 1.00 52.78 295 PRO A N 1
ATOM 2237 C CA . PRO A 1 295 ? 27.723 24.790 49.946 1.00 52.78 295 PRO A CA 1
ATOM 2238 C C . PRO A 1 295 ? 28.642 24.797 48.719 1.00 52.78 295 PRO A C 1
ATOM 2240 O O . PRO A 1 295 ? 29.252 25.811 48.391 1.00 52.78 295 PRO A O 1
ATOM 2243 N N . ALA A 1 296 ? 28.658 23.695 47.969 1.00 47.22 296 ALA A N 1
ATOM 2244 C CA . ALA A 1 296 ? 29.123 23.686 46.586 1.00 47.22 296 ALA A CA 1
ATOM 2245 C C . ALA A 1 296 ? 27.918 23.922 45.662 1.00 47.22 296 ALA A C 1
ATOM 2247 O O . ALA A 1 296 ? 27.142 23.015 45.359 1.00 47.22 296 ALA A O 1
ATOM 2248 N N . MET A 1 297 ? 27.738 25.179 45.254 1.00 52.44 297 MET A N 1
ATOM 2249 C CA . MET A 1 297 ? 26.748 25.588 44.260 1.00 52.44 297 MET A CA 1
ATOM 2250 C C . MET A 1 297 ? 27.011 24.883 42.924 1.00 52.44 297 MET A C 1
ATOM 2252 O O . MET A 1 297 ? 28.037 25.111 42.289 1.00 52.44 297 MET A O 1
ATOM 2256 N N . THR A 1 298 ? 26.049 24.096 42.446 1.00 53.75 298 THR A N 1
ATOM 2257 C CA . THR A 1 298 ? 25.906 23.800 41.014 1.00 53.75 298 THR A CA 1
ATOM 2258 C C . THR A 1 298 ? 24.457 24.076 40.603 1.00 53.75 298 THR A C 1
ATOM 2260 O O . THR A 1 298 ? 23.533 23.586 41.254 1.00 53.75 298 THR A O 1
ATOM 2263 N N . PRO A 1 299 ? 24.208 24.905 39.573 1.00 51.59 299 PRO A N 1
ATOM 2264 C CA . PRO A 1 299 ? 22.852 25.215 39.148 1.00 51.59 299 PRO A CA 1
ATOM 2265 C C . PRO A 1 299 ? 22.281 24.077 38.293 1.00 51.59 299 PRO A C 1
ATOM 2267 O O . PRO A 1 299 ? 22.804 23.742 37.229 1.00 51.59 299 PRO A O 1
ATOM 2270 N N . VAL A 1 300 ? 21.158 23.515 38.741 1.00 45.72 300 VAL A N 1
ATOM 2271 C CA . VAL A 1 300 ? 20.312 22.618 37.947 1.00 45.72 300 VAL A CA 1
ATOM 2272 C C . VAL A 1 300 ? 19.564 23.452 36.907 1.00 45.72 300 VAL A C 1
ATOM 2274 O O . VAL A 1 300 ? 18.651 24.214 37.222 1.00 45.72 300 VAL A O 1
ATOM 2277 N N . SER A 1 301 ? 19.964 23.306 35.646 1.00 45.50 301 SER A N 1
ATOM 2278 C CA . SER A 1 301 ? 19.265 23.866 34.490 1.00 45.50 301 SER A CA 1
ATOM 2279 C C . SER A 1 301 ? 17.958 23.104 34.244 1.00 45.50 301 SER A C 1
ATOM 2281 O O . SER A 1 301 ? 17.956 21.982 33.739 1.00 45.50 301 SER A O 1
ATOM 2283 N N . SER A 1 302 ? 16.824 23.710 34.595 1.00 43.75 302 SER A N 1
ATOM 2284 C CA . SER A 1 302 ? 15.486 23.214 34.265 1.00 43.75 302 SER A CA 1
ATOM 2285 C C . SER A 1 302 ? 15.077 23.677 32.861 1.00 43.75 302 SER A C 1
ATOM 2287 O O . SER A 1 302 ? 14.302 24.615 32.673 1.00 43.75 302 SER A O 1
ATOM 2289 N N . ARG A 1 303 ? 15.588 23.012 31.816 1.00 36.44 303 ARG A N 1
ATOM 2290 C CA . ARG A 1 303 ? 15.118 23.277 30.447 1.00 36.44 303 ARG A CA 1
ATOM 2291 C C . ARG A 1 303 ? 13.785 22.574 30.187 1.00 36.44 303 ARG A C 1
ATOM 2293 O O . ARG A 1 303 ? 13.724 21.402 29.834 1.00 36.44 303 ARG A O 1
ATOM 2300 N N . ARG A 1 304 ? 12.710 23.347 30.329 1.00 34.84 304 ARG A N 1
ATOM 2301 C CA . ARG A 1 304 ? 11.343 23.059 29.875 1.00 34.84 304 ARG A CA 1
ATOM 2302 C C . ARG A 1 304 ? 11.353 22.787 28.359 1.00 34.84 304 ARG A C 1
ATOM 2304 O O . ARG A 1 304 ? 11.600 23.703 27.577 1.00 34.84 304 ARG A O 1
ATOM 2311 N N . GLN A 1 305 ? 11.108 21.548 27.926 1.00 35.12 305 GLN A N 1
ATOM 2312 C CA . GLN A 1 305 ? 10.839 21.253 26.513 1.00 35.12 305 GLN A CA 1
ATOM 2313 C C . GLN A 1 305 ? 9.438 21.766 26.160 1.00 35.12 305 GLN A C 1
ATOM 2315 O O . GLN A 1 305 ? 8.433 21.280 26.674 1.00 35.12 305 GLN A O 1
ATOM 2320 N N . SER A 1 306 ? 9.375 22.777 25.297 1.00 33.72 306 SER A N 1
ATOM 2321 C CA . SER A 1 306 ? 8.138 23.237 24.680 1.00 33.72 306 SER A CA 1
ATOM 2322 C C . SER A 1 306 ? 7.717 22.249 23.591 1.00 33.72 306 SER A C 1
ATOM 2324 O O . SER A 1 306 ? 8.374 22.089 22.565 1.00 33.72 306 SER A O 1
ATOM 2326 N N . SER A 1 307 ? 6.590 21.577 23.802 1.00 36.09 307 SER A N 1
ATOM 2327 C CA . SER A 1 307 ? 5.905 20.807 22.766 1.00 36.09 307 SER A CA 1
ATOM 2328 C C . SER A 1 307 ? 5.301 21.769 21.738 1.00 36.09 307 SER A C 1
ATOM 2330 O O . SER A 1 307 ? 4.336 22.471 22.041 1.00 36.09 307 SER A O 1
ATOM 2332 N N . HIS A 1 308 ? 5.862 21.822 20.530 1.00 34.56 308 HIS A N 1
ATOM 2333 C CA . HIS A 1 308 ? 5.226 22.495 19.396 1.00 34.56 308 HIS A CA 1
ATOM 2334 C C . HIS A 1 308 ? 4.059 21.647 18.855 1.00 34.56 308 HIS A C 1
ATOM 2336 O O . HIS A 1 308 ? 4.232 20.443 18.639 1.00 34.56 308 HIS A O 1
ATOM 2342 N N . PRO A 1 309 ? 2.873 22.239 18.623 1.00 42.22 309 PRO A N 1
ATOM 2343 C CA . PRO A 1 309 ? 1.738 21.537 18.047 1.00 42.22 309 PRO A CA 1
ATOM 2344 C C . PRO A 1 309 ? 1.910 21.315 16.536 1.00 42.22 309 PRO A C 1
ATOM 2346 O O . PRO A 1 309 ? 2.416 22.158 15.802 1.00 42.22 309 PRO A O 1
ATOM 2349 N N . GLY A 1 310 ? 1.472 20.128 16.115 1.00 39.09 310 GLY A N 1
ATOM 2350 C CA . GLY A 1 310 ? 1.576 19.527 14.787 1.00 39.09 310 GLY A CA 1
ATOM 2351 C C . GLY A 1 310 ? 1.379 20.426 13.563 1.00 39.09 310 GLY A C 1
ATOM 2352 O O . GLY A 1 310 ? 0.379 21.124 13.413 1.00 39.09 310 GLY A O 1
ATOM 2353 N N . THR A 1 311 ? 2.291 20.239 12.612 1.00 34.50 311 THR A N 1
ATOM 2354 C CA . THR A 1 311 ? 2.177 20.592 11.195 1.00 34.50 311 THR A CA 1
ATOM 2355 C C . THR A 1 311 ? 0.847 20.112 10.598 1.00 34.50 311 THR A C 1
ATOM 2357 O O . THR A 1 311 ? 0.522 18.920 10.614 1.00 34.50 311 THR A O 1
ATOM 2360 N N . THR A 1 312 ? 0.079 21.047 10.042 1.00 39.25 312 THR A N 1
ATOM 2361 C CA . THR A 1 312 ? -1.190 20.832 9.337 1.00 39.25 312 THR A CA 1
ATOM 2362 C C . THR A 1 312 ? -0.996 20.203 7.948 1.00 39.25 312 THR A C 1
ATOM 2364 O O . THR A 1 312 ? 0.019 20.379 7.274 1.00 39.25 312 THR A O 1
ATOM 2367 N N . ALA A 1 313 ? -2.000 19.438 7.506 1.00 44.88 313 ALA A N 1
ATOM 2368 C CA . ALA A 1 313 ? -1.955 18.534 6.350 1.00 44.88 313 ALA A CA 1
ATOM 2369 C C . ALA A 1 313 ?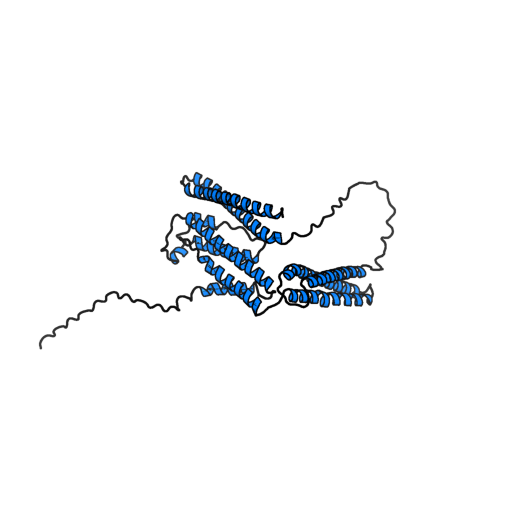 -1.795 19.198 4.963 1.00 44.88 313 ALA A C 1
ATOM 2371 O O . ALA A 1 313 ? -1.454 18.498 4.012 1.00 44.88 313 ALA A O 1
ATOM 2372 N N . ILE A 1 314 ? -1.927 20.526 4.842 1.00 38.28 314 ILE A N 1
ATOM 2373 C CA . ILE A 1 314 ? -1.584 21.270 3.608 1.00 38.28 314 ILE A CA 1
ATOM 2374 C C . ILE A 1 314 ? -0.077 21.147 3.300 1.00 38.28 314 ILE A C 1
ATOM 2376 O O . ILE A 1 314 ? 0.343 21.178 2.145 1.00 38.28 314 ILE A O 1
ATOM 2380 N N . GLY A 1 315 ? 0.737 20.867 4.322 1.00 33.78 315 GLY A N 1
ATOM 2381 C CA . GLY A 1 315 ? 2.152 20.572 4.159 1.00 33.78 315 GLY A CA 1
ATOM 2382 C C . GLY A 1 315 ? 2.449 19.252 3.444 1.00 33.78 315 GLY A C 1
ATOM 2383 O O . GLY A 1 315 ? 3.519 19.145 2.879 1.00 33.78 315 GLY A O 1
ATOM 2384 N N . ARG A 1 316 ? 1.567 18.241 3.399 1.00 43.28 316 ARG A N 1
ATOM 2385 C CA . ARG A 1 316 ? 1.964 16.899 2.907 1.00 43.28 316 ARG A CA 1
ATOM 2386 C C . ARG A 1 316 ? 2.015 16.767 1.384 1.00 43.28 316 ARG A C 1
ATOM 2388 O O . ARG A 1 316 ? 2.948 16.146 0.891 1.00 43.28 316 ARG A O 1
ATOM 2395 N N . ALA A 1 317 ? 1.101 17.390 0.639 1.00 40.66 317 ALA A N 1
ATOM 2396 C CA . ALA A 1 317 ? 1.206 17.452 -0.825 1.00 40.66 317 ALA A CA 1
ATOM 2397 C C . ALA A 1 317 ? 2.392 18.336 -1.256 1.00 40.66 317 ALA A C 1
ATOM 2399 O O . ALA A 1 317 ? 3.167 17.957 -2.131 1.00 40.66 317 ALA A O 1
ATOM 2400 N N . SER A 1 318 ? 2.597 19.462 -0.560 1.00 43.25 318 SER A N 1
ATOM 2401 C CA . SER A 1 318 ? 3.761 20.337 -0.751 1.00 43.25 318 SER A CA 1
ATOM 2402 C C . SER A 1 318 ? 5.077 19.638 -0.386 1.00 43.25 318 SER A C 1
ATOM 2404 O O . SER A 1 318 ? 6.050 19.760 -1.116 1.00 43.25 318 SER A O 1
ATOM 2406 N N . VAL A 1 319 ? 5.100 18.823 0.674 1.00 48.66 319 VAL A N 1
ATOM 2407 C CA . VAL A 1 319 ? 6.262 18.018 1.083 1.00 48.66 319 VAL A CA 1
ATOM 2408 C C . VAL A 1 319 ? 6.536 16.902 0.088 1.00 48.66 319 VAL A C 1
ATOM 2410 O O . VAL A 1 319 ? 7.696 16.673 -0.200 1.00 48.66 319 VAL A O 1
ATOM 2413 N N . VAL A 1 320 ? 5.529 16.237 -0.483 1.00 49.00 320 VAL A N 1
ATOM 2414 C CA . VAL A 1 320 ? 5.756 15.229 -1.536 1.00 49.00 320 VAL A CA 1
ATOM 2415 C C . VAL A 1 320 ? 6.342 15.894 -2.787 1.00 49.00 320 VAL A C 1
ATOM 2417 O O . VAL A 1 320 ? 7.334 15.404 -3.314 1.00 49.00 320 VAL A O 1
ATOM 2420 N N . ILE A 1 321 ? 5.816 17.049 -3.211 1.00 50.28 321 ILE A N 1
ATOM 2421 C CA . ILE A 1 321 ? 6.342 17.809 -4.359 1.00 50.28 321 ILE A CA 1
ATOM 2422 C C . ILE A 1 321 ? 7.756 18.351 -4.080 1.00 50.28 321 ILE A C 1
ATOM 2424 O O . ILE A 1 321 ? 8.642 18.226 -4.921 1.00 50.28 321 ILE A O 1
ATOM 2428 N N . GLU A 1 322 ? 8.001 18.922 -2.900 1.00 49.22 322 GLU A N 1
ATOM 2429 C CA . GLU A 1 322 ? 9.308 19.439 -2.471 1.00 49.22 322 GLU A CA 1
ATOM 2430 C C . GLU A 1 322 ? 10.325 18.311 -2.252 1.00 49.22 322 GLU A C 1
ATOM 2432 O O . GLU A 1 322 ? 11.506 18.470 -2.541 1.00 49.22 322 GLU A O 1
ATOM 2437 N N . MET A 1 323 ? 9.882 17.143 -1.795 1.00 52.00 323 MET A N 1
ATOM 2438 C CA . MET A 1 323 ? 10.726 15.966 -1.618 1.00 52.00 323 MET A CA 1
ATOM 2439 C C . MET A 1 323 ? 11.076 15.338 -2.967 1.00 52.00 323 MET A C 1
ATOM 2441 O O . MET A 1 323 ? 12.244 15.045 -3.188 1.00 52.00 323 MET A O 1
ATOM 2445 N N . VAL A 1 324 ? 10.127 15.215 -3.903 1.00 49.06 324 VAL A N 1
ATOM 2446 C CA . VAL A 1 324 ? 10.414 14.828 -5.298 1.00 49.06 324 VAL A CA 1
ATOM 2447 C C . VAL A 1 324 ? 11.399 15.821 -5.921 1.00 49.06 324 VAL A C 1
ATOM 2449 O O . VAL A 1 324 ? 12.414 15.410 -6.478 1.00 49.06 324 VAL A O 1
ATOM 2452 N N . ARG A 1 325 ? 11.187 17.127 -5.724 1.00 56.94 325 ARG A N 1
ATOM 2453 C CA . ARG A 1 325 ? 12.093 18.192 -6.181 1.00 56.94 325 ARG A CA 1
ATOM 2454 C C . ARG A 1 325 ? 13.500 18.060 -5.588 1.00 56.94 325 ARG A C 1
ATOM 2456 O O . ARG A 1 325 ? 14.481 18.153 -6.327 1.00 56.94 325 ARG A O 1
ATOM 2463 N N . ARG A 1 326 ? 13.632 17.824 -4.279 1.00 52.38 326 ARG A N 1
ATOM 2464 C CA . ARG A 1 326 ? 14.929 17.660 -3.595 1.00 52.38 326 ARG A CA 1
ATOM 2465 C C . ARG A 1 326 ? 15.644 16.380 -4.007 1.00 52.38 326 ARG A C 1
ATOM 2467 O O . ARG A 1 326 ? 16.841 16.433 -4.275 1.00 52.38 326 ARG A O 1
ATOM 2474 N N . THR A 1 327 ? 14.926 15.267 -4.124 1.00 47.22 327 THR A N 1
ATOM 2475 C CA . THR A 1 327 ? 15.484 13.998 -4.603 1.00 47.22 327 THR A CA 1
ATOM 2476 C C . THR A 1 327 ? 15.963 14.136 -6.047 1.00 47.22 327 THR A C 1
ATOM 2478 O O . THR A 1 327 ? 17.098 13.771 -6.327 1.00 47.22 327 THR A O 1
ATOM 2481 N N . MET A 1 328 ? 15.189 14.775 -6.934 1.00 50.97 328 MET A N 1
ATOM 2482 C CA . MET A 1 328 ? 15.615 15.056 -8.314 1.00 50.97 328 MET A CA 1
ATOM 2483 C C . MET A 1 328 ? 16.854 15.954 -8.370 1.00 50.97 328 MET A C 1
ATOM 2485 O O . MET A 1 328 ? 17.795 15.647 -9.096 1.00 50.97 328 MET A O 1
ATOM 2489 N N . THR A 1 329 ? 16.898 17.019 -7.563 1.00 58.62 329 THR A N 1
ATOM 2490 C CA . THR A 1 329 ? 18.062 17.923 -7.510 1.00 58.62 329 THR A CA 1
ATOM 2491 C C . THR A 1 329 ? 19.315 17.178 -7.038 1.00 58.62 329 THR A C 1
ATOM 2493 O O . THR A 1 329 ? 20.397 17.367 -7.586 1.00 58.62 329 THR A O 1
ATOM 2496 N N . LEU A 1 330 ? 19.168 16.286 -6.055 1.00 52.34 330 LEU A N 1
ATOM 2497 C CA . LEU A 1 330 ? 20.263 15.483 -5.518 1.00 52.34 330 LEU A CA 1
ATOM 2498 C C . LEU A 1 330 ? 20.740 14.395 -6.482 1.00 52.34 330 LEU A C 1
ATOM 2500 O O . LEU A 1 330 ? 21.930 14.103 -6.469 1.00 52.34 330 LEU A O 1
ATOM 2504 N N . THR A 1 331 ? 19.856 13.784 -7.274 1.00 49.78 331 THR A N 1
ATOM 2505 C CA . THR A 1 331 ? 20.232 12.797 -8.301 1.00 49.78 331 THR A CA 1
ATOM 2506 C C . THR A 1 331 ? 20.960 13.476 -9.459 1.00 49.78 331 THR A C 1
ATOM 2508 O O . THR A 1 331 ? 22.007 12.990 -9.885 1.00 49.78 331 THR A O 1
ATOM 2511 N N . LEU A 1 332 ? 20.473 14.647 -9.889 1.00 53.50 332 LEU A N 1
ATOM 2512 C CA . LEU A 1 332 ? 21.102 15.466 -10.926 1.00 53.50 332 LEU A CA 1
ATOM 2513 C C . LEU A 1 332 ? 22.498 15.941 -10.497 1.00 53.50 332 LEU A C 1
ATOM 2515 O O . LEU A 1 332 ? 23.446 15.853 -11.268 1.00 53.50 332 LEU A O 1
ATOM 2519 N N . HIS A 1 333 ? 22.649 16.381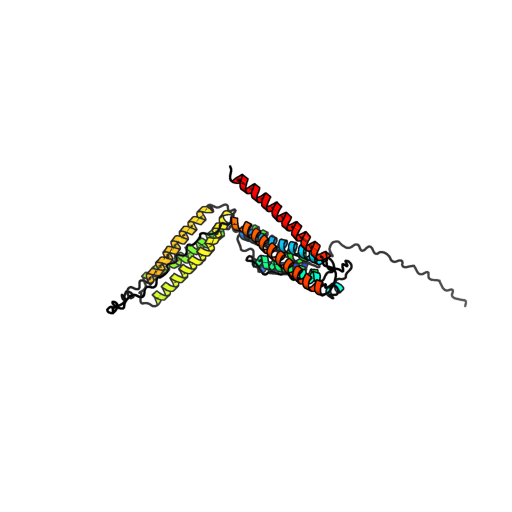 -9.244 1.00 55.78 333 HIS A N 1
ATOM 2520 C CA . HIS A 1 333 ? 23.942 16.817 -8.720 1.00 55.78 333 HIS A CA 1
ATOM 2521 C C . HIS A 1 333 ? 24.944 15.659 -8.623 1.00 55.78 333 HIS A C 1
ATOM 2523 O O . HIS A 1 333 ? 26.093 15.828 -9.015 1.00 55.78 333 HIS A O 1
ATOM 2529 N N . THR A 1 334 ? 24.509 14.464 -8.191 1.00 52.69 334 THR A N 1
ATOM 2530 C CA . THR A 1 334 ? 25.381 13.277 -8.202 1.00 52.69 334 THR A CA 1
ATOM 2531 C C . THR A 1 334 ? 25.778 12.852 -9.615 1.00 52.69 334 THR A C 1
ATOM 2533 O O . THR A 1 334 ? 26.945 12.540 -9.837 1.00 52.69 334 THR A O 1
ATOM 2536 N N . ALA A 1 335 ? 24.855 12.890 -10.582 1.00 50.47 335 ALA A N 1
ATOM 2537 C CA . ALA A 1 335 ? 25.166 12.598 -11.981 1.00 50.47 335 ALA A CA 1
ATOM 2538 C C . ALA A 1 335 ? 26.192 13.595 -12.553 1.00 50.47 335 ALA A C 1
ATOM 2540 O O . ALA A 1 335 ? 27.141 13.184 -13.213 1.00 50.47 335 ALA A O 1
ATOM 2541 N N . LEU A 1 336 ? 26.074 14.885 -12.216 1.00 54.94 336 LEU A N 1
ATOM 2542 C CA . LEU A 1 336 ? 27.026 15.927 -12.622 1.00 54.94 336 LEU A CA 1
ATOM 2543 C C . LEU A 1 336 ? 28.404 15.764 -11.969 1.00 54.94 336 LEU A C 1
ATOM 2545 O O . LEU A 1 336 ? 29.420 15.914 -12.644 1.00 54.94 336 LEU A O 1
ATOM 2549 N N . THR A 1 337 ? 28.471 15.423 -10.678 1.00 59.88 337 THR A N 1
ATOM 2550 C CA . THR A 1 337 ? 29.760 15.164 -10.014 1.00 59.88 337 THR A CA 1
ATOM 2551 C C . THR A 1 337 ? 30.470 13.943 -10.593 1.00 59.88 337 THR A C 1
ATOM 2553 O O . THR A 1 337 ? 31.694 13.948 -10.694 1.00 59.88 337 THR A O 1
ATOM 2556 N N . TRP A 1 338 ? 29.718 12.925 -11.023 1.00 52.41 338 TRP A N 1
ATOM 2557 C CA . TRP A 1 338 ? 30.283 11.736 -11.657 1.00 52.41 338 TRP A CA 1
ATOM 2558 C C . TRP A 1 338 ? 30.696 11.983 -13.110 1.00 52.41 338 TRP A C 1
ATOM 2560 O O . TRP A 1 338 ? 31.790 11.577 -13.484 1.00 52.41 338 TRP A O 1
ATOM 2570 N N . ALA A 1 339 ? 29.921 12.746 -13.887 1.00 52.03 339 ALA A N 1
ATOM 2571 C CA . ALA A 1 339 ? 30.331 13.202 -15.219 1.00 52.03 339 ALA A CA 1
ATOM 2572 C C . ALA A 1 339 ? 31.608 14.072 -15.168 1.00 52.03 339 ALA A C 1
ATOM 2574 O O . ALA A 1 339 ? 32.480 13.972 -16.029 1.00 52.03 339 ALA A O 1
ATOM 2575 N N . ALA A 1 340 ? 31.775 14.884 -14.117 1.00 56.38 340 ALA A N 1
ATOM 2576 C CA . ALA A 1 340 ? 32.995 15.662 -13.891 1.00 56.38 340 ALA A CA 1
ATOM 2577 C C . ALA A 1 340 ? 34.213 14.795 -13.504 1.00 56.38 340 ALA A C 1
ATOM 2579 O O . ALA A 1 340 ? 35.348 15.145 -13.836 1.00 56.38 340 ALA A O 1
ATOM 2580 N N . LEU A 1 341 ? 33.990 13.672 -12.816 1.00 54.94 341 LEU A N 1
ATOM 2581 C CA . LEU A 1 341 ? 35.017 12.671 -12.501 1.00 54.94 341 LEU A CA 1
ATOM 2582 C C . LEU A 1 341 ? 35.419 11.870 -13.744 1.00 54.94 341 LEU A C 1
ATOM 2584 O O . LEU A 1 341 ? 36.609 11.658 -13.973 1.00 54.94 341 LEU A O 1
ATOM 2588 N N . ASP A 1 342 ? 34.450 11.509 -14.581 1.00 50.75 342 ASP A N 1
ATOM 2589 C CA . ASP A 1 342 ? 34.692 10.806 -15.840 1.00 50.75 342 ASP A CA 1
ATOM 2590 C C . ASP A 1 342 ? 35.488 11.674 -16.831 1.00 50.75 342 ASP A C 1
ATOM 2592 O O . ASP A 1 342 ? 36.431 11.194 -17.455 1.00 50.75 342 ASP A O 1
ATOM 2596 N N . ARG A 1 343 ? 35.256 12.999 -16.848 1.00 48.16 343 ARG A N 1
ATOM 2597 C CA . ARG A 1 343 ? 36.088 13.977 -17.579 1.00 48.16 343 ARG A CA 1
ATOM 2598 C C . ARG A 1 343 ? 37.572 13.899 -17.202 1.00 48.16 343 ARG A C 1
ATOM 2600 O O . ARG A 1 343 ? 38.425 14.023 -18.076 1.00 48.16 343 ARG A O 1
ATOM 2607 N N . ARG A 1 344 ? 37.913 13.697 -15.921 1.00 55.06 344 ARG A N 1
ATOM 2608 C CA . ARG A 1 344 ? 39.324 13.553 -15.503 1.00 55.06 344 ARG A CA 1
ATOM 2609 C C . ARG A 1 344 ? 39.949 12.268 -16.043 1.00 55.06 344 ARG A C 1
ATOM 2611 O O . ARG A 1 344 ? 41.122 12.285 -16.399 1.00 55.06 344 ARG A O 1
ATOM 2618 N N . ASN A 1 345 ? 39.169 11.195 -16.140 1.00 52.22 345 ASN A N 1
ATOM 2619 C CA . ASN A 1 345 ? 39.631 9.914 -16.670 1.00 52.22 345 ASN A CA 1
ATOM 2620 C C . ASN A 1 345 ? 39.706 9.904 -18.207 1.00 52.22 345 ASN A C 1
ATOM 2622 O O . ASN A 1 345 ? 40.635 9.311 -18.747 1.00 52.22 345 ASN A O 1
ATOM 2626 N N . TYR A 1 346 ? 38.794 10.591 -18.903 1.00 47.97 346 TYR A N 1
ATOM 2627 C CA . TYR A 1 346 ? 38.818 10.756 -20.364 1.00 47.97 346 TYR A CA 1
ATOM 2628 C C . TYR A 1 346 ? 39.950 11.679 -20.834 1.00 47.97 346 TYR A C 1
ATOM 2630 O O . TYR A 1 346 ? 40.683 11.327 -21.755 1.00 47.97 346 TYR A O 1
ATOM 2638 N N . ILE A 1 347 ? 40.174 12.814 -20.154 1.00 53.94 347 ILE A N 1
ATOM 2639 C CA . ILE A 1 347 ? 41.319 13.703 -20.436 1.00 53.94 347 ILE A CA 1
ATOM 2640 C C . ILE A 1 347 ? 42.650 12.962 -20.230 1.00 53.94 347 ILE A C 1
ATOM 2642 O O . ILE A 1 347 ? 43.593 13.180 -20.985 1.00 53.94 347 ILE A O 1
ATOM 2646 N N . ALA A 1 348 ? 42.722 12.043 -19.262 1.00 53.75 348 ALA A N 1
ATOM 2647 C CA . ALA A 1 348 ? 43.903 11.209 -19.043 1.00 53.75 348 ALA A CA 1
ATOM 2648 C C . ALA A 1 348 ? 44.141 10.151 -20.144 1.00 53.75 348 ALA A C 1
ATOM 2650 O O . ALA A 1 348 ? 45.248 9.626 -20.230 1.00 53.75 348 ALA A O 1
ATOM 2651 N N . ARG A 1 349 ? 43.137 9.836 -20.980 1.00 47.34 349 ARG A N 1
ATOM 2652 C CA . ARG A 1 349 ? 43.232 8.852 -22.079 1.00 47.34 349 ARG A CA 1
ATOM 2653 C C . ARG A 1 349 ? 43.363 9.469 -23.474 1.00 47.34 349 ARG A C 1
ATOM 2655 O O . ARG A 1 349 ? 43.636 8.736 -24.415 1.00 47.34 349 ARG A O 1
ATOM 2662 N N . GLY A 1 350 ? 43.211 10.787 -23.618 1.00 45.56 350 GLY A N 1
ATOM 2663 C CA . GLY A 1 350 ? 43.415 11.481 -24.897 1.00 45.56 350 GLY A CA 1
ATOM 2664 C C . GLY A 1 350 ? 42.330 11.243 -25.959 1.00 45.56 350 GLY A C 1
ATOM 2665 O O . GLY A 1 350 ? 42.556 11.568 -27.120 1.00 45.56 350 GLY A O 1
ATOM 2666 N N . GLU A 1 351 ? 41.162 10.707 -25.591 1.00 52.31 351 GLU A N 1
ATOM 2667 C CA . GLU A 1 351 ? 40.027 10.520 -26.509 1.00 52.31 351 GLU A CA 1
ATOM 2668 C C . GLU A 1 351 ? 39.081 11.736 -26.486 1.00 52.31 351 GLU A C 1
ATOM 2670 O O . GLU A 1 351 ? 38.648 12.195 -25.425 1.00 52.31 351 GLU A O 1
ATOM 2675 N N . GLN A 1 352 ? 38.756 12.272 -27.671 1.00 48.56 352 GLN A N 1
ATOM 2676 C CA . GLN A 1 352 ? 37.882 13.437 -27.878 1.00 48.56 352 GLN A CA 1
ATOM 2677 C C . GLN A 1 352 ? 36.404 13.109 -27.595 1.00 48.56 352 GLN A C 1
ATOM 2679 O O . GLN A 1 352 ? 35.609 12.877 -28.500 1.00 48.56 352 GLN A O 1
ATOM 2684 N N . GLY A 1 353 ? 36.021 13.121 -26.318 1.00 48.84 353 GLY A N 1
ATOM 2685 C CA . GLY A 1 353 ? 34.632 13.028 -25.849 1.00 48.84 353 GLY A CA 1
ATOM 2686 C C . GLY A 1 353 ? 33.983 14.389 -25.551 1.00 48.84 353 GLY A C 1
ATOM 2687 O O . GLY A 1 353 ? 33.400 14.559 -24.485 1.00 48.84 353 GLY A O 1
ATOM 2688 N N . GLU A 1 354 ? 34.115 15.395 -26.426 1.00 51.16 354 GLU A N 1
ATOM 2689 C CA . GLU A 1 354 ? 33.550 16.742 -26.178 1.00 51.16 354 GLU A CA 1
ATO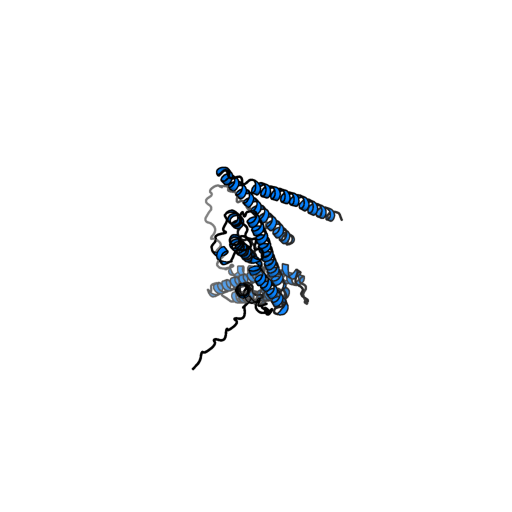M 2690 C C . GLU A 1 354 ? 32.012 16.803 -26.299 1.00 51.16 354 GLU A C 1
ATOM 2692 O O . GLU A 1 354 ? 31.369 17.585 -25.597 1.00 51.16 354 GLU A O 1
ATOM 2697 N N . ALA A 1 355 ? 31.392 15.941 -27.116 1.00 49.09 355 ALA A N 1
ATOM 2698 C CA . ALA A 1 355 ? 29.961 16.022 -27.441 1.00 49.09 355 ALA A CA 1
ATOM 2699 C C . ALA A 1 355 ? 29.016 15.669 -26.273 1.00 49.09 355 ALA A C 1
ATOM 2701 O O . ALA A 1 355 ? 27.924 16.226 -26.154 1.00 49.09 355 ALA A O 1
ATOM 2702 N N . THR A 1 356 ? 29.424 14.776 -25.371 1.00 51.88 356 THR A N 1
ATOM 2703 C CA . THR A 1 356 ? 28.599 14.360 -24.226 1.00 51.88 356 THR A CA 1
ATOM 2704 C C . THR A 1 356 ? 28.458 15.476 -23.191 1.00 51.88 356 THR A C 1
ATOM 2706 O O . THR A 1 356 ? 27.412 15.597 -22.556 1.00 51.88 356 THR A O 1
ATOM 2709 N N . LEU A 1 357 ? 29.470 16.332 -23.030 1.00 49.78 357 LEU A N 1
ATOM 2710 C CA . LEU A 1 357 ? 29.522 17.332 -21.959 1.00 49.78 357 LEU A CA 1
ATOM 2711 C C . LEU A 1 357 ? 28.751 18.618 -22.300 1.00 49.78 357 LEU A C 1
ATOM 2713 O O . LEU A 1 357 ? 28.072 19.164 -21.430 1.00 49.78 357 LEU A O 1
ATOM 2717 N N . GLU A 1 358 ? 28.784 19.045 -23.565 1.00 53.91 358 GLU A N 1
ATOM 2718 C CA . GLU A 1 358 ? 27.905 20.095 -24.109 1.00 53.91 358 GLU A CA 1
ATOM 2719 C C . GLU A 1 358 ? 26.428 19.722 -23.909 1.00 53.91 358 GLU A C 1
ATOM 2721 O O . GLU A 1 358 ? 25.645 20.525 -23.402 1.00 53.91 358 GLU A O 1
ATOM 2726 N N . MET A 1 359 ? 26.067 18.459 -24.169 1.00 53.16 359 MET A N 1
ATOM 2727 C CA . MET A 1 359 ? 24.715 17.944 -23.938 1.00 53.16 359 MET A CA 1
ATOM 2728 C C . MET A 1 359 ? 24.316 17.996 -22.449 1.00 53.16 359 MET A C 1
ATOM 2730 O O . MET A 1 359 ? 23.211 18.432 -22.121 1.00 53.16 359 MET A O 1
ATOM 2734 N N . TYR A 1 360 ? 25.215 17.621 -21.527 1.00 50.66 360 TYR A N 1
ATOM 2735 C CA . TYR A 1 360 ? 24.970 17.731 -20.078 1.00 50.66 360 TYR A CA 1
ATOM 2736 C C . TYR A 1 360 ? 24.847 19.191 -19.597 1.00 50.66 360 TYR A C 1
ATOM 2738 O O . TYR A 1 360 ? 24.028 19.482 -18.719 1.00 50.66 360 TYR A O 1
ATOM 2746 N N . MET A 1 361 ? 25.629 20.118 -20.161 1.00 53.03 361 MET A N 1
ATOM 2747 C CA . MET A 1 361 ? 25.605 21.546 -19.817 1.00 53.03 361 MET A CA 1
ATOM 2748 C C . MET A 1 361 ? 24.371 22.270 -20.374 1.00 53.03 361 MET A C 1
ATOM 2750 O O . MET A 1 361 ? 23.738 23.038 -19.646 1.00 53.03 361 MET A O 1
ATOM 2754 N N . GLU A 1 362 ? 23.974 22.001 -21.620 1.00 55.44 362 GLU A N 1
ATOM 2755 C CA . GLU A 1 362 ? 22.743 22.541 -22.216 1.00 55.44 362 GLU A CA 1
ATOM 2756 C C . GLU A 1 362 ? 21.492 22.017 -21.495 1.00 55.44 362 GLU A C 1
ATOM 2758 O O . GLU A 1 362 ? 20.555 22.771 -21.218 1.00 55.44 362 GLU A O 1
ATOM 2763 N N . MET A 1 363 ? 21.518 20.761 -21.038 1.00 51.59 363 MET A N 1
ATOM 2764 C CA . MET A 1 363 ? 20.471 20.200 -20.184 1.00 51.59 363 MET A CA 1
ATOM 2765 C C . MET A 1 363 ? 20.360 20.936 -18.833 1.00 51.59 363 MET A C 1
ATOM 2767 O O . MET A 1 363 ? 19.252 21.199 -18.356 1.00 51.59 363 MET A O 1
ATOM 2771 N N . TYR A 1 364 ? 21.485 21.336 -18.228 1.00 51.91 364 TYR A N 1
ATOM 2772 C CA . TYR A 1 364 ? 21.492 22.144 -17.002 1.00 51.91 364 TYR A CA 1
ATOM 2773 C C . TYR A 1 364 ? 20.960 23.570 -17.233 1.00 51.91 364 TYR A C 1
ATOM 2775 O O . TYR A 1 364 ? 20.198 24.087 -16.408 1.00 51.91 364 TYR A O 1
ATOM 2783 N N . LYS A 1 365 ? 21.296 24.201 -18.366 1.00 51.66 365 LYS A N 1
ATOM 2784 C CA . LYS A 1 365 ? 20.789 25.534 -18.742 1.00 51.66 365 LYS A CA 1
ATOM 2785 C C . LYS A 1 365 ? 19.281 25.526 -19.018 1.00 51.66 365 LYS A C 1
ATOM 2787 O O . LYS A 1 365 ? 18.557 26.358 -18.472 1.00 51.66 365 LYS A O 1
ATOM 2792 N N . SER A 1 366 ? 18.778 24.543 -19.767 1.00 49.25 366 SER A N 1
ATOM 2793 C CA . SER A 1 366 ? 17.337 24.392 -20.026 1.00 49.25 366 SER A CA 1
ATOM 2794 C C . SER A 1 366 ? 16.545 24.154 -18.727 1.00 49.25 366 SER A C 1
ATOM 2796 O O . SER A 1 366 ? 15.445 24.687 -18.536 1.00 49.25 366 SER A O 1
ATOM 2798 N N . TRP A 1 367 ? 17.110 23.399 -17.777 1.00 42.41 367 TRP A N 1
ATOM 2799 C CA . TRP A 1 367 ? 16.447 23.097 -16.504 1.00 42.41 367 TRP A CA 1
ATOM 2800 C C . TRP A 1 367 ? 16.475 24.269 -15.509 1.00 42.41 367 TRP A C 1
ATOM 2802 O O . TRP A 1 367 ? 15.474 24.548 -14.845 1.00 42.41 367 TRP A O 1
ATOM 2812 N N . THR A 1 368 ? 17.582 25.015 -15.436 1.00 46.25 368 THR A N 1
ATOM 2813 C CA . THR A 1 368 ? 17.670 26.243 -14.622 1.00 46.25 368 THR A CA 1
ATOM 2814 C C . THR A 1 368 ? 16.755 27.353 -15.153 1.00 46.25 368 THR A C 1
ATOM 2816 O O . THR A 1 368 ? 16.135 28.045 -14.346 1.00 46.25 368 THR A O 1
ATOM 2819 N N . CYS A 1 369 ? 16.559 27.444 -16.473 1.00 37.69 369 CYS A N 1
ATOM 2820 C CA . CYS A 1 369 ? 15.593 28.352 -17.106 1.00 37.69 369 CYS A CA 1
ATOM 2821 C C . CYS A 1 369 ? 14.123 27.998 -16.776 1.00 37.69 369 CYS A C 1
ATOM 2823 O O . CYS A 1 369 ? 13.291 28.869 -16.514 1.00 37.69 369 CYS A O 1
ATOM 2825 N N . THR A 1 370 ? 13.803 26.703 -16.664 1.00 39.44 370 THR A N 1
ATOM 2826 C CA . THR A 1 370 ? 12.466 26.238 -16.235 1.00 39.44 370 THR A CA 1
ATOM 2827 C C . THR A 1 370 ? 12.202 26.547 -14.748 1.00 39.44 370 THR A C 1
ATOM 2829 O O . THR A 1 370 ? 11.065 26.808 -14.333 1.00 39.44 370 THR A O 1
ATOM 2832 N N . ARG A 1 371 ? 13.267 26.588 -13.933 1.00 36.78 371 ARG A N 1
ATOM 2833 C CA . ARG A 1 371 ? 13.246 26.918 -12.496 1.00 36.78 371 ARG A CA 1
ATOM 2834 C C . ARG A 1 371 ? 12.874 28.384 -12.224 1.00 36.78 371 ARG A C 1
ATOM 2836 O O . ARG A 1 371 ? 12.201 28.655 -11.231 1.00 36.78 371 ARG A O 1
ATOM 2843 N N . THR A 1 372 ? 13.272 29.317 -13.094 1.00 40.00 372 THR A N 1
ATOM 2844 C CA . THR A 1 372 ? 12.974 30.758 -12.967 1.00 40.00 372 THR A CA 1
ATOM 2845 C C . THR A 1 372 ? 11.597 31.140 -13.519 1.00 40.00 372 THR A C 1
ATOM 2847 O O . THR A 1 372 ? 10.934 32.003 -12.940 1.00 40.00 372 THR A O 1
ATOM 2850 N N . CYS A 1 373 ? 11.106 30.456 -14.560 1.00 37.25 373 CYS A N 1
ATOM 2851 C CA . CYS A 1 373 ? 9.747 30.685 -15.076 1.00 37.25 373 CYS A CA 1
ATOM 2852 C C . CYS A 1 373 ? 8.649 30.189 -14.119 1.00 37.25 373 CYS A C 1
ATOM 2854 O O . CYS A 1 373 ? 7.616 30.841 -13.959 1.00 37.25 373 CYS A O 1
ATOM 2856 N N . THR A 1 374 ? 8.866 29.061 -13.433 1.00 39.38 374 THR A N 1
ATOM 2857 C CA . THR A 1 374 ? 7.862 28.491 -12.516 1.00 39.38 374 THR A CA 1
ATOM 2858 C C . THR A 1 374 ? 7.827 29.172 -11.146 1.00 39.38 374 THR A C 1
ATOM 2860 O O . THR A 1 374 ? 6.744 29.293 -10.571 1.00 39.38 374 THR A O 1
ATOM 2863 N N . SER A 1 375 ? 8.949 29.694 -10.629 1.00 36.59 375 SER A N 1
ATOM 2864 C CA . SER A 1 375 ? 8.929 30.460 -9.370 1.00 36.59 375 SER A CA 1
ATOM 2865 C C . SER A 1 375 ? 8.259 31.834 -9.523 1.00 36.59 375 SER A C 1
ATOM 2867 O O . SER A 1 375 ? 7.530 32.250 -8.621 1.00 36.59 375 SER A O 1
ATOM 2869 N N . SER A 1 376 ? 8.403 32.491 -10.683 1.00 36.25 376 SER A N 1
ATOM 2870 C CA . SER A 1 376 ? 7.749 33.781 -10.960 1.00 36.25 376 SER A CA 1
ATOM 2871 C C . SER A 1 376 ? 6.231 33.652 -11.145 1.00 36.25 376 SER A C 1
ATOM 2873 O O . SER A 1 376 ? 5.482 34.500 -10.663 1.00 36.25 376 SER A O 1
ATOM 2875 N N . CYS A 1 377 ? 5.744 32.559 -11.748 1.00 33.09 377 CYS A N 1
ATOM 2876 C CA . CYS A 1 377 ? 4.301 32.332 -11.917 1.00 33.09 377 CYS A CA 1
ATOM 2877 C C . CYS A 1 377 ? 3.592 31.953 -10.603 1.00 33.09 377 CYS A C 1
ATOM 2879 O O . CYS A 1 377 ? 2.452 32.355 -10.377 1.00 33.09 377 CYS A O 1
ATOM 2881 N N . VAL A 1 378 ? 4.260 31.221 -9.701 1.00 38.25 378 VAL A N 1
ATOM 2882 C CA . VAL A 1 378 ? 3.692 30.859 -8.386 1.00 38.25 378 VAL A CA 1
ATOM 2883 C C . VAL A 1 378 ? 3.729 32.044 -7.411 1.00 38.25 378 VAL A C 1
ATOM 2885 O O . VAL A 1 378 ? 2.805 32.204 -6.612 1.00 38.25 378 VAL A O 1
ATOM 2888 N N . GLY A 1 379 ? 4.736 32.920 -7.515 1.00 34.78 379 GLY A N 1
ATOM 2889 C CA . GLY A 1 379 ? 4.809 34.159 -6.733 1.00 34.78 379 GLY A CA 1
ATOM 2890 C C . GLY A 1 379 ? 3.692 35.154 -7.067 1.00 34.78 379 GLY A C 1
ATOM 2891 O O . GLY A 1 379 ? 3.098 35.735 -6.161 1.00 34.78 379 GLY A O 1
ATOM 2892 N N . HIS A 1 380 ? 3.329 35.300 -8.346 1.00 30.41 380 HIS A N 1
ATOM 2893 C CA . HIS A 1 380 ? 2.316 36.279 -8.763 1.00 30.41 380 HIS A CA 1
ATOM 2894 C C . HIS A 1 380 ? 0.873 35.889 -8.387 1.00 30.41 380 HIS A C 1
ATOM 2896 O O . HIS A 1 380 ? 0.049 36.761 -8.111 1.00 30.41 380 HIS A O 1
ATOM 2902 N N . VAL A 1 381 ? 0.564 34.588 -8.303 1.00 34.41 381 VAL A N 1
ATOM 2903 C CA . VAL A 1 381 ? -0.768 34.098 -7.889 1.00 34.41 381 VAL A CA 1
ATOM 2904 C C . VAL A 1 381 ? -0.960 34.167 -6.363 1.00 34.41 381 VAL A C 1
ATOM 2906 O O . VAL A 1 381 ? -2.084 34.326 -5.889 1.00 34.41 381 VAL A O 1
ATOM 2909 N N . GLN A 1 382 ? 0.120 34.110 -5.575 1.00 36.38 382 GLN A N 1
ATOM 2910 C CA . GLN A 1 382 ? 0.065 34.260 -4.112 1.00 36.38 382 GLN A CA 1
ATOM 2911 C C . GLN A 1 382 ? -0.137 35.713 -3.659 1.00 36.38 382 GLN A C 1
ATOM 2913 O O . GLN A 1 382 ? -0.812 35.938 -2.656 1.00 36.38 382 GLN A O 1
ATOM 2918 N N . VAL A 1 383 ? 0.373 36.702 -4.402 1.00 35.78 383 VAL A N 1
ATOM 2919 C CA . VAL A 1 383 ? 0.252 38.119 -4.008 1.00 35.78 383 VAL A CA 1
ATOM 2920 C C . VAL A 1 383 ? -1.146 38.690 -4.293 1.00 35.78 383 VAL A C 1
ATOM 2922 O O . VAL A 1 383 ? -1.621 39.530 -3.533 1.00 35.78 383 VAL A O 1
ATOM 2925 N N . GLN A 1 384 ? -1.880 38.188 -5.295 1.00 33.59 384 GLN A N 1
ATOM 2926 C CA . GLN A 1 384 ? -3.240 38.680 -5.582 1.00 33.59 384 GLN A CA 1
ATOM 2927 C C . GLN A 1 384 ? -4.351 38.149 -4.657 1.00 33.59 384 GLN A C 1
ATOM 2929 O O . GLN A 1 384 ? -5.456 38.683 -4.687 1.00 33.59 384 GLN A O 1
ATOM 2934 N N . ARG A 1 385 ? -4.094 37.144 -3.807 1.00 35.94 385 ARG A N 1
ATOM 2935 C CA . ARG A 1 385 ? -5.088 36.644 -2.827 1.00 35.94 385 ARG A CA 1
ATOM 2936 C C . ARG A 1 385 ? -4.958 37.231 -1.422 1.00 35.94 385 ARG A C 1
ATOM 2938 O O . ARG A 1 385 ? -5.780 36.908 -0.574 1.00 35.94 385 ARG A O 1
ATOM 2945 N N . LEU A 1 386 ? -3.958 38.078 -1.177 1.00 35.62 386 LEU A N 1
ATOM 2946 C CA . LEU A 1 386 ? -3.770 38.769 0.107 1.00 35.62 386 LEU A CA 1
ATOM 2947 C C . LEU A 1 386 ? -4.284 40.220 0.105 1.00 35.62 386 LEU A C 1
ATOM 2949 O O . LEU A 1 386 ? -4.235 40.878 1.136 1.00 35.62 386 LEU A O 1
ATOM 2953 N N . TYR A 1 387 ? -4.837 40.687 -1.018 1.00 36.94 387 TYR A N 1
ATOM 2954 C CA . TYR A 1 387 ? -5.571 41.950 -1.126 1.00 36.94 387 TYR A CA 1
ATOM 2955 C C . TYR A 1 387 ? -6.929 41.714 -1.801 1.00 36.94 387 TYR A C 1
ATOM 2957 O O . TYR A 1 387 ? -7.124 42.061 -2.966 1.00 36.94 387 TYR A O 1
ATOM 2965 N N . LYS A 1 388 ? -7.857 41.081 -1.079 1.00 37.41 388 LYS A N 1
ATOM 2966 C CA . LYS A 1 388 ? -9.306 41.243 -1.263 1.00 37.41 388 LYS A CA 1
ATOM 2967 C C . LYS A 1 388 ? -10.062 40.758 -0.039 1.00 37.41 388 LYS A C 1
ATOM 2969 O O . LYS A 1 388 ? -9.747 39.638 0.420 1.00 37.41 388 LYS A O 1
#

Radius of gyration: 36.07 Å; Cα contacts (8 Å, |Δi|>4): 243; chains: 1; bounding box: 71×101×144 Å

Mean predicted aligned error: 16.95 Å

Sequence (388 aa):
MPRISAMSASRPSWGPGVSQGRSSPSDTEQRPTGQAKFLLVVSALFDPPADPFISVLQRELIFALFMTIGWAWSAFGIFFAHLARHHTDYNVTLTEVLSGQYIETGPTVICAAKKGPGPYAFPSVFGTITIDISFVTAVLFPYPYYTIGKVVVLPLVLHASLCILASATIFASTIIAQYASALARSLELVLESAIREHRSIFKLSPSGSDFSATAKKISRLVTRAGGGLGLAAAAPRLVKSDIAFGRFAPSDVGRVQEFGRGLFVRANGLDIFPLIDLTRERFPVTPLPSNPSPPAMTPVSSRRQSSHPGTTAIGRASVVIEMVRRTMTLTLHTALTWAALDRRNYIARGEQGEATLEMYMEMYKSWTCTRTCTSSCVGHVQVQRLYK

Nearest PDB structures (foldseek):
  3lg7-assembly1_B  TM=5.168E-01  e=2.420E+00  synthetic construct
  6r2g-assembly1_A  TM=3.131E-01  e=1.738E+00  Human immunodeficiency virus 1
  3zxp-assembly1_B  TM=1.880E-01  e=7.529E+00  Homo sapiens

Solvent-accessible surface area (backbone atoms only — not comparable to full-atom values): 23102 Å² total; per-residue (Å²): 141,84,84,89,80,84,83,84,79,83,79,84,82,84,69,90,74,83,77,80,75,80,72,67,93,77,76,84,83,74,81,68,59,68,67,29,48,52,56,32,52,52,50,50,72,75,61,63,60,82,50,33,32,68,59,45,42,54,53,34,50,52,33,45,49,37,35,52,50,24,40,53,50,33,42,52,51,42,51,54,27,51,73,56,52,88,70,75,54,88,86,72,53,74,69,54,37,74,69,50,81,51,66,53,70,57,30,47,59,69,62,63,77,79,79,82,83,57,97,55,53,69,42,41,50,56,12,48,51,43,27,49,57,37,41,66,51,43,43,36,42,52,47,79,65,68,68,58,39,52,65,58,47,49,32,52,43,49,41,36,51,49,39,41,49,44,10,63,71,75,41,74,41,50,53,61,59,55,49,50,52,50,48,46,50,26,50,60,58,31,44,44,51,28,53,53,48,59,61,52,53,77,76,47,57,83,88,39,71,66,36,58,54,49,51,54,50,34,52,51,31,47,54,51,24,52,54,45,50,56,61,50,67,63,46,64,74,53,35,74,75,49,92,72,93,66,97,66,54,66,72,55,60,50,52,54,49,53,50,49,50,54,52,48,56,52,55,56,58,54,64,52,55,79,70,65,43,82,79,67,71,60,61,76,73,74,78,74,83,82,77,91,74,84,89,82,89,74,88,82,82,83,79,78,82,79,84,78,81,78,87,62,76,78,49,53,65,51,44,51,55,51,46,54,50,49,52,51,52,53,51,51,50,51,52,52,55,49,55,58,52,49,50,57,56,38,67,73,66,74,59,93,68,64,71,66,54,56,54,55,51,51,52,49,52,58,49,55,55,53,55,56,57,53,52,55,57,56,53,58,62,58,60,62,69,76,72,121

Organism: NCBI:txid34475

Foldseek 3Di:
DDDDDDDDDDDDDDDPDPPPDPDDPPPPPPPLVPLLVVLLVVVCVVDPLQDALVVLLVLLVVLLVLLVVLLVVLLVLLVQLLVQDDDADPPDDPVQLVVQPQQDPSLLVSLPLDDDDDPNRVSRVLSVVLSNQSSVSSRSHRDRDSCSSCSSSVSSNVSSVVSSVCSVPVVNDWLLNVLVVLLCCLVVPLLVVLVVLLVVLVVDDLPDPVNVVSLVVSLVSLVVSVVSLVVSVVSLVCLVVTPDDDPDHSVVSVVSSVVSVVSSVVSNVSSCVSVPPVVVPPPPPPPDDDDDDDDDDDDDDPDDDDDDDDDDPVVVVVVVVVVVVVVVVVSLVVVVVVVVVVVVVVVVVPDPPPVVVVVSVVVVVVVVVVVVVVVVVVVVVVVVVVPD

InterPro domains:
  IPR018823 Putative ER transporter, 6TM, N-terminal [PF10337] (33-270)